Protein 1EXB (pdb70)

Organism: Rattus norvegicus (NCBI:txid10116)

GO terms:
  GO:1990031 pinc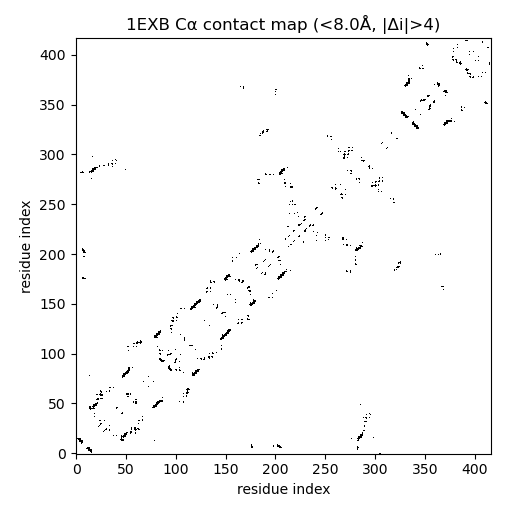eau fiber (C, IDA)
  GO:0015459 potassium channel regulator activity (F, IDA)
  GO:0043005 neuron projection (C, IDA)
  GO:0008106 alcohol dehydrogenase (NADP+) activity (F, IDA)
  GO:0044224 juxtaparanode region of axon (C, IDA)
  GO:0005829 cytosol (C, IDA)
  GO:0005874 microtubule (C, IDA)
  GO:0030424 axon (C, IDA)
  GO:0034705 potassium channel complex (C, IDA)
  GO:1901379 regulation of potassium ion transmembrane transport (P, IDA)
  GO:0005737 cytoplasm (C, EXP)
  GO:0005886 plasma membrane (C, EXP)
  GO:0016020 membrane (C, EXP)
  GO:1990002 methylglyoxal reductase (NADPH) (acetol producing) activity (F, EXP)
  GO:2000008 regulation of protein localization to cell surface (P, IMP)
  GO:0045445 myoblast differentiation (P, IEP)
  GO:0005515 protein binding (F, IPI)
  GO:0044325 transmembrane transporter binding (F, IPI)
  GO:0044877 protein-containing complex binding (F, IPI)
  GO:0009898 cytoplasmic side of plasma membrane (C, IDA)

Foldseek 3Di:
DDQWDAFFPDPDIFGQAAAEQACAQLHLADLVQVLVQVVVCVVVPGQHYEEECPGNVLRSLLSQLVSCVVVVDDPVSHAYEYEAAARDDDPPCGAQALVNLVVVLVVSCVSSVHQAHAEYEHQEHGPPYDLLRNQVSQQVCCVVVRYVFYAYEHDDLVSLVVNVVSCVVVVGHRHAEYEYADWLQDHACLPPPLVVCSVVVRHAYEYEPLCVQVLQQLPCLPHDDPSRPCNDPPNVVVRCCCPDPVNNLSSVLSVVVQVLQVVLPAGRLLCSLLLRVLDPRHNHYHDYDRHSVVSVSNVCSVVSNVVCDPVNNVVSCVSSVCPDDD/DDKAWEAELNDIDMDHLVLLCLCCPWQSNPCVNQVVQADPVVRHGYDPDDDVLVVQVSVCSVVSGDRDGDPPDDPVRNVVVCVNRVHDRDD

Radius of gyration: 24.51 Å; Cα contacts (8 Å, |Δi|>4): 747; chains: 2; bounding box: 41×53×76 Å

Solvent-accessible surface area: 19658 Å² total; per-residue (Å²): 192,123,55,90,38,58,0,7,122,18,60,22,121,0,0,7,0,0,1,13,2,88,18,4,3,10,50,60,17,83,66,133,41,0,40,82,0,0,24,33,0,47,104,61,21,2,22,0,2,4,0,0,9,57,33,47,101,2,103,0,0,58,4,1,0,67,5,8,110,145,77,57,37,167,46,104,30,5,10,0,0,0,5,0,2,84,37,47,136,49,155,74,66,93,1,2,32,96,104,6,0,45,77,4,0,140,40,0,14,127,59,0,86,25,136,44,0,14,0,0,0,0,6,77,25,19,111,123,20,88,29,67,62,2,0,94,0,0,10,49,0,24,107,115,38,31,2,97,61,0,0,0,2,122,8,52,26,151,60,0,24,82,0,3,38,23,0,82,125,81,135,28,54,26,5,25,0,0,4,3,52,2,11,1,40,87,9,78,50,10,41,34,63,7,42,85,10,62,119,28,22,9,4,2,4,0,0,59,16,7,24,10,23,10,14,0,28,20,88,0,91,121,22,41,39,109,196,5,35,2,50,46,127,62,38,101,103,2,72,76,122,2,87,46,130,111,2,80,132,32,14,62,66,2,62,92,0,77,45,5,0,120,144,28,69,16,53,5,13,26,0,0,0,1,0,1,11,49,68,154,41,4,8,0,0,9,5,34,5,25,59,15,136,52,0,80,59,4,19,20,0,43,134,6,35,109,97,21,50,100,73,14,32,128,50,0,19,75,26,1,65,52,130,25,208,131,108,87,161,15,35,1,8,0,37,42,68,122,22,96,12,64,53,127,21,0,51,93,46,79,115,9,10,1,7,34,73,172,75,18,51,198,42,23,31,54,132,146,33,6,9,88,2,124,76,45,98,64,0,1,88,7,0,17,92,9,0,105,34,40,26,135,23,145,95,27,147,107,2,68,120,103,68,10,62,104,8,35,162,44,1,78,15,42,137,184,149

InterPro domains:
  IPR005399 Potassium channel, voltage-dependent, beta subunit, KCNAB-related [PR01577] (146-156)
  IPR005399 Potassium channel, voltage-dependent, beta subunit, KCNAB-related [PR01577] (197-216)
  IPR005399 Potassium channel, voltage-dependent, beta subunit, KCNAB-related [PR01577] (242-248)
  IPR005399 Potassium channel, voltage-dependent, beta subunit, KCNAB-related [PR01577] (270-282)
  IPR005399 Potassium channel, voltage-dependent, beta subunit, KCNAB-related [PR01577] (296-308)
  IPR005399 Potassium channel, voltage-dependent, beta subunit, KCNAB-related [PR01577] (309-322)
  IPR005399 Potassium channel, voltage-dependent, beta subunit, KCNAB-related [PTHR43150] (27-367)
  IPR005401 Potassium channel, voltage-dependent, beta subunit, KCNAB2 [PR01579] (1-13)
  IPR005401 Potassium channel, voltage-dependent, beta subunit, KCNAB2 [PR01579] (14-25)
  IPR005401 Potassium channel, voltage-dependent, beta subunit, KCNAB2 [PR01579] (26-38)
  IPR005401 Potassium channel, voltage-dependent, beta subunit, KCNAB2 [PR01579] (257-269)
  IPR005401 Potassium channel, voltage-dependent, beta subunit, KCNAB2 [PR01579] (343-353)
  IPR005983 Potassium channel, voltage-dependent, beta subunit, KCNAB [TIGR01293] (39-355)
  IPR023210 NADP-dependent oxidoreductase domain [PF00248] (52-354)
  IPR036812 NAD(P)-dependent oxidoreductase domain superfamily [G3DSA:3.20.20.100] (36-361)
  IPR036812 NAD(P)-dependent oxidoreductase domain superfamily [SSF51430] (39-359)

B-factor: mean 25.74, std 8.75, range [9.97, 61.75]

Secondary structure (DSSP, 8-state):
--SEEESTTSS-EEESEEEE-SSIIIIIS-HHHHHHHHHHHHHTT--EEEEETTGGGGHHHHHHHHHHHHHT--GGG-EEEEEESB--SSGGGBSSSHHHHHHHHHHHHHHHT-S-EEEEEESS--TTS-HHHHHHHHHHHHHTTSEEEEEEES--HHHHHHHHHHHHHHT-----EEEEE-BTTB-HIIIIIHHHHHHHH--EEEEE-TTGGGGGGTTTSSS--TTSGGGSTT-HHHHHHHHSHHHHHHHHHHHHHHHHHHHHTS-HHHHHHHHHHSSTTEEEEEE--SSHHHHHHHHTHHHHGGG--HHHHHHHHHHH--PPP-/--EEEEEETTEEEEEEHHHHHTSTTSTTT-HHHHGGGEETTTTEEEE-S-HHHHHHHHHHHHTTS-----TTS-HHHHHHHHHHTT-----

CATH classification: 3.20.20.100

Sequence (417 aa):
LQFYRNLGKSGLRVSCLGLGTWVTFGGQITDEMAEHLMTLAYDNGINLFDTAEVYAAGKAEVVLGNIIKKKGWRRSSLVITTKIFWGGKAETERGLSRKHIIEGLKASLERLQLEYVDVVFANRPDPNTPMEETVRAMTHVINQGMAMYWGTSRWSSMEIMEAYSVARQFNLIPPICEQAEYHMFQREKVEVQLPELFHKIGVGAMTWSPLACGIVSGKYDSGIPPYSRASLKGYQWLKDKILSEEGRRQQAKLKELQAIAERLGCTLPQLAIAWCLRNEGVSSVLLGASNAEQLMENIGAIQVLPKLSSSIVHEIDSILGNKPYSCERVVINISGLRFETQLKTLAQFPNTLLGNPKKRMRYFDPLRNEYFFDRNRPSFDAILYYYQSGGRLRRPVNVPLDMFSEEIKFYELGEEA

Nearest PDB structures (foldseek):
  3eb4-assembly1_A  TM=1.002E+00  e=1.107E-64  Rattus norvegicus
  3eb3-assembly1_A  TM=1.002E+00  e=2.115E-64  Rattus norvegicus
  7wf3-assembly1_C  TM=9.867E-01  e=7.827E-59  Homo sapiens
  6ci1-assembly1_H  TM=9.777E-01  e=3.477E-47  Rattus norvegicus
  8hw0-assembly1_A  TM=9.816E-01  e=1.535E-41  Devosia

Structure (mmCIF, N/CA/C/O backbone):
data_1EXB
#
_entry.id   1EXB
#
_cell.length_a   100.725
_cell.length_b   100.725
_cell.length_c   110.901
_cell.angle_alpha   90
_cell.angle_beta   90
_cell.angle_gamma   90
#
_symmetry.space_group_name_H-M   'P 4 21 2'
#
loop_
_entity.id
_entity.type
_entity.pdbx_description
1 polymer 'KV BETA2 PROTEIN'
2 polymer 'POTASSIUM CHANNEL KV1.1'
3 non-polymer 'NADPH DIHYDRO-NICOTINAMIDE-ADENINE-DINUCLEOTIDE PHOSPHATE'
4 water water
#
loop_
_atom_site.group_PDB
_atom_site.id
_atom_site.type_symbol
_atom_site.label_atom_id
_atom_site.label_alt_id
_atom_site.label_comp_id
_atom_site.label_asym_id
_atom_site.label_entity_id
_atom_site.label_seq_id
_atom_site.pdbx_PDB_ins_code
_atom_site.Cartn_x
_atom_site.Cartn_y
_atom_site.Cartn_z
_atom_site.occupancy
_atom_site.B_iso_or_equiv
_atom_site.auth_seq_id
_atom_site.auth_comp_id
_atom_site.auth_asym_id
_atom_site.auth_atom_id
_atom_site.pdbx_PDB_model_num
ATOM 1 N N . LEU A 1 1 ? -1.108 9.849 29.152 1.00 39.47 36 LEU A N 1
ATOM 2 C CA . LEU A 1 1 ? -2.562 9.539 29.074 1.00 39.56 36 LEU A CA 1
ATOM 3 C C . LEU A 1 1 ? -3.345 10.672 28.447 1.00 38.26 36 LEU A C 1
ATOM 4 O O . LEU A 1 1 ? -4.328 10.443 27.740 1.00 39.77 36 LEU A O 1
ATOM 9 N N . GLN A 1 2 ? -2.911 11.896 28.711 1.00 36.64 37 GLN A N 1
ATOM 10 C CA . GLN A 1 2 ? -3.592 13.056 28.162 1.00 34.34 37 GLN A CA 1
ATOM 11 C C . GLN A 1 2 ? -2.639 13.709 27.160 1.00 31.62 37 GLN A C 1
ATOM 12 O O . GLN A 1 2 ? -1.721 14.440 27.542 1.00 31.12 37 GLN A O 1
ATOM 18 N N . PHE A 1 3 ? -2.864 13.425 25.880 1.00 28.69 38 PHE A N 1
ATOM 19 C CA . PHE A 1 3 ? -2.029 13.926 24.789 1.00 26.55 38 PHE A CA 1
ATOM 20 C C . PHE A 1 3 ? -1.803 15.436 24.821 1.00 25.07 38 PHE A C 1
ATOM 21 O O . PHE A 1 3 ? -0.674 15.904 24.668 1.00 24.26 38 PHE A O 1
ATOM 29 N N . TYR A 1 4 ? -2.877 16.201 24.980 1.00 23.76 39 TYR A N 1
ATOM 30 C CA . TYR A 1 4 ? -2.741 17.647 25.061 1.00 22.89 39 TYR A CA 1
ATOM 31 C C . TYR A 1 4 ? -2.881 18.046 26.518 1.00 22.33 39 TYR A C 1
ATOM 32 O O . TYR A 1 4 ? -3.672 17.460 27.260 1.00 22.35 39 TYR A O 1
ATOM 41 N N . ARG A 1 5 ? -2.106 19.040 26.928 1.00 20.86 40 ARG A N 1
ATOM 42 C CA . ARG A 1 5 ? -2.154 19.520 28.298 1.00 19.99 40 ARG A CA 1
ATOM 43 C C . ARG A 1 5 ? -1.762 20.993 28.324 1.00 19.76 40 ARG A C 1
ATOM 44 O O . ARG A 1 5 ? -1.227 21.519 27.348 1.00 19.36 40 ARG A O 1
ATOM 52 N N . ASN A 1 6 ? -2.040 21.662 29.436 1.00 18.70 41 ASN A N 1
ATOM 53 C CA . ASN A 1 6 ? -1.682 23.066 29.559 1.00 18.87 41 ASN A CA 1
ATOM 54 C C . ASN A 1 6 ? -0.180 23.199 29.772 1.00 18.47 41 ASN A C 1
ATOM 55 O O . ASN A 1 6 ? 0.450 22.318 30.362 1.00 18.25 41 ASN A O 1
ATOM 60 N N . LEU A 1 7 ? 0.398 24.286 29.270 1.00 17.71 42 LEU A N 1
ATOM 61 C CA . LEU A 1 7 ? 1.826 24.533 29.453 1.00 18.61 42 LEU A CA 1
ATOM 62 C C . LEU A 1 7 ? 1.933 25.214 30.812 1.00 19.40 42 LEU A C 1
ATOM 63 O O . LEU A 1 7 ? 1.678 26.414 30.930 1.00 19.32 42 LEU A O 1
ATOM 68 N N . GLY A 1 8 ? 2.307 24.455 31.836 1.00 19.30 43 GLY A N 1
ATOM 69 C CA . GLY A 1 8 ? 2.374 25.031 33.162 1.00 19.87 43 GLY A CA 1
ATOM 70 C C . GLY A 1 8 ? 0.932 25.352 33.504 1.00 20.47 43 GLY A C 1
ATOM 71 O O . GLY A 1 8 ? 0.030 24.620 33.098 1.00 20.49 43 GLY A O 1
ATOM 72 N N . LYS A 1 9 ? 0.696 26.438 34.228 1.00 20.87 44 LYS A N 1
ATOM 73 C CA . LYS A 1 9 ? -0.670 26.799 34.578 1.00 21.54 44 LYS A CA 1
ATOM 74 C C . LYS A 1 9 ? -1.277 27.799 33.589 1.00 21.58 44 LYS A C 1
ATOM 75 O O . LYS A 1 9 ? -2.383 28.287 33.800 1.00 21.71 44 LYS A O 1
ATOM 81 N N . SER A 1 10 ? -0.565 28.095 32.505 1.00 19.93 45 SER A N 1
ATOM 82 C CA . SER A 1 10 ? -1.085 29.033 31.516 1.00 20.18 45 SER A CA 1
ATOM 83 C C . SER A 1 10 ? -2.247 28.384 30.763 1.00 20.63 45 SER A C 1
ATOM 84 O O . SER A 1 10 ? -2.530 27.197 30.945 1.00 20.08 45 SER A O 1
ATOM 87 N N . GLY A 1 11 ? -2.909 29.165 29.913 1.00 19.69 46 GLY A N 1
ATOM 88 C CA . GLY A 1 11 ? -4.025 28.644 29.149 1.00 19.10 46 GLY A CA 1
ATOM 89 C C . GLY A 1 11 ? -3.602 28.026 27.829 1.00 18.61 46 GLY A C 1
ATOM 90 O O . GLY A 1 11 ? -4.434 27.489 27.097 1.00 19.58 46 GLY A O 1
ATOM 91 N N . LEU A 1 12 ? -2.311 28.095 27.516 1.00 18.31 47 LEU A N 1
ATOM 92 C CA . LEU A 1 12 ? -1.800 27.536 26.262 1.00 18.10 47 LEU A CA 1
ATOM 93 C C . LEU A 1 12 ? -1.722 26.002 26.312 1.00 18.80 47 LEU A C 1
ATOM 94 O O . LEU A 1 12 ? -1.027 25.429 27.155 1.00 18.19 47 LEU A O 1
ATOM 99 N N . ARG A 1 13 ? -2.435 25.357 25.389 1.00 19.12 48 ARG A N 1
ATOM 100 C CA . ARG A 1 13 ? -2.511 23.896 25.293 1.00 18.85 48 ARG A CA 1
ATOM 101 C C . ARG A 1 13 ? -1.536 23.339 24.257 1.00 19.15 48 ARG A C 1
ATOM 102 O O . ARG A 1 13 ? -1.605 23.679 23.079 1.00 20.88 48 ARG A O 1
ATOM 110 N N . VAL A 1 14 ? -0.632 22.479 24.702 1.00 18.96 49 VAL A N 1
ATOM 111 C CA . VAL A 1 14 ? 0.358 21.886 23.818 1.00 18.20 49 VAL A CA 1
ATOM 112 C C . VAL A 1 14 ? 0.277 20.366 23.821 1.00 18.55 49 VAL A C 1
ATOM 113 O O . VAL A 1 14 ? -0.264 19.762 24.746 1.00 17.97 49 VAL A O 1
ATOM 117 N N . SER A 1 15 ? 0.813 19.761 22.768 1.00 18.69 50 SER A N 1
ATOM 118 C CA . SER A 1 15 ? 0.852 18.313 22.650 1.00 19.22 50 SER A CA 1
ATOM 119 C C . SER A 1 15 ? 2.013 17.857 23.544 1.00 19.10 50 SER A C 1
ATOM 120 O O . SER A 1 15 ? 2.991 18.589 23.698 1.00 19.22 50 SER A O 1
ATOM 123 N N . CYS A 1 16 ? 1.902 16.670 24.139 1.00 18.62 51 CYS A N 1
ATOM 124 C CA . CYS A 1 16 ? 2.941 16.144 25.030 1.00 18.53 51 CYS A CA 1
ATOM 125 C C . CYS A 1 16 ? 4.292 15.974 24.350 1.00 19.04 51 CYS A C 1
ATOM 126 O O . CYS A 1 16 ? 5.322 15.822 25.014 1.00 19.18 51 CYS A O 1
ATOM 129 N N . LEU A 1 17 ? 4.281 15.972 23.023 1.00 18.39 52 LEU A N 1
ATOM 130 C CA . LEU A 1 17 ? 5.509 15.871 22.246 1.00 19.22 52 LEU A CA 1
ATOM 131 C C . LEU A 1 17 ? 5.557 17.067 21.311 1.00 18.79 52 LEU A C 1
ATOM 132 O O . LEU A 1 17 ? 4.529 17.527 20.828 1.00 19.47 52 LEU A O 1
ATOM 137 N N . GLY A 1 18 ? 6.753 17.579 21.070 1.00 18.95 53 GLY A N 1
ATOM 138 C CA . GLY A 1 18 ? 6.904 18.704 20.175 1.00 18.02 53 GLY A CA 1
ATOM 139 C C . GLY A 1 18 ? 8.035 18.362 19.239 1.00 18.19 53 GLY A C 1
ATOM 140 O O . GLY A 1 18 ? 8.722 17.366 19.448 1.00 17.34 53 GLY A O 1
ATOM 141 N N . LEU A 1 19 ? 8.234 19.167 18.204 1.00 18.87 54 LEU A N 1
ATOM 142 C CA . LEU A 1 19 ? 9.318 18.918 17.259 1.00 19.48 54 LEU A CA 1
ATOM 143 C C . LEU A 1 19 ? 10.223 20.137 17.179 1.00 19.77 54 LEU A C 1
ATOM 144 O O . LEU A 1 19 ? 9.775 21.239 16.847 1.00 19.97 54 LEU A O 1
ATOM 149 N N . GLY A 1 20 ? 11.496 19.933 17.487 1.00 18.99 55 GLY A N 1
ATOM 150 C CA . GLY A 1 20 ? 12.453 21.016 17.447 1.00 19.01 55 GLY A CA 1
ATOM 151 C C . GLY A 1 20 ? 13.195 21.064 16.127 1.00 19.94 55 GLY A C 1
ATOM 152 O O . GLY A 1 20 ? 13.085 20.148 15.302 1.00 19.65 55 GLY A O 1
ATOM 153 N N . THR A 1 21 ? 13.980 22.120 15.947 1.00 19.75 56 THR A N 1
ATOM 154 C CA . THR A 1 21 ? 14.714 22.335 14.708 1.00 20.47 56 THR A CA 1
ATOM 155 C C . THR A 1 21 ? 16.221 22.515 14.851 1.00 19.71 56 THR A C 1
ATOM 156 O O . THR A 1 21 ? 16.889 22.898 13.891 1.00 21.27 56 THR A O 1
ATOM 160 N N . TRP A 1 22 ? 16.755 22.266 16.040 1.00 19.01 57 TRP A N 1
ATOM 161 C CA . TRP A 1 22 ? 18.186 22.424 16.248 1.00 18.67 57 TRP A CA 1
ATOM 162 C C . TRP A 1 22 ? 18.942 21.374 15.433 1.00 18.84 57 TRP A C 1
ATOM 163 O O . TRP A 1 22 ? 18.492 20.233 15.310 1.00 17.51 57 TRP A O 1
ATOM 174 N N . VAL A 1 23 ? 20.071 21.782 14.857 1.00 20.05 58 VAL A N 1
ATOM 175 C CA . VAL A 1 23 ? 20.939 20.910 14.060 1.00 20.91 58 VAL A CA 1
ATOM 176 C C . VAL A 1 23 ? 20.381 20.543 12.681 1.00 21.91 58 VAL A C 1
ATOM 177 O O . VAL A 1 23 ? 21.070 20.695 11.662 1.00 23.44 58 VAL A O 1
ATOM 181 N N . THR A 1 24 ? 19.141 20.067 12.645 1.00 22.39 59 THR A N 1
ATOM 182 C CA . THR A 1 24 ? 18.512 19.633 11.411 1.00 23.43 59 THR A CA 1
ATOM 183 C C . THR A 1 24 ? 18.033 20.706 10.419 1.00 24.39 59 THR A C 1
ATOM 184 O O . THR A 1 24 ? 18.640 20.880 9.357 1.00 25.57 59 THR A O 1
ATOM 188 N N . PHE A 1 25 ? 16.948 21.410 10.741 1.00 23.70 60 PHE A N 1
ATOM 189 C CA . PHE A 1 25 ? 16.407 22.440 9.847 1.00 23.64 60 PHE A CA 1
ATOM 190 C C . PHE A 1 25 ? 17.429 23.452 9.329 1.00 24.82 60 PHE A C 1
ATOM 191 O O . PHE A 1 25 ? 18.123 24.119 10.103 1.00 24.76 60 PHE A O 1
ATOM 199 N N . GLY A 1 26 ? 17.505 23.566 8.005 1.00 25.90 61 GLY A N 1
ATOM 200 C CA . GLY A 1 26 ? 18.432 24.494 7.390 1.00 26.18 61 GLY A CA 1
ATOM 201 C C . GLY A 1 26 ? 19.880 24.118 7.628 1.00 27.65 61 GLY A C 1
ATOM 202 O O . GLY A 1 26 ? 20.787 24.913 7.379 1.00 27.89 61 GLY A O 1
ATOM 203 N N . GLY A 1 27 ? 20.102 22.900 8.110 1.00 28.05 62 GLY A N 1
ATOM 204 C CA . GLY A 1 27 ? 21.458 22.461 8.378 1.00 28.87 62 GLY A CA 1
ATOM 205 C C . GLY A 1 27 ? 21.738 21.053 7.893 1.00 29.49 62 GLY A C 1
ATOM 206 O O . GLY A 1 27 ? 22.096 20.859 6.735 1.00 29.50 62 GLY A O 1
ATOM 207 N N . GLN A 1 28 ? 21.559 20.075 8.779 1.00 29.61 63 GLN A N 1
ATOM 208 C CA . GLN A 1 28 ? 21.803 18.666 8.471 1.00 29.92 63 GLN A CA 1
ATOM 209 C C . GLN A 1 28 ? 20.862 18.038 7.445 1.00 30.25 63 GLN A C 1
ATOM 210 O O . GLN A 1 28 ? 21.307 17.293 6.572 1.00 30.39 63 GLN A O 1
ATOM 216 N N . ILE A 1 29 ? 19.568 18.318 7.544 1.00 29.96 64 ILE A N 1
ATOM 217 C CA . ILE A 1 29 ? 18.617 17.737 6.602 1.00 29.94 64 ILE A CA 1
ATOM 218 C C . ILE A 1 29 ? 18.183 18.736 5.533 1.00 30.19 64 ILE A C 1
ATOM 219 O O . ILE A 1 29 ? 18.436 19.935 5.645 1.00 29.41 64 ILE A O 1
ATOM 224 N N . THR A 1 30 ? 17.520 18.234 4.497 1.00 30.24 65 THR A N 1
ATOM 225 C CA . THR A 1 30 ? 17.062 19.090 3.408 1.00 30.42 65 THR A CA 1
ATOM 226 C C . THR A 1 30 ? 15.676 19.661 3.685 1.00 30.56 65 THR A C 1
ATOM 227 O O . THR A 1 30 ? 14.909 19.113 4.482 1.00 29.64 65 THR A O 1
ATOM 231 N N . ASP A 1 31 ? 15.358 20.759 3.007 1.00 30.88 66 ASP A N 1
ATOM 232 C CA . ASP A 1 31 ? 14.059 21.390 3.170 1.00 31.42 66 ASP A CA 1
ATOM 233 C C . ASP A 1 31 ? 12.959 20.374 2.866 1.00 31.29 66 ASP A C 1
ATOM 234 O O . ASP A 1 31 ? 11.891 20.406 3.484 1.00 30.32 66 ASP A O 1
ATOM 239 N N . GLU A 1 32 ? 13.220 19.466 1.923 1.00 32.06 67 GLU A N 1
ATOM 240 C CA . GLU A 1 32 ? 12.240 18.431 1.574 1.00 32.37 67 GLU A CA 1
ATOM 241 C C . GLU A 1 32 ? 11.988 17.510 2.760 1.00 30.83 67 GLU A C 1
ATOM 242 O O . GLU A 1 32 ? 10.848 17.142 3.032 1.00 31.02 67 GLU A O 1
ATOM 248 N N . MET A 1 33 ? 13.062 17.125 3.447 1.00 29.92 68 MET A N 1
ATOM 249 C CA . MET A 1 33 ? 12.949 16.250 4.611 1.00 28.94 68 MET A CA 1
ATOM 250 C C . MET A 1 33 ? 12.257 17.020 5.739 1.00 27.69 68 MET A C 1
ATOM 251 O O . MET A 1 33 ? 11.386 16.490 6.421 1.00 27.00 68 MET A O 1
ATOM 256 N N . ALA A 1 34 ? 12.649 18.277 5.916 1.00 26.70 69 ALA A N 1
ATOM 257 C CA . ALA A 1 34 ? 12.070 19.132 6.950 1.00 26.66 69 ALA A CA 1
ATOM 258 C C . ALA A 1 34 ? 10.553 19.200 6.804 1.00 26.07 69 ALA A C 1
ATOM 259 O O . ALA A 1 34 ? 9.814 19.004 7.770 1.00 25.62 69 ALA A O 1
ATOM 261 N N . GLU A 1 35 ? 10.098 19.469 5.586 1.00 26.32 70 GLU A N 1
ATOM 262 C CA . GLU A 1 35 ? 8.671 19.561 5.294 1.00 27.19 70 GLU A CA 1
ATOM 263 C C . GLU A 1 35 ? 7.976 18.245 5.627 1.00 27.17 70 GLU A C 1
ATOM 264 O O . GLU A 1 35 ? 6.900 18.228 6.227 1.00 27.61 70 GLU A O 1
ATOM 270 N N . HIS A 1 36 ? 8.598 17.142 5.226 1.00 27.39 71 HIS A N 1
ATOM 271 C CA . HIS A 1 36 ? 8.046 15.817 5.469 1.00 26.89 71 HIS A CA 1
ATOM 272 C C . HIS A 1 36 ? 7.941 15.547 6.971 1.00 26.11 71 HIS A C 1
ATOM 273 O O . HIS A 1 36 ? 6.917 15.078 7.453 1.00 25.58 71 HIS A O 1
ATOM 280 N N . LEU A 1 37 ? 8.998 15.856 7.712 1.00 25.67 72 LEU A N 1
ATOM 281 C CA . LEU A 1 37 ? 8.988 15.648 9.156 1.00 26.06 72 LEU A CA 1
ATOM 282 C C . LEU A 1 37 ? 7.897 16.468 9.852 1.00 26.19 72 LEU A C 1
ATOM 283 O O . LEU A 1 37 ? 7.139 15.944 10.672 1.00 25.19 72 LEU A O 1
ATOM 288 N N . MET A 1 38 ? 7.810 17.752 9.515 1.00 26.53 73 MET A N 1
ATOM 289 C CA . MET A 1 38 ? 6.814 18.616 10.134 1.00 27.61 73 MET A CA 1
ATOM 290 C C . MET A 1 38 ? 5.398 18.181 9.769 1.00 27.08 73 MET A C 1
ATOM 291 O O . MET A 1 38 ? 4.486 18.242 10.599 1.00 26.63 73 MET A O 1
ATOM 296 N N . THR A 1 39 ? 5.216 17.725 8.532 1.00 26.54 74 THR A N 1
ATOM 297 C CA . THR A 1 39 ? 3.901 17.276 8.087 1.00 26.57 74 THR A CA 1
ATOM 298 C C . THR A 1 39 ? 3.467 16.045 8.876 1.00 25.71 74 THR A C 1
ATOM 299 O O . THR A 1 39 ? 2.325 15.957 9.319 1.00 25.41 74 THR A O 1
ATOM 303 N N . LEU A 1 40 ? 4.379 15.096 9.055 1.00 26.08 75 LEU A N 1
ATOM 304 C CA . LEU A 1 40 ? 4.071 13.885 9.815 1.00 25.87 75 LEU A CA 1
ATOM 305 C C . LEU A 1 40 ? 3.730 14.232 11.260 1.00 25.23 75 LEU A C 1
ATOM 306 O O . LEU A 1 40 ? 2.782 13.687 11.835 1.00 24.97 75 LEU A O 1
ATOM 311 N N . ALA A 1 41 ? 4.503 15.143 11.844 1.00 23.89 76 ALA A N 1
ATOM 312 C CA . ALA A 1 41 ? 4.261 15.560 13.219 1.00 23.29 76 ALA A CA 1
ATOM 313 C C . ALA A 1 41 ? 2.864 16.167 13.331 1.00 22.50 76 ALA A C 1
ATOM 314 O O . ALA A 1 41 ? 2.052 15.740 14.152 1.00 22.46 76 ALA A O 1
ATOM 316 N N . TYR A 1 42 ? 2.587 17.148 12.481 1.00 22.95 77 TYR A N 1
ATOM 317 C CA . TYR A 1 42 ? 1.298 17.836 12.487 1.00 24.18 77 TYR A CA 1
ATOM 318 C C . TYR A 1 42 ? 0.117 16.886 12.307 1.00 24.91 77 TYR A C 1
ATOM 319 O O . TYR A 1 42 ? -0.854 16.946 13.060 1.00 24.44 77 TYR A O 1
ATOM 328 N N . ASP A 1 43 ? 0.190 16.010 11.310 1.00 26.56 78 ASP A N 1
ATOM 329 C CA . ASP A 1 43 ? -0.908 15.075 11.072 1.00 27.86 78 ASP A CA 1
ATOM 330 C C . ASP A 1 43 ? -1.078 14.103 12.231 1.00 27.56 78 ASP A C 1
ATOM 331 O O . ASP A 1 43 ? -2.145 13.520 12.409 1.00 28.62 78 ASP A O 1
ATOM 336 N N . ASN A 1 44 ? -0.025 13.934 13.022 1.00 26.98 79 ASN A N 1
ATOM 337 C CA . ASN A 1 44 ? -0.082 13.047 14.173 1.00 26.57 79 ASN A CA 1
ATOM 338 C C . ASN A 1 44 ? -0.471 13.775 15.458 1.00 26.76 79 ASN A C 1
ATOM 339 O O . ASN A 1 44 ? -0.327 13.238 16.556 1.00 27.12 79 ASN A O 1
ATOM 344 N N . GLY A 1 45 ? -0.960 15.004 15.312 1.00 25.75 80 GLY A N 1
ATOM 345 C CA . GLY A 1 45 ? -1.410 15.757 16.470 1.00 24.40 80 GLY A CA 1
ATOM 346 C C . GLY A 1 45 ? -0.466 16.732 17.142 1.00 23.62 80 GLY A C 1
ATOM 347 O O . GLY A 1 45 ? -0.896 17.479 18.019 1.00 24.46 80 GLY A O 1
ATOM 348 N N . ILE A 1 46 ? 0.803 16.741 16.754 1.00 22.32 81 ILE A N 1
ATOM 349 C CA . ILE A 1 46 ? 1.766 17.653 17.363 1.00 21.87 81 ILE A CA 1
ATOM 350 C C . ILE A 1 46 ? 1.513 19.082 16.892 1.00 21.24 81 ILE A C 1
ATOM 351 O O . ILE A 1 46 ? 1.471 19.340 15.692 1.00 21.30 81 ILE A O 1
ATOM 356 N N . ASN A 1 47 ? 1.337 20.006 17.834 1.00 20.34 82 ASN A N 1
ATOM 357 C CA . ASN A 1 47 ? 1.083 21.404 17.486 1.00 19.57 82 ASN A CA 1
ATOM 358 C C . ASN A 1 47 ? 2.229 22.296 17.933 1.00 19.37 82 ASN A C 1
ATOM 359 O O . ASN A 1 47 ? 2.247 23.489 17.637 1.00 19.32 82 ASN A O 1
ATOM 364 N N . LEU A 1 48 ? 3.196 21.707 18.627 1.00 18.05 83 LEU A N 1
ATOM 365 C CA . LEU A 1 48 ? 4.331 22.464 19.146 1.00 18.43 83 LEU A CA 1
ATOM 366 C C . LEU A 1 48 ? 5.606 22.364 18.310 1.00 18.62 83 LEU A C 1
ATOM 367 O O . LEU A 1 48 ? 6.125 21.272 18.091 1.00 18.02 83 LEU A O 1
ATOM 372 N N . PHE A 1 49 ? 6.116 23.503 17.848 1.00 18.44 84 PHE A N 1
ATOM 373 C CA . PHE A 1 49 ? 7.351 23.510 17.065 1.00 18.11 84 PHE A CA 1
ATOM 374 C C . PHE A 1 49 ? 8.299 24.562 17.608 1.00 19.28 84 PHE A C 1
ATOM 375 O O . PHE A 1 49 ? 7.939 25.734 17.741 1.00 19.76 84 PHE A O 1
ATOM 383 N N . ASP A 1 50 ? 9.518 24.130 17.917 1.00 18.51 85 ASP A N 1
ATOM 384 C CA . ASP A 1 50 ? 10.520 24.999 18.514 1.00 19.11 85 ASP A CA 1
ATOM 385 C C . ASP A 1 50 ? 11.711 25.311 17.616 1.00 19.20 85 ASP A C 1
ATOM 386 O O . ASP A 1 50 ? 12.171 24.463 16.839 1.00 19.08 85 ASP A O 1
ATOM 391 N N . THR A 1 51 ? 12.208 26.539 17.724 1.00 18.08 86 THR A N 1
ATOM 392 C CA . THR A 1 51 ? 13.362 26.964 16.943 1.00 18.46 86 THR A CA 1
ATOM 393 C C . THR A 1 51 ? 14.085 28.084 17.691 1.00 18.41 86 THR A C 1
ATOM 394 O O . THR A 1 51 ? 13.771 28.352 18.847 1.00 18.91 86 THR A O 1
ATOM 398 N N . ALA A 1 52 ? 15.049 28.736 17.045 1.00 18.38 87 ALA A N 1
ATOM 399 C CA . ALA A 1 52 ? 15.799 29.808 17.695 1.00 18.31 87 ALA A CA 1
ATOM 400 C C . ALA A 1 52 ? 16.537 30.644 16.662 1.00 19.32 87 ALA A C 1
ATOM 401 O O . ALA A 1 52 ? 16.905 30.138 15.596 1.00 18.40 87 ALA A O 1
ATOM 403 N N . GLU A 1 53 ? 16.772 31.915 16.984 1.00 18.79 88 GLU A N 1
ATOM 404 C CA . GLU A 1 53 ? 17.457 32.801 16.058 1.00 19.35 88 GLU A CA 1
ATOM 405 C C . GLU A 1 53 ? 18.840 32.287 15.687 1.00 19.78 88 GLU A C 1
ATOM 406 O O . GLU A 1 53 ? 19.288 32.463 14.558 1.00 19.94 88 GLU A O 1
ATOM 412 N N . VAL A 1 54 ? 19.501 31.627 16.632 1.00 20.60 89 VAL A N 1
ATOM 413 C CA . VAL A 1 54 ? 20.848 31.127 16.406 1.00 21.16 89 VAL A CA 1
ATOM 414 C C . VAL A 1 54 ? 20.962 29.856 15.563 1.00 21.72 89 VAL A C 1
ATOM 415 O O . VAL A 1 54 ? 21.999 29.623 14.950 1.00 23.21 89 VAL A O 1
ATOM 419 N N . TYR A 1 55 ? 19.913 29.038 15.515 1.00 21.71 90 TYR A N 1
ATOM 420 C CA . TYR A 1 55 ? 19.987 27.789 14.752 1.00 21.50 90 TYR A CA 1
ATOM 421 C C . TYR A 1 55 ? 20.281 27.983 13.266 1.00 23.06 90 TYR A C 1
ATOM 422 O O . TYR A 1 55 ? 19.492 28.595 12.542 1.00 22.36 90 TYR A O 1
ATOM 431 N N . ALA A 1 56 ? 21.416 27.443 12.818 1.00 24.05 91 ALA A N 1
ATOM 432 C CA . ALA A 1 56 ? 21.830 27.548 11.419 1.00 24.77 91 ALA A CA 1
ATOM 433 C C . ALA A 1 56 ? 21.838 29.012 10.997 1.00 25.39 91 ALA A C 1
ATOM 434 O O . ALA A 1 56 ? 21.468 29.357 9.872 1.00 25.52 91 ALA A O 1
ATOM 436 N N . ALA A 1 57 ? 22.251 29.866 11.926 1.00 25.88 92 ALA A N 1
ATOM 437 C CA . ALA A 1 57 ? 22.336 31.300 11.697 1.00 26.06 92 ALA A CA 1
ATOM 438 C C . ALA A 1 57 ? 21.070 31.883 11.078 1.00 26.63 92 ALA A C 1
ATOM 439 O O . ALA A 1 57 ? 21.139 32.675 10.138 1.00 26.17 92 ALA A O 1
ATOM 441 N N . GLY A 1 58 ? 19.918 31.480 11.608 1.00 26.44 93 GLY A N 1
ATOM 442 C CA . GLY A 1 58 ? 18.650 31.989 11.113 1.00 26.66 93 GLY A CA 1
ATOM 443 C C . GLY A 1 58 ? 17.944 31.143 10.076 1.00 27.41 93 GLY A C 1
ATOM 444 O O . GLY A 1 58 ? 16.732 31.269 9.897 1.00 27.81 93 GLY A O 1
ATOM 445 N N . LYS A 1 59 ? 18.681 30.270 9.398 1.00 27.15 94 LYS A N 1
ATOM 446 C CA . LYS A 1 59 ? 18.092 29.430 8.361 1.00 27.42 94 LYS A CA 1
ATOM 447 C C . LYS A 1 59 ? 17.021 28.463 8.867 1.00 26.35 94 LYS A C 1
ATOM 448 O O . LYS A 1 59 ? 16.073 28.153 8.148 1.00 25.43 94 LYS A O 1
ATOM 454 N N . ALA A 1 60 ? 17.168 27.982 10.097 1.00 25.16 95 ALA A N 1
ATOM 455 C CA . ALA A 1 60 ? 16.181 27.064 10.646 1.00 24.39 95 ALA A CA 1
ATOM 456 C C . ALA A 1 60 ? 14.809 27.740 10.654 1.00 24.63 95 ALA A C 1
ATOM 457 O O . ALA A 1 60 ? 13.793 27.117 10.341 1.00 23.80 95 ALA A O 1
ATOM 459 N N . GLU A 1 61 ? 14.790 29.019 11.021 1.00 24.34 96 GLU A N 1
ATOM 460 C CA . GLU A 1 61 ? 13.551 29.789 11.062 1.00 24.91 96 GLU A CA 1
ATOM 461 C C . GLU A 1 61 ? 12.956 29.995 9.672 1.00 24.23 96 GLU A C 1
ATOM 462 O O . GLU A 1 61 ? 11.741 29.928 9.495 1.00 23.95 96 GLU A O 1
ATOM 468 N N . VAL A 1 62 ? 13.818 30.241 8.691 1.00 23.63 97 VAL A N 1
ATOM 469 C CA . VAL A 1 62 ? 13.374 30.437 7.317 1.00 23.25 97 VAL A CA 1
ATOM 470 C C . VAL A 1 62 ? 12.688 29.181 6.792 1.00 22.67 97 VAL A C 1
ATOM 471 O O . VAL A 1 62 ? 11.617 29.256 6.187 1.00 23.28 97 VAL A O 1
ATOM 475 N N . VAL A 1 63 ? 13.296 28.025 7.033 1.00 22.33 98 VAL A N 1
ATOM 476 C CA . VAL A 1 63 ? 12.724 26.765 6.566 1.00 21.74 98 VAL A CA 1
ATOM 477 C C . VAL A 1 63 ? 11.399 26.442 7.265 1.00 22.03 98 VAL A C 1
ATOM 478 O O . VAL A 1 63 ? 10.446 25.980 6.627 1.00 21.19 98 VAL A O 1
ATOM 482 N N . LEU A 1 64 ? 11.331 26.682 8.573 1.00 21.41 99 LEU A N 1
ATOM 483 C CA . LEU A 1 64 ? 10.095 26.427 9.308 1.00 21.20 99 LEU A CA 1
ATOM 484 C C . LEU A 1 64 ? 8.993 27.313 8.727 1.00 21.10 99 LEU A C 1
ATOM 485 O O . LEU A 1 64 ? 7.896 26.844 8.434 1.00 20.93 99 LEU A O 1
ATOM 490 N N . GLY A 1 65 ? 9.298 28.594 8.556 1.00 20.82 100 GLY A N 1
ATOM 491 C CA . GLY A 1 65 ? 8.324 29.520 8.011 1.00 21.32 100 GLY A CA 1
ATOM 492 C C . GLY A 1 65 ? 7.838 29.136 6.625 1.00 21.74 100 GLY A C 1
ATOM 493 O O . GLY A 1 65 ? 6.656 29.305 6.316 1.00 21.00 100 GLY A O 1
ATOM 494 N N . ASN A 1 66 ? 8.741 28.626 5.788 1.00 22.03 101 ASN A N 1
ATOM 495 C CA . ASN A 1 66 ? 8.374 28.231 4.431 1.00 23.25 101 ASN A CA 1
ATOM 496 C C . ASN A 1 66 ? 7.413 27.063 4.419 1.00 23.26 101 ASN A C 1
ATOM 497 O O . ASN A 1 66 ? 6.454 27.043 3.645 1.00 24.00 101 ASN A O 1
ATOM 502 N N . ILE A 1 67 ? 7.667 26.086 5.281 1.00 23.31 102 ILE A N 1
ATOM 503 C CA . ILE A 1 67 ? 6.810 24.917 5.359 1.00 23.62 102 ILE A CA 1
ATOM 504 C C . ILE A 1 67 ? 5.401 25.312 5.788 1.00 23.05 102 ILE A C 1
ATOM 505 O O . ILE A 1 67 ? 4.414 24.894 5.183 1.00 22.05 102 ILE A O 1
ATOM 510 N N . ILE A 1 68 ? 5.311 26.119 6.839 1.00 22.72 103 ILE A N 1
ATOM 511 C CA . ILE A 1 68 ? 4.015 26.556 7.347 1.00 22.75 103 ILE A CA 1
ATOM 512 C C . ILE A 1 68 ? 3.210 27.252 6.259 1.00 23.49 103 ILE A C 1
ATOM 513 O O . ILE A 1 68 ? 2.036 26.958 6.058 1.00 23.52 103 ILE A O 1
ATOM 518 N N . LYS A 1 69 ? 3.852 28.170 5.552 1.00 24.86 104 LYS A N 1
ATOM 519 C CA . LYS A 1 69 ? 3.180 28.901 4.494 1.00 27.82 104 LYS A CA 1
ATOM 520 C C . LYS A 1 69 ? 2.873 27.987 3.295 1.00 28.57 104 LYS A C 1
ATOM 521 O O . LYS A 1 69 ? 1.821 28.107 2.669 1.00 28.30 104 LYS A O 1
ATOM 527 N N . LYS A 1 70 ? 3.772 27.052 3.000 1.00 29.06 105 LYS A N 1
ATOM 528 C CA . LYS A 1 70 ? 3.560 26.126 1.888 1.00 30.08 105 LYS A CA 1
ATOM 529 C C . LYS A 1 70 ? 2.388 25.188 2.171 1.00 29.64 105 LYS A C 1
ATOM 530 O O . LYS A 1 70 ? 1.549 24.956 1.304 1.00 30.12 105 LYS A O 1
ATOM 536 N N . LYS A 1 71 ? 2.333 24.656 3.389 1.00 29.02 106 LYS A N 1
ATOM 537 C CA . LYS A 1 71 ? 1.275 23.730 3.778 1.00 29.14 106 LYS A CA 1
ATOM 538 C C . LYS A 1 71 ? -0.053 24.442 4.002 1.00 28.64 106 LYS A C 1
ATOM 539 O O . LYS A 1 71 ? -1.118 23.839 3.903 1.00 28.76 106 LYS A O 1
ATOM 545 N N . GLY A 1 72 ? 0.017 25.727 4.317 1.00 28.38 107 GLY A N 1
ATOM 546 C CA . GLY A 1 72 ? -1.194 26.495 4.531 1.00 27.71 107 GLY A CA 1
ATOM 547 C C . GLY A 1 72 ? -1.968 26.186 5.800 1.00 26.73 107 GLY A C 1
ATOM 548 O O . GLY A 1 72 ? -3.157 26.479 5.876 1.00 26.82 107 GLY A O 1
ATOM 549 N N . TRP A 1 73 ? -1.312 25.602 6.798 1.00 25.87 108 TRP A N 1
ATOM 550 C CA . TRP A 1 73 ? -1.997 25.290 8.051 1.00 25.30 108 TRP A CA 1
ATOM 551 C C . TRP A 1 73 ? -2.515 26.568 8.732 1.00 24.86 108 TRP A C 1
ATOM 552 O O . TRP A 1 73 ? -1.894 27.629 8.629 1.00 24.14 108 TRP A O 1
ATOM 563 N N . ARG A 1 74 ? -3.651 26.467 9.420 1.00 24.52 109 ARG A N 1
ATOM 564 C CA . ARG A 1 74 ? -4.210 27.624 10.119 1.00 24.64 109 ARG A CA 1
ATOM 565 C C . ARG A 1 74 ? -3.248 28.018 11.241 1.00 23.96 109 ARG A C 1
ATOM 566 O O . ARG A 1 74 ? -2.846 27.176 12.049 1.00 23.98 109 ARG A O 1
ATOM 574 N N . ARG A 1 75 ? -2.874 29.292 11.290 1.00 22.75 110 ARG A N 1
ATOM 575 C CA . ARG A 1 75 ? -1.954 29.761 12.320 1.00 21.67 110 ARG A CA 1
ATOM 576 C C . ARG A 1 75 ? -2.446 29.420 13.724 1.00 20.32 110 ARG A C 1
ATOM 577 O O . ARG A 1 75 ? -1.655 29.091 14.608 1.00 19.43 110 ARG A O 1
ATOM 585 N N . SER A 1 76 ? -3.758 29.493 13.915 1.00 19.62 111 SER A N 1
ATOM 586 C CA . SER A 1 76 ? -4.377 29.211 15.205 1.00 19.17 111 SER A CA 1
ATOM 587 C C . SER A 1 76 ? -4.293 27.750 15.648 1.00 19.18 111 SER A C 1
ATOM 588 O O . SER A 1 76 ? -4.678 27.416 16.770 1.00 19.85 111 SER A O 1
ATOM 591 N N . SER A 1 77 ? -3.789 26.877 14.779 1.00 19.05 112 SER A N 1
ATOM 592 C CA . SER A 1 77 ? -3.673 25.461 15.124 1.00 18.57 112 SER A CA 1
ATOM 593 C C . SER A 1 77 ? -2.227 25.122 15.447 1.00 18.85 112 SER A C 1
ATOM 594 O O . SER A 1 77 ? -1.903 23.975 15.748 1.00 20.17 112 SER A O 1
ATOM 597 N N . LEU A 1 78 ? -1.362 26.128 15.386 1.00 18.73 113 LEU A N 1
ATOM 598 C CA . LEU A 1 78 ? 0.060 25.941 15.634 1.00 17.89 113 LEU A CA 1
ATOM 599 C C . LEU A 1 78 ? 0.565 26.718 16.848 1.00 18.48 113 LEU A C 1
ATOM 600 O O . LEU A 1 78 ? 0.127 27.844 17.111 1.00 16.60 113 LEU A O 1
ATOM 605 N N . VAL A 1 79 ? 1.489 26.103 17.582 1.00 17.80 114 VAL A N 1
ATOM 606 C CA . VAL A 1 79 ? 2.117 26.731 18.741 1.00 17.36 114 VAL A CA 1
ATOM 607 C C . VAL A 1 79 ? 3.594 26.816 18.370 1.00 17.32 114 VAL A C 1
ATOM 608 O O . VAL A 1 79 ? 4.337 25.842 18.496 1.00 17.13 114 VAL A O 1
ATOM 612 N N . ILE A 1 80 ? 4.003 27.985 17.892 1.00 17.01 115 ILE A N 1
ATOM 613 C CA . ILE A 1 80 ? 5.374 28.215 17.454 1.00 17.38 115 ILE A CA 1
ATOM 614 C C . ILE A 1 80 ? 6.188 28.908 18.540 1.00 19.01 115 ILE A C 1
ATOM 615 O O . ILE A 1 80 ? 5.749 29.919 19.101 1.00 18.28 115 ILE A O 1
ATOM 620 N N . THR A 1 81 ? 7.370 28.374 18.836 1.00 19.51 116 THR A N 1
ATOM 621 C CA . THR A 1 81 ? 8.232 28.976 19.850 1.00 20.35 116 THR A CA 1
ATOM 622 C C . THR A 1 81 ? 9.636 29.230 19.307 1.00 20.34 116 THR A C 1
ATOM 623 O O . THR A 1 81 ? 10.157 28.442 18.517 1.00 19.70 116 THR A O 1
ATOM 627 N N . THR A 1 82 ? 10.243 30.341 19.717 1.00 20.15 117 THR A N 1
ATOM 628 C CA . THR A 1 82 ? 11.600 30.643 19.288 1.00 20.49 117 THR A CA 1
ATOM 629 C C . THR A 1 82 ? 12.368 31.217 20.472 1.00 20.82 117 THR A C 1
ATOM 630 O O . THR A 1 82 ? 11.771 31.739 21.409 1.00 19.88 117 THR A O 1
ATOM 634 N N . LYS A 1 83 ? 13.690 31.094 20.439 1.00 21.08 118 LYS A N 1
ATOM 635 C CA . LYS A 1 83 ? 14.522 31.585 21.525 1.00 21.44 118 LYS A CA 1
ATOM 636 C C . LYS A 1 83 ? 15.446 32.703 21.090 1.00 20.86 118 LYS A C 1
ATOM 637 O O . LYS A 1 83 ? 15.982 32.692 19.981 1.00 21.28 118 LYS A O 1
ATOM 643 N N . ILE A 1 84 ? 15.635 33.664 21.986 1.00 19.94 119 ILE A N 1
ATOM 644 C CA . ILE A 1 84 ? 16.480 34.812 21.712 1.00 19.83 119 ILE A CA 1
ATOM 645 C C . ILE A 1 84 ? 17.669 34.926 22.663 1.00 20.41 119 ILE A C 1
ATOM 646 O O . ILE A 1 84 ? 17.544 34.723 23.876 1.00 20.64 119 ILE A O 1
ATOM 651 N N . PHE A 1 85 ? 18.827 35.225 22.083 1.00 19.38 120 PHE A N 1
ATOM 652 C CA . PHE A 1 85 ? 20.050 35.478 22.824 1.00 19.87 120 PHE A CA 1
ATOM 653 C C . PHE A 1 85 ? 21.213 35.729 21.876 1.00 20.60 120 PHE A C 1
ATOM 654 O O . PHE A 1 85 ? 21.837 36.781 21.937 1.00 20.19 120 PHE A O 1
ATOM 662 N N . TRP A 1 86 ? 21.502 34.765 21.005 1.00 20.76 121 TRP A N 1
ATOM 663 C CA . TRP A 1 86 ? 22.601 34.891 20.048 1.00 22.67 121 TRP A CA 1
ATOM 664 C C . TRP A 1 86 ? 22.055 35.237 18.673 1.00 22.71 121 TRP A C 1
ATOM 665 O O . TRP A 1 86 ? 21.515 34.370 17.989 1.00 23.09 121 TRP A O 1
ATOM 676 N N . GLY A 1 87 ? 22.198 36.495 18.266 1.00 23.04 122 GLY A N 1
ATOM 677 C CA . GLY A 1 87 ? 21.682 36.897 16.969 1.00 24.88 122 GLY A CA 1
ATOM 678 C C . GLY A 1 87 ? 22.624 37.642 16.033 1.00 25.73 122 GLY A C 1
ATOM 679 O O . GLY A 1 87 ? 22.159 38.360 15.151 1.00 27.02 122 GLY A O 1
ATOM 680 N N . GLY A 1 88 ? 23.931 37.478 16.199 1.00 25.46 123 GLY A N 1
ATOM 681 C CA . GLY A 1 88 ? 24.857 38.175 15.322 1.00 26.19 123 GLY A CA 1
ATOM 682 C C . GLY A 1 88 ? 26.226 38.366 15.946 1.00 26.00 123 GLY A C 1
ATOM 683 O O . GLY A 1 88 ? 26.423 38.047 17.115 1.00 26.63 123 GLY A O 1
ATOM 684 N N . LYS A 1 89 ? 27.169 38.891 15.168 1.00 25.65 124 LYS A N 1
ATOM 685 C CA . LYS A 1 89 ? 28.529 39.103 15.646 1.00 26.18 124 LYS A CA 1
ATOM 686 C C . LYS A 1 89 ? 28.746 40.434 16.373 1.00 25.32 124 LYS A C 1
ATOM 687 O O . LYS A 1 89 ? 29.671 40.559 17.183 1.00 25.22 124 LYS A O 1
ATOM 690 N N . ALA A 1 90 ? 27.914 41.428 16.086 1.00 24.17 125 ALA A N 1
ATOM 691 C CA . ALA A 1 90 ? 28.061 42.726 16.733 1.00 24.19 125 ALA A CA 1
ATOM 692 C C . ALA A 1 90 ? 27.835 42.626 18.235 1.00 24.25 125 ALA A C 1
ATOM 693 O O . ALA A 1 90 ? 27.095 41.763 18.716 1.00 24.60 125 ALA A O 1
ATOM 695 N N . GLU A 1 91 ? 28.480 43.522 18.971 1.00 23.85 126 GLU A N 1
ATOM 696 C CA . GLU A 1 91 ? 28.371 43.561 20.425 1.00 23.31 126 GLU A CA 1
ATOM 697 C C . GLU A 1 91 ? 26.910 43.638 20.873 1.00 22.48 126 GLU A C 1
ATOM 698 O O . GLU 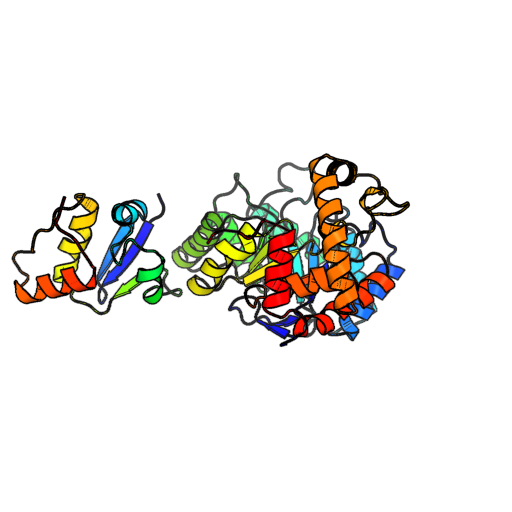A 1 91 ? 26.514 42.969 21.824 1.00 22.47 126 GLU A O 1
ATOM 704 N N . THR A 1 92 ? 26.104 44.431 20.175 1.00 21.43 127 THR A N 1
ATOM 705 C CA . THR A 1 92 ? 24.696 44.587 20.540 1.00 21.48 127 THR A CA 1
ATOM 706 C C . THR A 1 92 ? 23.718 43.582 19.928 1.00 21.67 127 THR A C 1
ATOM 707 O O . THR A 1 92 ? 22.500 43.759 20.035 1.00 21.67 127 THR A O 1
ATOM 711 N N . GLU A 1 93 ? 24.230 42.535 19.290 1.00 21.83 128 GLU A N 1
ATOM 712 C CA . GLU A 1 93 ? 23.351 41.543 18.682 1.00 22.30 128 GLU A CA 1
ATOM 713 C C . GLU A 1 93 ? 23.204 40.280 19.532 1.00 22.35 128 GLU A C 1
ATOM 714 O O . GLU A 1 93 ? 22.755 39.242 19.046 1.00 23.22 128 GLU A O 1
ATOM 720 N N . ARG A 1 94 ? 23.578 40.375 20.806 1.00 22.37 129 ARG A N 1
ATOM 721 C CA . ARG A 1 94 ? 23.447 39.249 21.732 1.00 22.31 129 ARG A CA 1
ATOM 722 C C . ARG A 1 94 ? 22.964 39.727 23.095 1.00 21.14 129 ARG A C 1
ATOM 723 O O . ARG A 1 94 ? 23.158 40.881 23.463 1.00 20.18 129 ARG A O 1
ATOM 731 N N . GLY A 1 95 ? 22.322 38.837 23.841 1.00 19.78 130 GLY A N 1
ATOM 732 C CA . GLY A 1 95 ? 21.861 39.207 25.165 1.00 18.65 130 GLY A CA 1
ATOM 733 C C . GLY A 1 95 ? 20.369 39.385 25.328 1.00 17.27 130 GLY A C 1
ATOM 734 O O . GLY A 1 95 ? 19.598 39.101 24.422 1.00 17.45 130 GLY A O 1
ATOM 735 N N . LEU A 1 96 ? 19.972 39.868 26.501 1.00 16.58 131 LEU A N 1
ATOM 736 C CA . LEU A 1 96 ? 18.566 40.071 26.819 1.00 16.33 131 LEU A CA 1
ATOM 737 C C . LEU A 1 96 ? 18.244 41.535 27.102 1.00 16.46 131 LEU A C 1
ATOM 738 O O . LEU A 1 96 ? 17.379 41.842 27.925 1.00 16.24 131 LEU A O 1
ATOM 743 N N . SER A 1 97 ? 18.951 42.439 26.428 1.00 15.87 132 SER A N 1
ATOM 744 C CA . SER A 1 97 ? 18.700 43.868 26.601 1.00 15.71 132 SER A CA 1
ATOM 745 C C . SER A 1 97 ? 17.392 44.165 25.888 1.00 15.44 132 SER A C 1
ATOM 746 O O . SER A 1 97 ? 16.947 43.367 25.063 1.00 15.34 132 SER A O 1
ATOM 749 N N . ARG A 1 98 ? 16.770 45.299 26.193 1.00 15.32 133 ARG A N 1
ATOM 750 C CA . ARG A 1 98 ? 15.528 45.650 25.512 1.00 15.65 133 ARG A CA 1
ATOM 751 C C . ARG A 1 98 ? 15.826 45.714 24.011 1.00 15.10 133 ARG A C 1
ATOM 752 O O . ARG A 1 98 ? 15.062 45.209 23.187 1.00 13.45 133 ARG A O 1
ATOM 760 N N . LYS A 1 99 ? 16.953 46.327 23.661 1.00 14.92 134 LYS A N 1
ATOM 761 C CA . LYS A 1 99 ? 17.320 46.468 22.254 1.00 15.21 134 LYS A CA 1
ATOM 762 C C . LYS A 1 99 ? 17.377 45.150 21.503 1.00 15.43 134 LYS A C 1
ATOM 763 O O . LYS A 1 99 ? 16.807 45.043 20.423 1.00 16.40 134 LYS A O 1
ATOM 769 N N . HIS A 1 100 ? 18.050 44.141 22.053 1.00 15.73 135 HIS A N 1
ATOM 770 C CA . HIS A 1 100 ? 18.132 42.877 21.330 1.00 15.80 135 HIS A CA 1
ATOM 771 C C . HIS A 1 100 ? 16.894 42.004 21.384 1.00 15.35 135 HIS A C 1
ATOM 772 O O . HIS A 1 100 ? 16.638 41.245 20.450 1.00 15.47 135 HIS A O 1
ATOM 779 N N . ILE A 1 101 ? 16.139 42.065 22.474 1.00 15.38 136 ILE A N 1
ATOM 780 C CA . ILE A 1 101 ? 14.924 41.265 22.538 1.00 15.21 136 ILE A CA 1
ATOM 781 C C . ILE A 1 101 ? 13.982 41.741 21.442 1.00 16.12 136 ILE A C 1
ATOM 782 O O . ILE A 1 101 ? 13.388 40.933 20.726 1.00 15.55 136 ILE A O 1
ATOM 787 N N . ILE A 1 102 ? 13.861 43.058 21.297 1.00 16.55 137 ILE A N 1
ATOM 788 C CA . ILE A 1 102 ? 12.985 43.616 20.275 1.00 16.92 137 ILE A CA 1
ATOM 789 C C . ILE A 1 102 ? 13.527 43.387 18.866 1.00 16.75 137 ILE A C 1
ATOM 790 O O . ILE A 1 102 ? 12.797 42.910 18.002 1.00 16.10 137 ILE A O 1
ATOM 795 N N . GLU A 1 103 ? 14.795 43.724 18.633 1.00 17.05 138 GLU A N 1
ATOM 796 C CA . GLU A 1 103 ? 15.387 43.539 17.310 1.00 18.19 138 GLU A CA 1
ATOM 797 C C . GLU A 1 103 ? 15.500 42.060 16.972 1.00 17.04 138 GLU A C 1
ATOM 798 O O . GLU A 1 103 ? 15.229 41.661 15.844 1.00 17.47 138 GLU A O 1
ATOM 804 N N . GLY A 1 104 ? 15.880 41.252 17.958 1.00 16.06 139 GLY A N 1
ATOM 805 C CA . GLY A 1 104 ? 16.014 39.824 17.736 1.00 15.24 139 GLY A CA 1
ATOM 806 C C . GLY A 1 104 ? 14.708 39.157 17.346 1.00 16.29 139 GLY A C 1
ATOM 807 O O . GLY A 1 104 ? 14.640 38.440 16.340 1.00 15.74 139 GLY A O 1
ATOM 808 N N . LEU A 1 105 ? 13.658 39.389 18.129 1.00 15.35 140 LEU A N 1
ATOM 809 C CA . LEU A 1 105 ? 12.370 38.779 17.828 1.00 15.96 140 LEU A CA 1
ATOM 810 C C . LEU A 1 105 ? 11.810 39.292 16.509 1.00 16.52 140 LEU A C 1
ATOM 811 O O . LEU A 1 105 ? 11.291 38.518 15.704 1.00 16.39 140 LEU A O 1
ATOM 816 N N . LYS A 1 106 ? 11.912 40.596 16.282 1.00 17.00 141 LYS A N 1
ATOM 817 C CA . LYS A 1 106 ? 11.407 41.168 15.039 1.00 18.41 141 LYS A CA 1
ATOM 818 C C . LYS A 1 106 ? 12.058 40.485 13.836 1.00 17.48 141 LYS A C 1
ATOM 819 O O . LYS A 1 106 ? 11.388 40.182 12.854 1.00 16.80 141 LYS A O 1
ATOM 825 N N . ALA A 1 107 ? 13.362 40.239 13.924 1.00 17.02 142 ALA A N 1
ATOM 826 C CA . ALA A 1 107 ? 14.099 39.595 12.838 1.00 17.35 142 ALA A CA 1
ATOM 827 C C . ALA A 1 107 ? 13.681 38.139 12.663 1.00 17.61 142 ALA A C 1
ATOM 828 O O . ALA A 1 107 ? 13.597 37.645 11.541 1.00 18.08 142 ALA A O 1
ATOM 830 N N . SER A 1 108 ? 13.422 37.449 13.772 1.00 18.08 143 SER A N 1
ATOM 831 C CA . SER A 1 108 ? 12.999 36.055 13.701 1.00 18.09 143 SER A CA 1
ATOM 832 C C . SER A 1 108 ? 11.627 35.967 13.056 1.00 17.82 143 SER A C 1
ATOM 833 O O . SER A 1 108 ? 11.379 35.097 12.228 1.00 16.56 143 SER A O 1
ATOM 836 N N . LEU A 1 109 ? 10.728 36.862 13.454 1.00 17.65 144 LEU A N 1
ATOM 837 C CA . LEU A 1 109 ? 9.382 36.870 12.897 1.00 17.99 144 LEU A CA 1
ATOM 838 C C . LEU A 1 109 ? 9.439 37.111 11.391 1.00 18.85 144 LEU A C 1
ATOM 839 O O . LEU A 1 109 ? 8.672 36.523 10.633 1.00 18.20 144 LEU A O 1
ATOM 844 N N . GLU A 1 110 ? 10.357 37.973 10.967 1.00 20.11 145 GLU A N 1
ATOM 845 C CA . GLU A 1 110 ? 10.531 38.266 9.550 1.00 22.54 145 GLU A CA 1
ATOM 846 C C . GLU A 1 110 ? 10.989 36.978 8.833 1.00 21.90 145 GLU A C 1
ATOM 847 O O . GLU A 1 110 ? 10.425 36.604 7.805 1.00 21.88 145 GLU A O 1
ATOM 853 N N . ARG A 1 111 ? 11.986 36.285 9.385 1.00 20.30 146 ARG A N 1
ATOM 854 C CA . ARG A 1 111 ? 12.466 35.040 8.771 1.00 19.74 146 ARG A CA 1
ATOM 855 C C . ARG A 1 111 ? 11.382 33.965 8.763 1.00 19.35 146 ARG A C 1
ATOM 856 O O . ARG A 1 111 ? 11.268 33.192 7.812 1.00 18.72 146 ARG A O 1
ATOM 864 N N . LEU A 1 112 ? 10.589 33.919 9.831 1.00 18.40 147 LEU A N 1
ATOM 865 C CA . LEU A 1 112 ? 9.505 32.942 9.957 1.00 18.57 147 LEU A CA 1
ATOM 866 C C . LEU A 1 112 ? 8.281 33.309 9.126 1.00 18.51 147 LEU A C 1
ATOM 867 O O . LEU A 1 112 ? 7.372 32.493 8.959 1.00 18.08 147 LEU A O 1
ATOM 872 N N . GLN A 1 113 ? 8.259 34.536 8.615 1.00 18.67 148 GLN A N 1
ATOM 873 C CA . GLN A 1 113 ? 7.123 35.023 7.843 1.00 19.44 148 GLN A CA 1
ATOM 874 C C . GLN A 1 113 ? 5.869 34.958 8.704 1.00 19.23 148 GLN A C 1
ATOM 875 O O . GLN A 1 113 ? 4.793 34.605 8.225 1.00 19.12 148 GLN A O 1
ATOM 881 N N . LEU A 1 114 ? 6.014 35.302 9.980 1.00 18.45 149 LEU A N 1
ATOM 882 C CA . LEU A 1 114 ? 4.891 35.277 10.913 1.00 18.50 149 LEU A CA 1
ATOM 883 C C . LEU A 1 114 ? 4.700 36.609 11.627 1.00 18.58 149 LEU A C 1
ATOM 884 O O . LEU A 1 114 ? 5.648 37.373 11.809 1.00 18.13 149 LEU A O 1
ATOM 889 N N . GLU A 1 115 ? 3.467 36.885 12.034 1.00 19.77 150 GLU A N 1
ATOM 890 C CA . GLU A 1 115 ? 3.172 38.123 12.748 1.00 20.85 150 GLU A CA 1
ATOM 891 C C . GLU A 1 115 ? 3.575 38.005 14.219 1.00 19.34 150 GLU A C 1
ATOM 892 O O . GLU A 1 115 ? 3.874 39.001 14.874 1.00 18.53 150 GLU A O 1
ATOM 898 N N . TYR A 1 116 ? 3.598 36.778 14.730 1.00 18.32 151 TYR A N 1
ATOM 899 C CA . TYR A 1 116 ? 3.948 36.551 16.127 1.00 17.59 151 TYR A CA 1
ATOM 900 C C . TYR A 1 116 ? 4.249 35.089 16.422 1.00 16.66 151 TYR A C 1
ATOM 901 O O . TYR A 1 116 ? 3.864 34.203 15.658 1.00 16.16 151 TYR A O 1
ATOM 910 N N . VAL A 1 117 ? 4.962 34.847 17.519 1.00 14.96 152 VAL A N 1
ATOM 911 C CA . VAL A 1 117 ? 5.233 33.486 17.961 1.00 16.06 152 VAL A CA 1
ATOM 912 C C . VAL A 1 117 ? 4.340 33.320 19.182 1.00 16.51 152 VAL A C 1
ATOM 913 O O . VAL A 1 117 ? 3.914 34.312 19.779 1.00 17.06 152 VAL A O 1
ATOM 917 N N . ASP A 1 118 ? 4.047 32.083 19.558 1.00 16.24 153 ASP A N 1
ATOM 918 C CA . ASP A 1 118 ? 3.205 31.841 20.718 1.00 16.56 153 ASP A CA 1
ATOM 919 C C . ASP A 1 118 ? 4.008 32.008 22.003 1.00 16.60 153 ASP A C 1
ATOM 920 O O . ASP A 1 118 ? 3.489 32.496 23.009 1.00 16.81 153 ASP A O 1
ATOM 925 N N . VAL A 1 119 ? 5.278 31.622 21.959 1.00 14.69 154 VAL A N 1
ATOM 926 C CA . VAL A 1 119 ? 6.142 31.775 23.116 1.00 13.97 154 VAL A CA 1
ATOM 927 C C . VAL A 1 119 ? 7.550 32.177 22.702 1.00 13.85 154 VAL A C 1
ATOM 928 O O . VAL A 1 119 ? 8.170 31.519 21.865 1.00 15.24 154 VAL A O 1
ATOM 932 N N . VAL A 1 120 ? 8.044 33.274 23.263 1.00 13.59 155 VAL A N 1
ATOM 933 C CA . VAL A 1 120 ? 9.410 33.701 22.995 1.00 13.82 155 VAL A CA 1
ATOM 934 C C . VAL A 1 120 ? 10.189 33.383 24.284 1.00 14.91 155 VAL A C 1
ATOM 935 O O . VAL A 1 120 ? 9.735 33.717 25.384 1.00 14.60 155 VAL A O 1
ATOM 939 N N . PHE A 1 121 ? 11.331 32.707 24.151 1.00 13.78 156 PHE A N 1
ATOM 940 C CA . PHE A 1 121 ? 12.150 32.348 25.307 1.00 14.91 156 PHE A CA 1
ATOM 941 C C . PHE A 1 121 ? 13.489 33.072 25.307 1.00 15.68 156 PHE A C 1
ATOM 942 O O . PHE A 1 121 ? 14.026 33.410 24.254 1.00 16.90 156 PHE A O 1
ATOM 950 N N . ALA A 1 122 ? 14.024 33.308 26.497 1.00 16.66 157 ALA A N 1
ATOM 951 C CA . ALA A 1 122 ? 15.352 33.886 26.629 1.00 17.47 157 ALA A CA 1
ATOM 952 C C . ALA A 1 122 ? 16.145 32.576 26.556 1.00 18.80 157 ALA A C 1
ATOM 953 O O . ALA A 1 122 ? 15.926 31.689 27.385 1.00 19.60 157 ALA A O 1
ATOM 955 N N . ASN A 1 123 ? 17.043 32.435 25.582 1.00 19.12 158 ASN A N 1
ATOM 956 C CA . ASN A 1 123 ? 17.772 31.175 25.422 1.00 18.96 158 ASN A CA 1
ATOM 957 C C . ASN A 1 123 ? 18.709 30.813 26.573 1.00 19.69 158 ASN A C 1
ATOM 958 O O . ASN A 1 123 ? 19.130 29.662 26.699 1.00 19.62 158 ASN A O 1
ATOM 963 N N . ARG A 1 124 ? 19.045 31.801 27.392 1.00 19.23 159 ARG A N 1
ATOM 964 C CA . ARG A 1 124 ? 19.913 31.614 28.549 1.00 19.31 159 ARG A CA 1
ATOM 965 C C . ARG A 1 124 ? 19.907 32.908 29.349 1.00 18.71 159 ARG A C 1
ATOM 966 O O . ARG A 1 124 ? 19.431 33.927 28.868 1.00 17.88 159 ARG A O 1
ATOM 974 N N . PRO A 1 125 ? 20.430 32.881 30.585 1.00 19.43 160 PRO A N 1
ATOM 975 C CA . PRO A 1 125 ? 20.477 34.073 31.441 1.00 19.87 160 PRO A CA 1
ATOM 976 C C . PRO A 1 125 ? 21.439 35.120 30.889 1.00 20.59 160 PRO A C 1
ATOM 977 O O . PRO A 1 125 ? 22.396 34.772 30.204 1.00 19.94 160 PRO A O 1
ATOM 981 N N . ASP A 1 126 ? 21.191 36.393 31.189 1.00 20.46 161 ASP A N 1
ATOM 982 C CA . ASP A 1 126 ? 22.079 37.461 30.728 1.00 22.43 161 ASP A CA 1
ATOM 983 C C . ASP A 1 126 ? 22.637 38.220 31.930 1.00 23.70 161 ASP A C 1
ATOM 984 O O . ASP A 1 126 ? 21.951 39.048 32.531 1.00 22.95 161 ASP A O 1
ATOM 989 N N . PRO A 1 127 ? 23.897 37.941 32.297 1.00 25.31 162 PRO A N 1
ATOM 990 C CA . PRO A 1 127 ? 24.553 38.597 33.432 1.00 26.33 162 PRO A CA 1
ATOM 991 C C . PRO A 1 127 ? 24.768 40.092 33.207 1.00 26.28 162 PRO A C 1
ATOM 992 O O . PRO A 1 127 ? 24.994 40.839 34.154 1.00 27.85 162 PRO A O 1
ATOM 996 N N . ASN A 1 128 ? 24.693 40.525 31.954 1.00 26.09 163 ASN A N 1
ATOM 997 C CA . ASN A 1 128 ? 24.912 41.930 31.614 1.00 25.77 163 ASN A CA 1
ATOM 998 C C . ASN A 1 128 ? 23.664 42.822 31.537 1.00 24.73 163 ASN A C 1
ATOM 999 O O . ASN A 1 128 ? 23.778 44.014 31.245 1.00 24.60 163 ASN A O 1
ATOM 1004 N N . THR A 1 129 ? 22.483 42.263 31.800 1.00 21.92 164 THR A N 1
ATOM 1005 C CA . THR A 1 129 ? 21.249 43.051 31.723 1.00 20.09 164 THR A CA 1
ATOM 1006 C C . THR A 1 129 ? 20.387 42.921 32.976 1.00 19.02 164 THR A C 1
ATOM 1007 O O . THR A 1 129 ? 20.103 41.813 33.417 1.00 19.49 164 THR A O 1
ATOM 1011 N N . PRO A 1 130 ? 19.942 44.051 33.548 1.00 18.00 165 PRO A N 1
ATOM 1012 C CA . PRO A 1 130 ? 19.101 44.031 34.749 1.00 17.21 165 PRO A CA 1
ATOM 1013 C C . PRO A 1 130 ? 17.809 43.255 34.478 1.00 16.50 165 PRO A C 1
ATOM 1014 O O . PRO A 1 130 ? 17.195 43.395 33.417 1.00 15.23 165 PRO A O 1
ATOM 1018 N N . MET A 1 131 ? 17.397 42.437 35.439 1.00 15.71 166 MET A N 1
ATOM 1019 C CA . MET A 1 131 ? 16.185 41.648 35.293 1.00 15.11 166 MET A CA 1
ATOM 1020 C C . MET A 1 131 ? 15.003 42.523 34.890 1.00 14.55 166 MET A C 1
ATOM 1021 O O . MET A 1 131 ? 14.237 42.167 33.988 1.00 12.59 166 MET A O 1
ATOM 1026 N N . GLU A 1 132 ? 14.855 43.666 35.558 1.00 13.66 167 GLU A N 1
ATOM 1027 C CA . GLU A 1 132 ? 13.757 44.579 35.258 1.00 14.75 167 GLU A CA 1
ATOM 1028 C C . GLU A 1 132 ? 13.696 44.880 33.766 1.00 14.47 167 GLU A C 1
ATOM 1029 O O . GLU A 1 132 ? 12.627 44.818 33.156 1.00 13.77 167 GLU A O 1
ATOM 1035 N N . GLU A 1 133 ? 14.845 45.215 33.181 1.00 13.22 168 GLU A N 1
ATOM 1036 C CA . GLU A 1 133 ? 14.897 45.533 31.759 1.00 12.36 168 GLU A CA 1
ATOM 1037 C C . GLU A 1 133 ? 14.387 44.366 30.912 1.00 12.44 168 GLU A C 1
ATOM 1038 O O . GLU A 1 133 ? 13.580 44.559 29.996 1.00 11.55 168 GLU A O 1
ATOM 1044 N N . THR A 1 134 ? 14.857 43.160 31.224 1.00 11.21 169 THR A N 1
ATOM 1045 C CA . THR A 1 134 ? 14.458 41.979 30.475 1.00 12.03 169 THR A CA 1
ATOM 1046 C C . THR A 1 134 ? 12.967 41.717 30.611 1.00 12.36 169 THR A C 1
ATOM 1047 O O . THR A 1 134 ? 12.291 41.421 29.625 1.00 13.21 169 THR A O 1
ATOM 1051 N N . VAL A 1 135 ? 12.440 41.844 31.824 1.00 12.22 170 VAL A N 1
ATOM 1052 C CA . VAL A 1 135 ? 11.024 41.597 32.018 1.00 11.32 170 VAL A CA 1
ATOM 1053 C C . VAL A 1 135 ? 10.183 42.668 31.340 1.00 11.82 170 VAL A C 1
ATOM 1054 O O . VAL A 1 135 ? 9.133 42.355 30.780 1.00 12.31 170 VAL A O 1
ATOM 1058 N N . ARG A 1 136 ? 10.638 43.919 31.354 1.00 11.60 171 ARG A N 1
ATOM 1059 C CA . ARG A 1 136 ? 9.874 44.966 30.683 1.00 13.24 171 ARG A CA 1
ATOM 1060 C C . ARG A 1 136 ? 9.893 44.765 29.176 1.00 12.96 171 ARG A C 1
ATOM 1061 O O . ARG A 1 136 ? 8.935 45.127 28.492 1.00 12.67 171 ARG A O 1
ATOM 1069 N N . ALA A 1 137 ? 10.973 44.182 28.658 1.00 12.73 172 ALA A N 1
ATOM 1070 C CA . ALA A 1 137 ? 11.078 43.957 27.218 1.00 12.53 172 ALA A CA 1
ATOM 1071 C C . ALA A 1 137 ? 10.199 42.805 26.750 1.00 11.56 172 ALA A C 1
ATOM 1072 O O . ALA A 1 137 ? 9.602 42.895 25.691 1.00 12.61 172 ALA A O 1
ATOM 1074 N N . MET A 1 138 ? 10.128 41.728 27.531 1.00 12.00 173 MET A N 1
ATOM 1075 C CA . MET A 1 138 ? 9.298 40.576 27.175 1.00 12.13 173 MET A CA 1
ATOM 1076 C C . MET A 1 138 ? 7.829 40.981 27.228 1.00 11.55 173 MET A C 1
ATOM 1077 O O . MET A 1 138 ? 7.025 40.566 26.399 1.00 12.29 173 MET A O 1
ATOM 1082 N N . THR A 1 139 ? 7.490 41.796 28.216 1.00 11.73 174 THR A N 1
ATOM 1083 C CA . THR A 1 139 ? 6.127 42.275 28.390 1.00 11.91 174 THR A CA 1
ATOM 1084 C C . THR A 1 139 ? 5.771 43.205 27.232 1.00 12.28 174 THR A C 1
ATOM 1085 O O . THR A 1 139 ? 4.640 43.207 26.742 1.00 13.33 174 THR A O 1
ATOM 1089 N N . HIS A 1 140 ? 6.744 43.998 26.797 1.00 12.47 175 HIS A N 1
ATOM 1090 C CA . HIS A 1 140 ? 6.547 44.912 25.681 1.00 11.74 175 HIS A CA 1
ATOM 1091 C C . HIS A 1 140 ? 6.219 44.171 24.382 1.00 12.02 175 HIS A C 1
ATOM 1092 O O . HIS A 1 140 ? 5.219 44.472 23.733 1.00 10.20 175 HIS A O 1
ATOM 1099 N N . VAL A 1 141 ? 7.056 43.210 23.988 1.00 11.64 176 VAL A N 1
ATOM 1100 C CA . VAL A 1 141 ? 6.787 42.502 22.741 1.00 12.37 176 VAL A CA 1
ATOM 1101 C C . VAL A 1 141 ? 5.469 41.743 22.799 1.00 13.32 176 VAL A C 1
ATOM 1102 O O . VAL A 1 141 ? 4.828 41.530 21.773 1.00 14.19 176 VAL A O 1
ATOM 1106 N N . ILE A 1 142 ? 5.061 41.330 23.995 1.00 13.69 177 ILE A N 1
ATOM 1107 C CA . ILE A 1 142 ? 3.785 40.642 24.136 1.00 13.75 177 ILE A CA 1
ATOM 1108 C C . ILE A 1 142 ? 2.669 41.663 23.915 1.00 15.07 177 ILE A C 1
ATOM 1109 O O . ILE A 1 142 ? 1.711 41.399 23.183 1.00 14.68 177 ILE A O 1
ATOM 1114 N N . ASN A 1 143 ? 2.797 42.831 24.545 1.00 15.97 178 ASN A N 1
ATOM 1115 C CA . ASN A 1 143 ? 1.797 43.880 24.380 1.00 17.76 178 ASN A CA 1
ATOM 1116 C C . ASN A 1 143 ? 1.757 44.442 22.965 1.00 18.34 178 ASN A C 1
ATOM 1117 O O . ASN A 1 143 ? 0.763 45.050 22.570 1.00 17.62 178 ASN A O 1
ATOM 1122 N N . GLN A 1 144 ? 2.833 44.245 22.205 1.00 18.70 179 GLN A N 1
ATOM 1123 C CA . GLN A 1 144 ? 2.880 44.711 20.820 1.00 20.33 179 GLN A CA 1
ATOM 1124 C C . GLN A 1 144 ? 2.350 43.618 19.886 1.00 19.67 179 GLN A C 1
ATOM 1125 O O . GLN A 1 144 ? 2.298 43.802 18.673 1.00 19.24 179 GLN A O 1
ATOM 1131 N N . GLY A 1 145 ? 1.973 42.479 20.462 1.00 19.22 180 GLY A N 1
ATOM 1132 C CA . GLY A 1 145 ? 1.450 41.378 19.670 1.00 18.36 180 GLY A CA 1
ATOM 1133 C C . GLY A 1 145 ? 2.491 40.637 18.845 1.00 17.92 180 GLY A C 1
ATOM 1134 O O . GLY A 1 145 ? 2.180 40.113 17.776 1.00 18.82 180 GLY A O 1
ATOM 1135 N N . MET A 1 146 ? 3.728 40.598 19.328 1.00 17.14 181 MET A N 1
ATOM 1136 C CA . MET A 1 146 ? 4.802 39.903 18.627 1.00 16.65 181 MET A CA 1
ATOM 1137 C C . MET A 1 146 ? 4.953 38.523 19.240 1.00 15.77 181 MET A C 1
ATOM 1138 O O . MET A 1 146 ? 5.598 37.644 18.674 1.00 15.64 181 MET A O 1
ATOM 1143 N N . ALA A 1 147 ? 4.349 38.350 20.410 1.00 14.20 182 ALA A N 1
ATOM 1144 C CA . ALA A 1 147 ? 4.379 37.086 21.132 1.00 14.03 182 ALA A CA 1
ATOM 1145 C C . ALA A 1 147 ? 3.171 37.021 22.062 1.00 14.49 182 ALA A C 1
ATOM 1146 O O . ALA A 1 147 ? 2.668 38.052 22.516 1.00 13.59 182 ALA A O 1
ATOM 1148 N N . MET A 1 148 ? 2.703 35.807 22.333 1.00 14.59 183 MET A N 1
ATOM 1149 C CA . MET A 1 148 ? 1.561 35.600 23.211 1.00 14.29 183 MET A CA 1
ATOM 1150 C C . MET A 1 148 ? 2.033 35.422 24.659 1.00 13.81 183 MET A C 1
ATOM 1151 O O . MET A 1 148 ? 1.384 35.902 25.595 1.00 14.38 183 MET A O 1
ATOM 1156 N N . TYR A 1 149 ? 3.152 34.726 24.835 1.00 12.47 184 TYR A N 1
ATOM 1157 C CA . TYR A 1 149 ? 3.722 34.478 26.162 1.00 12.89 184 TYR A CA 1
ATOM 1158 C C . TYR A 1 149 ? 5.241 34.451 26.071 1.00 12.77 184 TYR A C 1
ATOM 1159 O O . TYR A 1 149 ? 5.805 34.410 24.974 1.00 13.45 184 TYR A O 1
ATOM 1168 N N . TRP A 1 150 ? 5.912 34.472 27.219 1.00 12.26 185 TRP A N 1
ATOM 1169 C CA . TRP A 1 150 ? 7.361 34.371 27.199 1.00 12.30 185 TRP A CA 1
ATOM 1170 C C . TRP A 1 150 ? 7.831 33.404 28.276 1.00 13.05 185 TRP A C 1
ATOM 1171 O O . TRP A 1 150 ? 7.122 33.127 29.252 1.00 13.60 185 TRP A O 1
ATOM 1182 N N . GLY A 1 151 ? 9.019 32.858 28.071 1.00 12.48 186 GLY A N 1
ATOM 1183 C CA . GLY A 1 151 ? 9.560 31.912 29.025 1.00 13.11 186 GLY A CA 1
ATOM 1184 C C . GLY A 1 151 ? 11.057 32.050 29.155 1.00 13.11 186 GLY A C 1
ATOM 1185 O O . GLY A 1 151 ? 11.666 32.950 28.574 1.00 12.81 186 GLY A O 1
ATOM 1186 N N . THR A 1 152 ? 11.654 31.138 29.911 1.00 13.50 187 THR A N 1
ATOM 1187 C CA . THR A 1 152 ? 13.082 31.161 30.151 1.00 13.81 187 THR A CA 1
ATOM 1188 C C . THR A 1 152 ? 13.701 29.832 29.744 1.00 14.52 187 THR A C 1
ATOM 1189 O O . THR A 1 152 ? 13.000 28.836 29.594 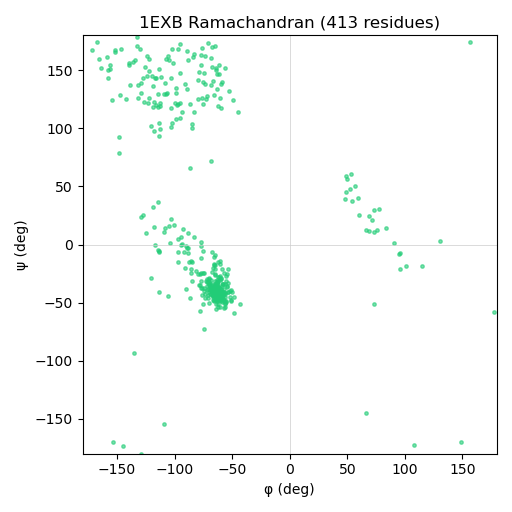1.00 14.22 187 THR A O 1
ATOM 1193 N N . SER A 1 153 ? 15.015 29.821 29.564 1.00 14.27 188 SER A N 1
ATOM 1194 C CA . SER A 1 153 ? 15.719 28.595 29.211 1.00 14.87 188 SER A CA 1
ATOM 1195 C C . SER A 1 153 ? 17.109 28.624 29.829 1.00 14.98 188 SER A C 1
ATOM 1196 O O . SER A 1 153 ? 17.847 29.598 29.678 1.00 14.50 188 SER A O 1
ATOM 1199 N N . ARG A 1 154 ? 17.447 27.553 30.539 1.00 14.74 189 ARG A N 1
ATOM 1200 C CA . ARG A 1 154 ? 18.735 27.427 31.207 1.00 16.63 189 ARG A CA 1
ATOM 1201 C C . ARG A 1 154 ? 18.871 28.407 32.377 1.00 16.08 189 ARG A C 1
ATOM 1202 O O . ARG A 1 154 ? 19.978 28.769 32.757 1.00 16.03 189 ARG A O 1
ATOM 1210 N N . TRP A 1 155 ? 17.741 28.833 32.940 1.00 15.61 190 TRP A N 1
ATOM 1211 C CA . TRP A 1 155 ? 17.735 29.754 34.083 1.00 16.12 190 TRP A CA 1
ATOM 1212 C C . TRP A 1 155 ? 17.634 28.972 35.385 1.00 16.90 190 TRP A C 1
ATOM 1213 O O . TRP A 1 155 ? 16.993 27.925 35.430 1.00 17.19 190 TRP A O 1
ATOM 1224 N N . SER A 1 156 ? 18.251 29.483 36.445 1.00 17.07 191 SER A N 1
ATOM 1225 C CA . SER A 1 156 ? 18.178 28.812 37.739 1.00 17.83 191 SER A CA 1
ATOM 1226 C C . SER A 1 156 ? 16.807 29.109 38.338 1.00 18.30 191 SER A C 1
ATOM 1227 O O . SER A 1 156 ? 16.118 30.043 37.905 1.00 17.11 191 SER A O 1
ATOM 1230 N N . SER A 1 157 ? 16.411 28.321 39.333 1.00 18.27 192 SER A N 1
ATOM 1231 C CA . SER A 1 157 ? 15.128 28.531 39.992 1.00 20.27 192 SER A CA 1
ATOM 1232 C C . SER A 1 157 ? 15.103 29.934 40.577 1.00 19.82 192 SER A C 1
ATOM 1233 O O . SER A 1 157 ? 14.094 30.627 40.503 1.00 20.13 192 SER A O 1
ATOM 1236 N N . MET A 1 158 ? 16.227 30.345 41.152 1.00 20.44 193 MET A N 1
ATOM 1237 C CA . MET A 1 158 ? 16.350 31.663 41.766 1.00 21.97 193 MET A CA 1
ATOM 1238 C C . MET A 1 158 ? 16.126 32.770 40.736 1.00 20.28 193 MET A C 1
ATOM 1239 O O . MET A 1 158 ? 15.471 33.773 41.019 1.00 19.87 193 MET A O 1
ATOM 1244 N N . GLU A 1 159 ? 16.675 32.580 39.542 1.00 18.24 194 GLU A N 1
ATOM 1245 C CA . GLU A 1 159 ? 16.523 33.554 38.470 1.00 17.85 194 GLU A CA 1
ATOM 1246 C C . GLU A 1 159 ? 15.081 33.622 37.979 1.00 16.70 194 GLU A C 1
ATOM 1247 O O . GLU A 1 159 ? 14.575 34.700 37.691 1.00 16.11 194 GLU A O 1
ATOM 1253 N N . ILE A 1 160 ? 14.416 32.475 37.898 1.00 15.30 195 ILE A N 1
ATOM 1254 C CA . ILE A 1 160 ? 13.033 32.427 37.451 1.00 15.76 195 ILE A CA 1
ATOM 1255 C C . ILE A 1 160 ? 12.131 33.132 38.473 1.00 17.12 195 ILE A C 1
ATOM 1256 O O . ILE A 1 160 ? 11.266 33.931 38.108 1.00 16.73 195 ILE A O 1
ATOM 1261 N N . MET A 1 161 ? 12.342 32.843 39.753 1.00 17.34 196 MET A N 1
ATOM 1262 C CA . MET A 1 161 ? 11.541 33.466 40.796 1.00 18.86 196 MET A CA 1
ATOM 1263 C C . MET A 1 161 ? 11.763 34.979 40.746 1.00 18.02 196 MET A C 1
ATOM 1264 O O . MET A 1 161 ? 10.835 35.754 40.949 1.00 17.46 196 MET A O 1
ATOM 1269 N N . GLU A 1 162 ? 12.992 35.398 40.462 1.00 18.10 197 GLU A N 1
ATOM 1270 C CA . GLU A 1 162 ? 13.291 36.825 40.396 1.00 18.20 197 GLU A CA 1
ATOM 1271 C C . GLU A 1 162 ? 12.502 37.471 39.257 1.00 16.41 197 GLU A C 1
ATOM 1272 O O . GLU A 1 162 ? 11.971 38.572 39.411 1.00 15.56 197 GLU A O 1
ATOM 1278 N N . ALA A 1 163 ? 12.436 36.795 38.112 1.00 14.61 198 ALA A N 1
ATOM 1279 C CA . ALA A 1 163 ? 11.691 37.325 36.970 1.00 14.11 198 ALA A CA 1
ATOM 1280 C C . ALA A 1 163 ? 10.238 37.499 37.388 1.00 13.44 198 ALA A C 1
ATOM 1281 O O . ALA A 1 163 ? 9.605 38.513 37.102 1.00 13.89 198 ALA A O 1
ATOM 1283 N N . TYR A 1 164 ? 9.715 36.484 38.064 1.00 13.76 199 TYR A N 1
ATOM 1284 C CA . TYR A 1 164 ? 8.346 36.495 38.555 1.00 13.15 199 TYR A CA 1
ATOM 1285 C C . TYR A 1 164 ? 8.137 37.625 39.572 1.00 12.91 199 TYR A C 1
ATOM 1286 O O . TYR A 1 164 ? 7.130 38.331 39.525 1.00 12.59 199 TYR A O 1
ATOM 1295 N N . SER A 1 165 ? 9.087 37.784 40.490 1.00 12.35 200 SER A N 1
ATOM 1296 C CA . SER A 1 165 ? 9.001 38.817 41.523 1.00 13.22 200 SER A CA 1
ATOM 1297 C C . SER A 1 165 ? 9.003 40.222 40.934 1.00 13.14 200 SER A C 1
ATOM 1298 O O . SER A 1 165 ? 8.212 41.069 41.338 1.00 12.11 200 SER A O 1
ATOM 1301 N N . VAL A 1 166 ? 9.897 40.470 39.979 1.00 12.94 201 VAL A N 1
ATOM 1302 C CA . VAL A 1 166 ? 9.976 41.770 39.322 1.00 12.80 201 VAL A CA 1
ATOM 1303 C C . VAL A 1 166 ? 8.674 42.034 38.563 1.00 12.75 201 VAL A C 1
ATOM 1304 O O . VAL A 1 166 ? 8.140 43.148 38.591 1.00 13.39 201 VAL A O 1
ATOM 1308 N N . ALA A 1 167 ? 8.145 41.007 37.904 1.00 11.37 202 ALA A N 1
ATOM 1309 C CA . ALA A 1 167 ? 6.892 41.171 37.184 1.00 11.46 202 ALA A CA 1
ATOM 1310 C C . ALA A 1 167 ? 5.769 41.614 38.125 1.00 11.89 202 ALA A C 1
ATOM 1311 O O . ALA A 1 167 ? 5.047 42.569 37.829 1.00 11.16 202 ALA A O 1
ATOM 1313 N N . ARG A 1 168 ? 5.607 40.924 39.252 1.00 12.66 203 ARG A N 1
ATOM 1314 C CA . ARG A 1 168 ? 4.550 41.302 40.189 1.00 14.44 203 ARG A CA 1
ATOM 1315 C C . ARG A 1 168 ? 4.825 42.685 40.761 1.00 15.95 203 ARG A C 1
ATOM 1316 O O . ARG A 1 168 ? 3.901 43.461 40.992 1.00 15.92 203 ARG A O 1
ATOM 1324 N N . GLN A 1 169 ? 6.101 42.993 40.966 1.00 17.42 204 GLN A N 1
ATOM 1325 C CA . GLN A 1 169 ? 6.517 44.289 41.511 1.00 19.87 204 GLN A CA 1
ATOM 1326 C C . GLN A 1 169 ? 6.058 45.460 40.625 1.00 18.92 204 GLN A C 1
ATOM 1327 O O . GLN A 1 169 ? 5.521 46.459 41.115 1.00 18.03 204 GLN A O 1
ATOM 1333 N N . PHE A 1 170 ? 6.286 45.339 39.321 1.00 17.30 205 PHE A N 1
ATOM 1334 C CA . PHE A 1 170 ? 5.933 46.408 38.386 1.00 16.84 205 PHE A CA 1
ATOM 1335 C C . PHE A 1 170 ? 4.695 46.116 37.548 1.00 16.42 205 PHE A C 1
ATOM 1336 O O . PHE A 1 170 ? 4.445 46.781 36.549 1.00 15.73 205 PHE A O 1
ATOM 1344 N N . ASN A 1 171 ? 3.921 45.124 37.967 1.00 17.19 206 ASN A N 1
ATOM 1345 C CA . ASN A 1 171 ? 2.725 44.701 37.243 1.00 16.20 206 ASN A CA 1
ATOM 1346 C C . ASN A 1 171 ? 2.988 44.476 35.747 1.00 15.63 206 ASN A C 1
ATOM 1347 O O . ASN A 1 171 ? 2.344 45.073 34.884 1.00 14.62 206 ASN A O 1
ATOM 1352 N N . LEU A 1 172 ? 3.950 43.610 35.451 1.00 14.55 207 LEU A N 1
ATOM 1353 C CA . LEU A 1 172 ? 4.290 43.263 34.076 1.00 14.69 207 LEU A CA 1
ATOM 1354 C C . LEU A 1 172 ? 3.815 41.825 33.880 1.00 15.27 207 LEU A C 1
ATOM 1355 O O . LEU A 1 172 ? 2.903 41.379 34.582 1.00 16.63 207 LEU A O 1
ATOM 1360 N N . ILE A 1 173 ? 4.427 41.092 32.959 1.00 14.37 208 ILE A N 1
ATOM 1361 C CA . ILE A 1 173 ? 3.995 39.717 32.711 1.00 14.61 208 ILE A CA 1
ATOM 1362 C C . ILE A 1 173 ? 5.033 38.679 33.118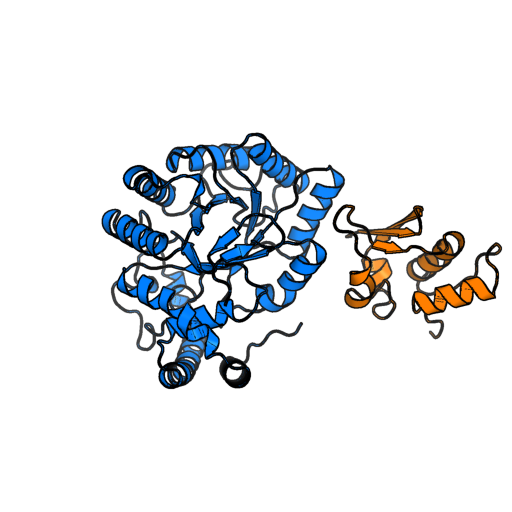 1.00 13.94 208 ILE A C 1
ATOM 1363 O O . ILE A 1 173 ? 6.141 38.681 32.607 1.00 14.95 208 ILE A O 1
ATOM 1368 N N . PRO A 1 174 ? 4.685 37.791 34.069 1.00 13.68 209 PRO A N 1
ATOM 1369 C CA . PRO A 1 174 ? 5.606 36.743 34.534 1.00 13.59 209 PRO A CA 1
ATOM 1370 C C . PRO A 1 174 ? 5.842 35.723 33.411 1.00 14.22 209 PRO A C 1
ATOM 1371 O O . PRO A 1 174 ? 5.037 35.623 32.477 1.00 13.26 209 PRO A O 1
ATOM 1375 N N . PRO A 1 175 ? 6.933 34.940 33.495 1.00 13.76 210 PRO A N 1
ATOM 1376 C CA . PRO A 1 175 ? 7.228 33.932 32.470 1.00 13.81 210 PRO A CA 1
ATOM 1377 C C . PRO A 1 175 ? 6.284 32.765 32.759 1.00 14.58 210 PRO A C 1
ATOM 1378 O O . PRO A 1 175 ? 5.867 32.601 33.909 1.00 14.56 210 PRO A O 1
ATOM 1382 N N . ILE A 1 176 ? 5.953 31.960 31.748 1.00 14.73 211 ILE A N 1
ATOM 1383 C CA . ILE A 1 176 ? 5.058 30.818 31.968 1.00 16.91 211 ILE A CA 1
ATOM 1384 C C . ILE A 1 176 ? 5.750 29.469 31.776 1.00 17.65 211 ILE A C 1
ATOM 1385 O O . ILE A 1 176 ? 5.155 28.423 32.037 1.00 18.17 211 ILE A O 1
ATOM 1390 N N . CYS A 1 177 ? 6.999 29.482 31.329 1.00 17.99 212 CYS A N 1
ATOM 1391 C CA . CYS A 1 177 ? 7.687 28.228 31.067 1.00 19.76 212 CYS A CA 1
ATOM 1392 C C . CYS A 1 177 ? 9.212 28.306 31.072 1.00 19.30 212 CYS A C 1
ATOM 1393 O O . CYS A 1 177 ? 9.798 29.335 30.742 1.00 19.62 212 CYS A O 1
ATOM 1396 N N . GLU A 1 178 ? 9.838 27.198 31.452 1.00 18.97 213 GLU A N 1
ATOM 1397 C CA . GLU A 1 178 ? 11.293 27.066 31.465 1.00 19.37 213 GLU A CA 1
ATOM 1398 C C . GLU A 1 178 ? 11.587 25.877 30.561 1.00 19.11 213 GLU A C 1
ATOM 1399 O O . GLU A 1 178 ? 11.001 24.804 30.731 1.00 19.19 213 GLU A O 1
ATOM 1405 N N . GLN A 1 179 ? 12.448 26.078 29.571 1.00 17.89 214 GLN A N 1
ATOM 1406 C CA . GLN A 1 179 ? 12.809 25.000 28.658 1.00 18.53 214 GLN A CA 1
ATOM 1407 C C . GLN A 1 179 ? 14.095 24.423 29.239 1.00 18.43 214 GLN A C 1
ATOM 1408 O O . GLN A 1 179 ? 15.144 25.071 29.199 1.00 18.22 214 GLN A O 1
ATOM 1414 N N . ALA A 1 180 ? 14.010 23.215 29.788 1.00 17.24 215 ALA A N 1
ATOM 1415 C CA . ALA A 1 180 ? 15.169 22.594 30.413 1.00 17.44 215 ALA A CA 1
ATOM 1416 C C . ALA A 1 180 ? 15.564 21.242 29.831 1.00 17.11 215 ALA A C 1
ATOM 1417 O O . ALA A 1 180 ? 14.721 20.486 29.349 1.00 17.18 215 ALA A O 1
ATOM 1419 N N . GLU A 1 181 ? 16.857 20.944 29.877 1.00 16.29 216 GLU A N 1
ATOM 1420 C CA . GLU A 1 181 ? 17.341 19.670 29.369 1.00 16.91 216 GLU A CA 1
ATOM 1421 C C . GLU A 1 181 ? 16.823 18.579 30.297 1.00 15.89 216 GLU A C 1
ATOM 1422 O O . GLU A 1 181 ? 16.832 18.749 31.512 1.00 16.23 216 GLU A O 1
ATOM 1428 N N . TYR A 1 182 ? 16.356 17.475 29.727 1.00 14.66 217 TYR A N 1
ATOM 1429 C CA . TYR A 1 182 ? 15.858 16.370 30.527 1.00 14.78 217 TYR A CA 1
ATOM 1430 C C . TYR A 1 182 ? 15.981 15.059 29.774 1.00 16.18 217 TYR A C 1
ATOM 1431 O O . TYR A 1 182 ? 15.483 14.912 28.654 1.00 16.88 217 TYR A O 1
ATOM 1440 N N . HIS A 1 183 ? 16.665 14.109 30.396 1.00 16.60 218 HIS A N 1
ATOM 1441 C CA . HIS A 1 183 ? 16.835 12.780 29.830 1.00 17.06 218 HIS A CA 1
ATOM 1442 C C . HIS A 1 183 ? 17.377 11.905 30.950 1.00 18.03 218 HIS A C 1
ATOM 1443 O O . HIS A 1 183 ? 17.645 12.406 32.039 1.00 17.00 218 HIS A O 1
ATOM 1450 N N . MET A 1 184 ? 17.514 10.607 30.711 1.00 18.22 219 MET A N 1
ATOM 1451 C CA . MET A 1 184 ? 17.977 9.711 31.763 1.00 20.00 219 MET A CA 1
ATOM 1452 C C . MET A 1 184 ? 19.290 10.071 32.459 1.00 19.24 219 MET A C 1
ATOM 1453 O O . MET A 1 184 ? 19.530 9.622 33.576 1.00 18.91 219 MET A O 1
ATOM 1458 N N . PHE A 1 185 ? 20.132 10.878 31.821 1.00 19.02 220 PHE A N 1
ATOM 1459 C CA . PHE A 1 185 ? 21.403 11.259 32.431 1.00 20.46 220 PHE A CA 1
ATOM 1460 C C . PHE A 1 185 ? 21.509 12.717 32.896 1.00 20.92 220 PHE A C 1
ATOM 1461 O O . PHE A 1 185 ? 22.594 13.174 33.245 1.00 20.09 220 PHE A O 1
ATOM 1469 N N . GLN A 1 186 ? 20.384 13.433 32.907 1.00 21.30 221 GLN A N 1
ATOM 1470 C CA . GLN A 1 186 ? 20.327 14.839 33.329 1.00 21.82 221 GLN A CA 1
ATOM 1471 C C . GLN A 1 186 ? 18.929 14.970 33.940 1.00 22.10 221 GLN A C 1
ATOM 1472 O O . GLN A 1 186 ? 17.965 15.279 33.241 1.00 21.61 221 GLN A O 1
ATOM 1478 N N . ARG A 1 187 ? 18.834 14.763 35.250 1.00 21.54 222 ARG A N 1
ATOM 1479 C CA . ARG A 1 187 ? 17.541 14.724 35.924 1.00 21.90 222 ARG A CA 1
ATOM 1480 C C . ARG A 1 187 ? 17.194 15.702 37.044 1.00 22.25 222 ARG A C 1
ATOM 1481 O O . ARG A 1 187 ? 16.020 15.998 37.267 1.00 21.37 222 ARG A O 1
ATOM 1489 N N . GLU A 1 188 ? 18.206 16.165 37.764 1.00 23.10 223 GLU A N 1
ATOM 1490 C CA . GLU A 1 188 ? 18.024 17.024 38.925 1.00 24.65 223 GLU A CA 1
ATOM 1491 C C . GLU A 1 188 ? 17.096 18.232 38.777 1.00 23.63 223 GLU A C 1
ATOM 1492 O O . GLU A 1 188 ? 16.100 18.338 39.496 1.00 23.67 223 GLU A O 1
ATOM 1498 N N . LYS A 1 189 ? 17.400 19.128 37.846 1.00 22.55 224 LYS A N 1
ATOM 1499 C CA . LYS A 1 189 ? 16.595 20.334 37.679 1.00 22.15 224 LYS A CA 1
ATOM 1500 C C . LYS A 1 189 ? 15.107 20.081 37.425 1.00 21.18 224 LYS A C 1
ATOM 1501 O O . LYS A 1 189 ? 14.243 20.643 38.105 1.00 19.77 224 LYS A O 1
ATOM 1507 N N . VAL A 1 190 ? 14.807 19.219 36.463 1.00 20.50 225 VAL A N 1
ATOM 1508 C CA . VAL A 1 190 ? 13.424 18.907 36.125 1.00 20.35 225 VAL A CA 1
ATOM 1509 C C . VAL A 1 190 ? 12.665 18.143 37.216 1.00 20.85 225 VAL A C 1
ATOM 1510 O O . VAL A 1 190 ? 11.486 18.401 37.457 1.00 20.63 225 VAL A O 1
ATOM 1514 N N . GLU A 1 191 ? 13.338 17.217 37.889 1.00 20.56 226 GLU A N 1
ATOM 1515 C CA . GLU A 1 191 ? 12.680 16.424 38.927 1.00 21.55 226 GLU A CA 1
ATOM 1516 C C . GLU A 1 191 ? 12.607 17.025 40.326 1.00 22.47 226 GLU A C 1
ATOM 1517 O O . GLU A 1 191 ? 11.649 16.776 41.056 1.00 22.69 226 GLU A O 1
ATOM 1523 N N . VAL A 1 192 ? 13.603 17.817 40.701 1.00 23.75 227 VAL A N 1
ATOM 1524 C CA . VAL A 1 192 ? 13.626 18.399 42.039 1.00 25.89 227 VAL A CA 1
ATOM 1525 C C . VAL A 1 192 ? 13.291 19.883 42.129 1.00 26.23 227 VAL A C 1
ATOM 1526 O O . VAL A 1 192 ? 12.520 20.292 42.992 1.00 27.29 227 VAL A O 1
ATOM 1530 N N . GLN A 1 193 ? 13.845 20.685 41.230 1.00 25.91 228 GLN A N 1
ATOM 1531 C CA . GLN A 1 193 ? 13.618 22.123 41.278 1.00 25.29 228 GLN A CA 1
ATOM 1532 C C . GLN A 1 193 ? 12.382 22.674 40.580 1.00 24.49 228 GLN A C 1
ATOM 1533 O O . GLN A 1 193 ? 11.662 23.491 41.147 1.00 25.11 228 GLN A O 1
ATOM 1539 N N . LEU A 1 194 ? 12.125 22.241 39.355 1.00 22.81 229 LEU A N 1
ATOM 1540 C CA . LEU A 1 194 ? 10.983 22.780 38.625 1.00 22.67 229 LEU A CA 1
ATOM 1541 C C . LEU A 1 194 ? 9.595 22.538 39.206 1.00 22.44 229 LEU A C 1
ATOM 1542 O O . LEU A 1 194 ? 8.725 23.400 39.094 1.00 21.79 229 LEU A O 1
ATOM 1547 N N . PRO A 1 195 ? 9.355 21.364 39.816 1.00 22.67 230 PRO A N 1
ATOM 1548 C CA . PRO A 1 195 ? 8.030 21.098 40.391 1.00 23.40 230 PRO A CA 1
ATOM 1549 C C . PRO A 1 195 ? 7.624 22.149 41.419 1.00 23.62 230 PRO A C 1
ATOM 1550 O O . PRO A 1 195 ? 6.464 22.544 41.492 1.00 23.52 230 PRO A O 1
ATOM 1554 N N . GLU A 1 196 ? 8.592 22.604 42.205 1.00 24.62 231 GLU A N 1
ATOM 1555 C CA . GLU A 1 196 ? 8.320 23.599 43.230 1.00 25.20 231 GLU A CA 1
ATOM 1556 C C . GLU A 1 196 ? 7.839 24.897 42.596 1.00 24.32 231 GLU A C 1
ATOM 1557 O O . GLU A 1 196 ? 6.923 25.542 43.110 1.00 24.85 231 GLU A O 1
ATOM 1563 N N . LEU A 1 197 ? 8.459 25.288 41.485 1.00 22.18 232 LEU A N 1
ATOM 1564 C CA . LEU A 1 197 ? 8.060 26.510 40.802 1.00 21.70 232 LEU A CA 1
ATOM 1565 C C . LEU A 1 197 ? 6.697 26.330 40.142 1.00 21.06 232 LEU A C 1
ATOM 1566 O O . LEU A 1 197 ? 5.942 27.293 39.998 1.00 20.95 232 LEU A O 1
ATOM 1571 N N . PHE A 1 198 ? 6.376 25.103 39.734 1.00 20.22 233 PHE A N 1
ATOM 1572 C CA . PHE A 1 198 ? 5.078 24.862 39.114 1.00 21.35 233 PHE A CA 1
ATOM 1573 C C . PHE A 1 198 ? 3.953 25.126 40.113 1.00 21.60 233 PHE A C 1
ATOM 1574 O O . PHE A 1 198 ? 3.049 25.920 39.858 1.00 21.70 233 PHE A O 1
ATOM 1582 N N . HIS A 1 199 ? 4.015 24.446 41.251 1.00 22.30 234 HIS A N 1
ATOM 1583 C CA . HIS A 1 199 ? 2.994 24.596 42.282 1.00 23.69 234 HIS A CA 1
ATOM 1584 C C . HIS A 1 199 ? 2.941 26.000 42.874 1.00 23.92 234 HIS A C 1
ATOM 1585 O O . HIS A 1 199 ? 1.861 26.512 43.181 1.00 24.13 234 HIS A O 1
ATOM 1592 N N . LYS A 1 200 ? 4.104 26.623 43.021 1.00 22.77 235 LYS A N 1
ATOM 1593 C CA . LYS A 1 200 ? 4.179 27.951 43.603 1.00 22.72 235 LYS A CA 1
ATOM 1594 C C . LYS A 1 200 ? 3.789 29.092 42.664 1.00 21.43 235 LYS A C 1
ATOM 1595 O O . LYS A 1 200 ? 2.882 29.864 42.974 1.00 20.60 235 LYS A O 1
ATOM 1601 N N . ILE A 1 201 ? 4.462 29.209 41.522 1.00 20.66 236 ILE A N 1
ATOM 1602 C CA . ILE A 1 201 ? 4.142 30.290 40.596 1.00 19.47 236 ILE A CA 1
ATOM 1603 C C . ILE A 1 201 ? 3.631 29.858 39.216 1.00 19.80 236 ILE A C 1
ATOM 1604 O O . ILE A 1 201 ? 3.600 30.655 38.277 1.00 20.21 236 ILE A O 1
ATOM 1609 N N . GLY A 1 202 ? 3.231 28.597 39.095 1.00 18.82 237 GLY A N 1
ATOM 1610 C CA . GLY A 1 202 ? 2.679 28.097 37.842 1.00 18.60 237 GLY A CA 1
ATOM 1611 C C . GLY A 1 202 ? 3.559 27.928 36.610 1.00 18.18 237 GLY A C 1
ATOM 1612 O O . GLY A 1 202 ? 3.038 27.700 35.517 1.00 18.77 237 GLY A O 1
ATOM 1613 N N . VAL A 1 203 ? 4.874 28.025 36.762 1.00 17.36 238 VAL A N 1
ATOM 1614 C CA . VAL A 1 203 ? 5.776 27.879 35.619 1.00 16.92 238 VAL A CA 1
ATOM 1615 C C . VAL A 1 203 ? 5.842 26.423 35.151 1.00 16.70 238 VAL A C 1
ATOM 1616 O O . VAL A 1 203 ? 6.087 25.516 35.941 1.00 15.11 238 VAL A O 1
ATOM 1620 N N . GLY A 1 204 ? 5.616 26.206 33.862 1.00 17.31 239 GLY A N 1
ATOM 1621 C CA . GLY A 1 204 ? 5.653 24.857 33.330 1.00 17.89 239 GLY A CA 1
ATOM 1622 C C . GLY A 1 204 ? 7.031 24.438 32.855 1.00 18.88 239 GLY A C 1
ATOM 1623 O O . GLY A 1 204 ? 7.934 25.265 32.710 1.00 19.01 239 GLY A O 1
ATOM 1624 N N . ALA A 1 205 ? 7.197 23.144 32.612 1.00 18.99 240 ALA A N 1
ATOM 1625 C CA . ALA A 1 205 ? 8.468 22.622 32.145 1.00 19.09 240 ALA A CA 1
ATOM 1626 C C . ALA A 1 205 ? 8.345 22.027 30.748 1.00 20.11 240 ALA A C 1
ATOM 1627 O O . ALA A 1 205 ? 7.555 21.112 30.523 1.00 20.52 240 ALA A O 1
ATOM 1629 N N . MET A 1 206 ? 9.111 22.577 29.810 1.00 20.49 241 MET A N 1
ATOM 1630 C CA . MET A 1 206 ? 9.156 22.081 28.436 1.00 20.75 241 MET A CA 1
ATOM 1631 C C . MET A 1 206 ? 10.591 21.580 28.332 1.00 20.88 241 MET A C 1
ATOM 1632 O O . MET A 1 206 ? 11.532 22.362 28.470 1.00 22.14 241 MET A O 1
ATOM 1637 N N . THR A 1 207 ? 10.772 20.285 28.095 1.00 19.81 242 THR A N 1
ATOM 1638 C CA . THR A 1 207 ? 12.117 19.720 28.063 1.00 19.42 242 THR A CA 1
ATOM 1639 C C . THR A 1 207 ? 12.721 19.460 26.696 1.00 19.41 242 THR A C 1
ATOM 1640 O O . THR A 1 207 ? 12.004 19.281 25.712 1.00 20.52 242 THR A O 1
ATOM 1644 N N . TRP A 1 208 ? 14.050 19.425 26.643 1.00 18.72 243 TRP A N 1
ATOM 1645 C CA . TRP A 1 208 ? 14.748 19.172 25.385 1.00 19.10 243 TRP A CA 1
ATOM 1646 C C . TRP A 1 208 ? 15.823 18.082 25.445 1.00 18.08 243 TRP A C 1
ATOM 1647 O O . TRP A 1 208 ? 16.202 17.630 26.524 1.00 17.76 243 TRP A O 1
ATOM 1658 N N . SER A 1 209 ? 16.300 17.674 24.268 1.00 17.81 244 SER A N 1
ATOM 1659 C CA . SER A 1 209 ? 17.305 16.615 24.118 1.00 16.36 244 SER A CA 1
ATOM 1660 C C . SER A 1 209 ? 16.924 15.378 24.926 1.00 16.75 244 SER A C 1
ATOM 1661 O O . SER A 1 209 ? 17.678 14.923 25.784 1.00 15.70 244 SER A O 1
ATOM 1664 N N . PRO A 1 210 ? 15.747 14.799 24.636 1.00 18.41 245 PRO A N 1
ATOM 1665 C CA . PRO A 1 210 ? 15.191 13.608 25.293 1.00 18.41 245 PRO A CA 1
ATOM 1666 C C . PRO A 1 210 ? 16.115 12.400 25.119 1.00 18.73 245 PRO A C 1
ATOM 1667 O O . PRO A 1 210 ? 16.122 11.474 25.932 1.00 18.93 245 PRO A O 1
ATOM 1671 N N . LEU A 1 211 ? 16.887 12.421 24.040 1.00 18.58 246 LEU A N 1
ATOM 1672 C CA . LEU A 1 211 ? 17.805 11.336 23.732 1.00 19.35 246 LEU A CA 1
ATOM 1673 C C . LEU A 1 211 ? 19.243 11.769 23.946 1.00 19.74 246 LEU A C 1
ATOM 1674 O O . LEU A 1 211 ? 20.174 11.094 23.511 1.00 20.23 246 LEU A O 1
ATOM 1679 N N . ALA A 1 212 ? 19.422 12.892 24.632 1.00 20.64 247 ALA A N 1
ATOM 1680 C CA . ALA A 1 212 ? 20.758 13.409 24.898 1.00 22.60 247 ALA A CA 1
ATOM 1681 C C . ALA A 1 212 ? 21.531 13.514 23.582 1.00 23.43 247 ALA A C 1
ATOM 1682 O O . ALA A 1 212 ? 22.678 13.072 23.487 1.00 24.22 247 ALA A O 1
ATOM 1684 N N . CYS A 1 213 ? 20.880 14.105 22.578 1.00 24.20 248 CYS A N 1
ATOM 1685 C CA . CYS A 1 213 ? 21.446 14.302 21.244 1.00 25.36 248 CYS A CA 1
ATOM 1686 C C . CYS A 1 213 ? 21.533 13.016 20.434 1.00 25.92 248 CYS A C 1
ATOM 1687 O O . CYS A 1 213 ? 22.157 12.985 19.374 1.00 25.85 248 CYS A O 1
ATOM 1690 N N . GLY A 1 214 ? 20.897 11.961 20.931 1.00 26.94 249 GLY A N 1
ATOM 1691 C CA . GLY A 1 214 ? 20.921 10.686 20.236 1.00 27.22 249 GLY A CA 1
ATOM 1692 C C . GLY A 1 214 ? 21.649 9.616 21.028 1.00 28.33 249 GLY A C 1
ATOM 1693 O O . GLY A 1 214 ? 21.483 8.421 20.774 1.00 29.02 249 GLY A O 1
ATOM 1694 N N . ILE A 1 215 ? 22.459 10.043 21.990 1.00 27.71 250 ILE A N 1
ATOM 1695 C CA . ILE A 1 215 ? 23.214 9.116 22.830 1.00 28.34 250 ILE A CA 1
ATOM 1696 C C . ILE A 1 215 ? 22.349 8.011 23.437 1.00 28.78 250 ILE A C 1
ATOM 1697 O O . ILE A 1 215 ? 22.762 6.850 23.493 1.00 29.30 250 ILE A O 1
ATOM 1702 N N . VAL A 1 216 ? 21.152 8.371 23.888 1.00 28.95 251 VAL A N 1
ATOM 1703 C CA . VAL A 1 216 ? 20.249 7.410 24.516 1.00 29.47 251 VAL A CA 1
ATOM 1704 C C . VAL A 1 216 ? 19.551 6.495 23.512 1.00 30.53 251 VAL A C 1
ATOM 1705 O O . VAL A 1 216 ? 18.729 5.663 23.895 1.00 31.12 251 VAL A O 1
ATOM 1709 N N . SER A 1 217 ? 19.873 6.645 22.231 1.00 31.56 252 SER A N 1
ATOM 1710 C CA . SER A 1 217 ? 19.260 5.808 21.202 1.00 32.94 252 SER A CA 1
ATOM 1711 C C . SER A 1 217 ? 19.987 4.470 21.163 1.00 33.39 252 SER A C 1
ATOM 1712 O O . SER A 1 217 ? 19.451 3.461 20.698 1.00 34.09 252 SER A O 1
ATOM 1715 N N . GLY A 1 218 ? 21.225 4.478 21.647 1.00 33.75 253 GLY A N 1
ATOM 1716 C CA . GLY A 1 218 ? 22.029 3.271 21.677 1.00 34.45 253 GLY A CA 1
ATOM 1717 C C . GLY A 1 218 ? 22.880 3.042 20.441 1.00 35.12 253 GLY A C 1
ATOM 1718 O O . GLY A 1 218 ? 23.609 2.054 20.374 1.00 35.52 253 GLY A O 1
ATOM 1719 N N . LYS A 1 219 ? 22.827 3.957 19.476 1.00 35.23 254 LYS A N 1
ATOM 1720 C CA . LYS A 1 219 ? 23.596 3.774 18.251 1.00 35.46 254 LYS A CA 1
ATOM 1721 C C . LYS A 1 219 ? 25.085 4.028 18.364 1.00 35.15 254 LYS A C 1
ATOM 1722 O O . LYS A 1 219 ? 25.826 3.799 17.410 1.00 35.53 254 LYS A O 1
ATOM 1728 N N . TYR A 1 220 ? 25.535 4.502 19.517 1.00 35.49 255 TYR A N 1
ATOM 1729 C CA . TYR A 1 220 ? 26.958 4.746 19.692 1.00 36.05 255 TYR A CA 1
ATOM 1730 C C . TYR A 1 220 ? 27.588 3.632 20.524 1.00 37.40 255 TYR A C 1
ATOM 1731 O O . TYR A 1 220 ? 28.649 3.807 21.124 1.00 36.94 255 TYR A O 1
ATOM 1740 N N . ASP A 1 221 ? 26.930 2.480 20.545 1.00 39.36 256 ASP A N 1
ATOM 1741 C CA . ASP A 1 221 ? 27.417 1.347 21.312 1.00 41.72 256 ASP A CA 1
ATOM 1742 C C . ASP A 1 221 ? 28.832 0.966 20.883 1.00 42.46 256 ASP A C 1
ATOM 1743 O O . ASP A 1 221 ? 29.745 0.891 21.710 1.00 42.47 256 ASP A O 1
ATOM 1748 N N . SER A 1 222 ? 29.009 0.721 19.589 1.00 43.45 257 SER A N 1
ATOM 1749 C CA . SER A 1 222 ? 30.313 0.328 19.061 1.00 44.38 257 SER A CA 1
ATOM 1750 C C . SER A 1 222 ? 31.186 1.486 18.568 1.00 44.54 257 SER A C 1
ATOM 1751 O O . SER A 1 222 ? 32.355 1.284 18.218 1.00 44.85 257 SER A O 1
ATOM 1754 N N . GLY A 1 223 ? 30.631 2.694 18.541 1.00 44.09 258 GLY A N 1
ATOM 1755 C CA . GLY A 1 223 ? 31.406 3.837 18.080 1.00 43.22 258 GLY A CA 1
ATOM 1756 C C . GLY A 1 223 ? 30.546 4.886 17.399 1.00 42.83 258 GLY A C 1
ATOM 1757 O O . GLY A 1 223 ? 29.319 4.813 17.447 1.00 42.25 258 GLY A O 1
ATOM 1758 N N . ILE A 1 224 ? 31.192 5.859 16.759 1.00 42.15 259 ILE A N 1
ATOM 1759 C CA . ILE A 1 224 ? 30.490 6.945 16.072 1.00 41.32 259 ILE A CA 1
ATOM 1760 C C . ILE A 1 224 ? 30.077 6.555 14.648 1.00 41.15 259 ILE A C 1
ATOM 1761 O O . ILE A 1 224 ? 30.905 6.542 13.735 1.00 40.92 259 ILE A O 1
ATOM 1766 N N . PRO A 1 225 ? 28.785 6.250 14.439 1.00 40.63 260 PRO A N 1
ATOM 1767 C CA . PRO A 1 225 ? 28.248 5.859 13.132 1.00 40.49 260 PRO A CA 1
ATOM 1768 C C . PRO A 1 225 ? 28.355 6.967 12.085 1.00 40.61 260 PRO A C 1
ATOM 1769 O O . PRO A 1 225 ? 28.255 8.150 12.404 1.00 39.90 260 PRO A O 1
ATOM 1773 N N . PRO A 1 226 ? 28.565 6.591 10.817 1.00 41.10 261 PRO A N 1
ATOM 1774 C CA . PRO A 1 226 ? 28.678 7.560 9.726 1.00 40.85 261 PRO A CA 1
ATOM 1775 C C . PRO A 1 226 ? 27.374 8.336 9.557 1.00 40.55 261 PRO A C 1
ATOM 1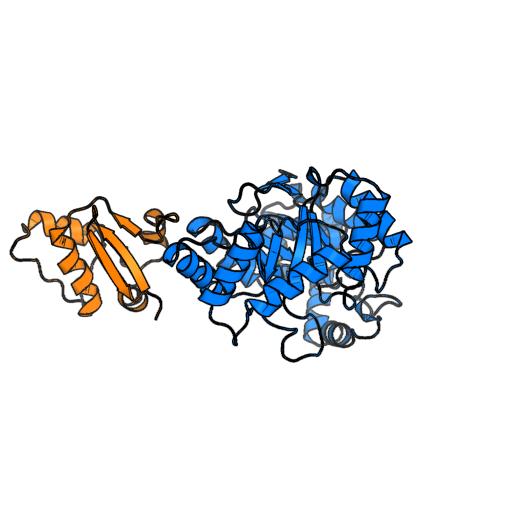776 O O . PRO A 1 226 ? 26.291 7.748 9.557 1.00 40.01 261 PRO A O 1
ATOM 1780 N N . TYR A 1 227 ? 27.490 9.654 9.423 1.00 40.22 262 TYR A N 1
ATOM 1781 C CA . TYR A 1 227 ? 26.338 10.535 9.236 1.00 39.70 262 TYR A CA 1
ATOM 1782 C C . TYR A 1 227 ? 25.530 10.777 10.516 1.00 37.83 262 TYR A C 1
ATOM 1783 O O . TYR A 1 227 ? 24.418 11.308 10.465 1.00 37.58 262 TYR A O 1
ATOM 1792 N N . SER A 1 228 ? 26.086 10.387 11.658 1.00 34.74 263 SER A N 1
ATOM 1793 C CA . SER A 1 228 ? 25.404 10.586 12.930 1.00 32.14 263 SER A CA 1
ATOM 1794 C C . SER A 1 228 ? 25.714 12.002 13.382 1.00 30.55 263 SER A C 1
ATOM 1795 O O . SER A 1 228 ? 26.678 12.606 12.908 1.00 29.05 263 SER A O 1
ATOM 1798 N N . ARG A 1 229 ? 24.913 12.533 14.304 1.00 28.83 264 ARG A N 1
ATOM 1799 C CA . ARG A 1 229 ? 25.131 13.894 14.769 1.00 27.79 264 ARG A CA 1
ATOM 1800 C C . ARG A 1 229 ? 26.563 14.060 15.254 1.00 28.23 264 ARG A C 1
ATOM 1801 O O . ARG A 1 229 ? 27.205 15.073 14.966 1.00 27.77 264 ARG A O 1
ATOM 1809 N N . ALA A 1 230 ? 27.075 13.056 15.963 1.00 28.47 265 ALA A N 1
ATOM 1810 C CA . ALA A 1 230 ? 28.441 13.121 16.471 1.00 29.80 265 ALA A CA 1
ATOM 1811 C C . ALA A 1 230 ? 29.470 13.112 15.337 1.00 30.72 265 ALA A C 1
ATOM 1812 O O . ALA A 1 230 ? 30.623 13.481 15.545 1.00 31.37 265 ALA A O 1
ATOM 1814 N N . SER A 1 231 ? 29.054 12.704 14.140 1.00 32.05 266 SER A N 1
ATOM 1815 C CA . SER A 1 231 ? 29.970 12.657 12.996 1.00 34.04 266 SER A CA 1
ATOM 1816 C C . SER A 1 231 ? 29.958 13.964 12.211 1.00 35.26 266 SER A C 1
ATOM 1817 O O . SER A 1 231 ? 30.891 14.253 11.462 1.00 35.65 266 SER A O 1
ATOM 1820 N N . LEU A 1 232 ? 28.896 14.747 12.377 1.00 36.07 267 LEU A N 1
ATOM 1821 C CA . LEU A 1 232 ? 28.762 16.021 11.674 1.00 36.23 267 LEU A CA 1
ATOM 1822 C C . LEU A 1 232 ? 29.883 16.981 12.044 1.00 36.57 267 LEU A C 1
ATOM 1823 O O . LEU A 1 232 ? 30.451 16.892 13.126 1.00 37.01 267 LEU A O 1
ATOM 1828 N N . LYS A 1 233 ? 30.191 17.907 11.146 1.00 37.40 268 LYS A N 1
ATOM 1829 C CA . LYS A 1 233 ? 31.235 18.887 11.407 1.00 38.51 268 LYS A CA 1
ATOM 1830 C C . LYS A 1 233 ? 30.714 19.938 12.387 1.00 38.89 268 LYS A C 1
ATOM 1831 O O . LYS A 1 233 ? 29.560 20.364 12.300 1.00 38.70 268 LYS A O 1
ATOM 1834 N N . GLY A 1 234 ? 31.570 20.348 13.316 1.00 39.04 269 GLY A N 1
ATOM 1835 C CA . GLY A 1 234 ? 31.164 21.331 14.300 1.00 39.11 269 GLY A CA 1
ATOM 1836 C C . GLY A 1 234 ? 30.698 20.679 15.589 1.00 39.34 269 GLY A C 1
ATOM 1837 O O . GLY A 1 234 ? 30.449 21.364 16.582 1.00 39.42 269 GLY A O 1
ATOM 1838 N N . TYR A 1 235 ? 30.584 19.352 15.582 1.00 39.02 270 TYR A N 1
ATOM 1839 C CA . TYR A 1 235 ? 30.141 18.624 16.767 1.00 38.61 270 TYR A CA 1
ATOM 1840 C C . TYR A 1 235 ? 31.178 17.696 17.394 1.00 38.13 270 TYR A C 1
ATOM 1841 O O . TYR A 1 235 ? 30.840 16.621 17.896 1.00 37.78 270 TYR A O 1
ATOM 1850 N N . GLN A 1 236 ? 32.439 18.118 17.375 1.00 37.69 271 GLN A N 1
ATOM 1851 C CA . GLN A 1 236 ? 33.509 17.326 17.969 1.00 37.18 271 GLN A CA 1
ATOM 1852 C C . GLN A 1 236 ? 33.268 17.248 19.472 1.00 36.02 271 GLN A C 1
ATOM 1853 O O . GLN A 1 236 ? 33.694 16.297 20.125 1.00 36.26 271 GLN A O 1
ATOM 1859 N N . TRP A 1 237 ? 32.580 18.249 20.017 1.00 34.70 272 TRP A N 1
ATOM 1860 C CA . TRP A 1 237 ? 32.290 18.268 21.448 1.00 33.80 272 TRP A CA 1
ATOM 1861 C C . TRP A 1 237 ? 31.418 17.080 21.834 1.00 32.83 272 TRP A C 1
ATOM 1862 O O . TRP A 1 237 ? 31.579 16.507 22.909 1.00 32.04 272 TRP A O 1
ATOM 1873 N N . LEU A 1 238 ? 30.488 16.722 20.954 1.00 32.13 273 LEU A N 1
ATOM 1874 C CA . LEU A 1 238 ? 29.590 15.603 21.206 1.00 31.67 273 LEU A CA 1
ATOM 1875 C C . LEU A 1 238 ? 30.343 14.291 21.033 1.00 32.17 273 LEU A C 1
ATOM 1876 O O . LEU A 1 238 ? 30.111 13.327 21.765 1.00 30.84 273 LEU A O 1
ATOM 1881 N N . LYS A 1 239 ? 31.245 14.257 20.058 1.00 32.77 274 LYS A N 1
ATOM 1882 C CA . LYS A 1 239 ? 32.029 13.061 19.802 1.00 33.72 274 LYS A CA 1
ATOM 1883 C C . LYS A 1 239 ? 32.936 12.779 20.996 1.00 33.67 274 LYS A C 1
ATOM 1884 O O . LYS A 1 239 ? 33.113 11.627 21.392 1.00 33.58 274 LYS A O 1
ATOM 1890 N N . ASP A 1 240 ? 33.506 13.836 21.572 1.00 34.20 275 ASP A N 1
ATOM 1891 C CA . ASP A 1 240 ? 34.386 13.677 22.722 1.00 34.81 275 ASP A CA 1
ATOM 1892 C C . ASP A 1 240 ? 33.628 13.189 23.957 1.00 34.27 275 ASP A C 1
ATOM 1893 O O . ASP A 1 240 ? 34.151 12.392 24.728 1.00 34.07 275 ASP A O 1
ATOM 1898 N N . LYS A 1 241 ? 32.400 13.665 24.147 1.00 33.54 276 LYS A N 1
ATOM 1899 C CA . LYS A 1 241 ? 31.611 13.239 25.297 1.00 33.24 276 LYS A CA 1
ATOM 1900 C C . LYS A 1 241 ? 31.270 11.758 25.231 1.00 32.12 276 LYS A C 1
ATOM 1901 O O . LYS A 1 241 ? 31.355 11.045 26.230 1.00 32.42 276 LYS A O 1
ATOM 1907 N N . ILE A 1 242 ? 30.893 11.304 24.043 1.00 30.56 277 ILE A N 1
ATOM 1908 C CA . ILE A 1 242 ? 30.520 9.914 23.814 1.00 29.06 277 ILE A CA 1
ATOM 1909 C C . ILE A 1 242 ? 31.675 8.926 23.990 1.00 29.52 277 ILE A C 1
ATOM 1910 O O . ILE A 1 242 ? 31.495 7.841 24.554 1.00 29.05 277 ILE A O 1
ATOM 1915 N N . LEU A 1 243 ? 32.855 9.310 23.518 1.00 29.35 278 LEU A N 1
ATOM 1916 C CA . LEU A 1 243 ? 34.033 8.456 23.601 1.00 29.97 278 LEU A CA 1
ATOM 1917 C C . LEU A 1 243 ? 34.774 8.572 24.927 1.00 29.72 278 LEU A C 1
ATOM 1918 O O . LEU A 1 243 ? 35.605 7.726 25.245 1.00 29.80 278 LEU A O 1
ATOM 1923 N N . SER A 1 244 ? 34.477 9.619 25.694 1.00 29.39 279 SER A N 1
ATOM 1924 C CA . SER A 1 244 ? 35.136 9.831 26.980 1.00 29.78 279 SER A CA 1
ATOM 1925 C C . SER A 1 244 ? 34.793 8.733 27.982 1.00 29.79 279 SER A C 1
ATOM 1926 O O . SER A 1 244 ? 33.910 7.909 27.752 1.00 29.39 279 SER A O 1
ATOM 1929 N N . GLU A 1 245 ? 35.497 8.748 29.105 1.00 30.52 280 GLU A N 1
ATOM 1930 C CA . GLU A 1 245 ? 35.298 7.764 30.154 1.00 31.23 280 GLU A CA 1
ATOM 1931 C C . GLU A 1 245 ? 33.843 7.802 30.619 1.00 30.90 280 GLU A C 1
ATOM 1932 O O . GLU A 1 245 ? 33.214 6.755 30.791 1.00 30.12 280 GLU A O 1
ATOM 1938 N N . GLU A 1 246 ? 33.311 9.009 30.816 1.00 30.16 281 GLU A N 1
ATOM 1939 C CA . GLU A 1 246 ? 31.926 9.158 31.247 1.00 30.71 281 GLU A CA 1
ATOM 1940 C C . GLU A 1 246 ? 31.002 8.620 30.164 1.00 29.21 281 GLU A C 1
ATOM 1941 O O . GLU A 1 246 ? 30.037 7.914 30.451 1.00 28.35 281 GLU A O 1
ATOM 1947 N N . GLY A 1 247 ? 31.312 8.956 28.917 1.00 28.60 282 GLY A N 1
ATOM 1948 C CA . GLY A 1 247 ? 30.503 8.505 27.802 1.00 27.21 282 GLY A CA 1
ATOM 1949 C C . GLY A 1 247 ? 30.386 6.997 27.732 1.00 26.90 282 GLY A C 1
ATOM 1950 O O . GLY A 1 247 ? 29.316 6.465 27.439 1.00 25.48 282 GLY A O 1
ATOM 1951 N N . ARG A 1 248 ? 31.487 6.302 27.996 1.00 27.36 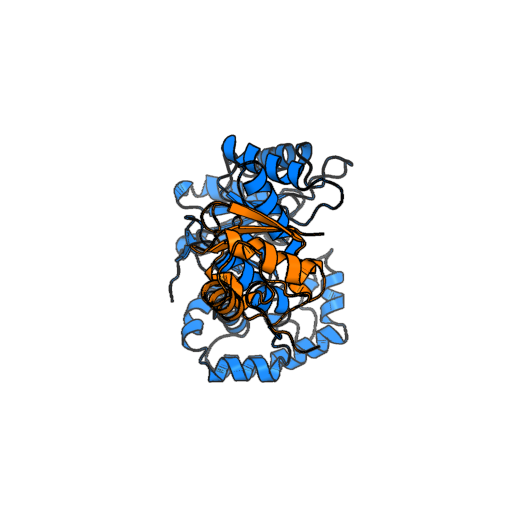283 ARG A N 1
ATOM 1952 C CA . ARG A 1 248 ? 31.475 4.845 27.955 1.00 28.26 283 ARG A CA 1
ATOM 1953 C C . ARG A 1 248 ? 30.644 4.250 29.081 1.00 26.96 283 ARG A C 1
ATOM 1954 O O . ARG A 1 248 ? 29.946 3.257 28.879 1.00 26.49 283 ARG A O 1
ATOM 1962 N N . ARG A 1 249 ? 30.713 4.848 30.266 1.00 26.01 284 ARG A N 1
ATOM 1963 C CA . ARG A 1 249 ? 29.928 4.339 31.383 1.00 25.30 284 ARG A CA 1
ATOM 1964 C C . ARG A 1 249 ? 28.443 4.476 31.058 1.00 24.93 284 ARG A C 1
ATOM 1965 O O . ARG A 1 249 ? 27.632 3.636 31.457 1.00 24.17 284 ARG A O 1
ATOM 1973 N N . GLN A 1 250 ? 28.088 5.529 30.326 1.00 25.01 285 GLN A N 1
ATOM 1974 C CA . GLN A 1 250 ? 26.687 5.740 29.951 1.00 26.10 285 GLN A CA 1
ATOM 1975 C C . GLN A 1 250 ? 26.238 4.645 28.987 1.00 25.67 285 GLN A C 1
ATOM 1976 O O . GLN A 1 250 ? 25.147 4.088 29.117 1.00 24.72 285 GLN A O 1
ATOM 1982 N N . GLN A 1 251 ? 27.092 4.335 28.019 1.00 25.46 286 GLN A N 1
ATOM 1983 C CA . GLN A 1 251 ? 26.767 3.319 27.029 1.00 26.20 286 GLN A CA 1
ATOM 1984 C C . GLN A 1 251 ? 26.574 1.970 27.721 1.00 25.07 286 GLN A C 1
ATOM 1985 O O . GLN A 1 251 ? 25.694 1.193 27.353 1.00 24.34 286 GLN A O 1
ATOM 1991 N N . ALA A 1 252 ? 27.390 1.703 28.737 1.00 24.37 287 ALA A N 1
ATOM 1992 C CA . ALA A 1 252 ? 27.295 0.448 29.473 1.00 24.55 287 ALA A CA 1
ATOM 1993 C C . ALA A 1 252 ? 25.923 0.328 30.131 1.00 24.47 287 ALA A C 1
ATOM 1994 O O . ALA A 1 252 ? 25.307 -0.737 30.123 1.00 24.28 287 ALA A O 1
ATOM 1996 N N . LYS A 1 253 ? 25.439 1.425 30.701 1.00 24.45 288 LYS A N 1
ATOM 1997 C CA . LYS A 1 253 ? 24.132 1.414 31.340 1.00 24.61 288 LYS A CA 1
ATOM 1998 C C . LYS A 1 253 ? 23.010 1.264 30.314 1.00 24.49 288 LYS A C 1
ATOM 1999 O O . LYS A 1 253 ? 21.982 0.655 30.601 1.00 23.80 288 LYS A O 1
ATOM 2005 N N . LEU A 1 254 ? 23.210 1.816 29.121 1.00 24.47 289 LEU A N 1
ATOM 2006 C CA . LEU A 1 254 ? 22.202 1.722 28.065 1.00 25.93 289 LEU A CA 1
ATOM 2007 C C . LEU A 1 254 ? 22.006 0.272 27.631 1.00 26.56 289 LEU A C 1
ATOM 2008 O O . LEU A 1 254 ? 20.910 -0.126 27.230 1.00 25.88 289 LEU A O 1
ATOM 2013 N N . LYS A 1 255 ? 23.075 -0.516 27.709 1.00 27.12 290 LYS A N 1
ATOM 2014 C CA . LYS A 1 255 ? 22.990 -1.920 27.342 1.00 28.27 290 LYS A CA 1
ATOM 2015 C C . LYS A 1 255 ? 22.006 -2.619 28.282 1.00 28.58 290 LYS A C 1
ATOM 2016 O O . LYS A 1 255 ? 21.270 -3.511 27.866 1.00 29.94 290 LYS A O 1
ATOM 2018 N N . GLU A 1 256 ? 21.992 -2.212 29.549 1.00 29.00 291 GLU A N 1
ATOM 2019 C CA . GLU A 1 256 ? 21.078 -2.797 30.531 1.00 29.34 291 GLU A CA 1
ATOM 2020 C C . GLU A 1 256 ? 19.650 -2.329 30.256 1.00 29.21 291 GLU A C 1
ATOM 2021 O O . GLU A 1 256 ? 18.694 -3.096 30.387 1.00 29.10 291 GLU A O 1
ATOM 2027 N N . LEU A 1 257 ? 19.514 -1.058 29.887 1.00 28.45 292 LEU A N 1
ATOM 2028 C CA . LEU A 1 257 ? 18.211 -0.474 29.582 1.00 28.12 292 LEU A CA 1
ATOM 2029 C C . LEU A 1 257 ? 17.622 -1.125 28.336 1.00 28.56 292 LEU A C 1
ATOM 2030 O O . LEU A 1 257 ? 16.410 -1.295 28.227 1.00 28.57 292 LEU A O 1
ATOM 2035 N N . GLN A 1 258 ? 18.495 -1.481 27.400 1.00 29.53 293 GLN A N 1
ATOM 2036 C CA . GLN A 1 258 ? 18.088 -2.132 26.162 1.00 30.75 293 GLN A CA 1
ATOM 2037 C C . GLN A 1 258 ? 17.342 -3.422 26.479 1.00 30.53 293 GLN A C 1
ATOM 2038 O O . GLN A 1 258 ? 16.406 -3.800 25.776 1.00 31.37 293 GLN A O 1
ATOM 2044 N N . ALA A 1 259 ? 17.755 -4.090 27.551 1.00 30.07 294 ALA A N 1
ATOM 2045 C CA . ALA A 1 259 ? 17.128 -5.338 27.960 1.00 29.65 294 ALA A CA 1
ATOM 2046 C C . ALA A 1 259 ? 15.724 -5.069 28.494 1.00 29.62 294 ALA A C 1
ATOM 2047 O O . ALA A 1 259 ? 14.816 -5.886 28.323 1.00 29.75 294 ALA A O 1
ATOM 2049 N N . ILE A 1 260 ? 15.547 -3.927 29.151 1.00 28.90 295 ILE A N 1
ATOM 2050 C CA . ILE A 1 260 ? 14.238 -3.568 29.678 1.00 28.52 295 ILE A CA 1
ATOM 2051 C C . ILE A 1 260 ? 13.327 -3.196 28.512 1.00 28.76 295 ILE A C 1
ATOM 2052 O O . ILE A 1 260 ? 12.132 -3.487 28.521 1.00 28.36 295 ILE A O 1
ATOM 2057 N N . ALA A 1 261 ? 13.907 -2.561 27.500 1.00 29.48 296 ALA A N 1
ATOM 2058 C CA . ALA A 1 261 ? 13.151 -2.157 26.323 1.00 30.77 296 ALA A CA 1
ATOM 2059 C C . ALA A 1 261 ? 12.613 -3.384 25.594 1.00 32.08 296 ALA A C 1
ATOM 2060 O O . ALA A 1 261 ? 11.423 -3.461 25.291 1.00 31.92 296 ALA A O 1
ATOM 2062 N N . GLU A 1 262 ? 13.491 -4.338 25.306 1.00 33.39 297 GLU A N 1
ATOM 2063 C CA . GLU A 1 262 ? 13.074 -5.552 24.615 1.00 35.82 297 GLU A CA 1
ATOM 2064 C C . GLU A 1 262 ? 12.001 -6.273 25.421 1.00 35.73 297 GLU A C 1
ATOM 2065 O O . GLU A 1 262 ? 11.071 -6.850 24.863 1.00 35.52 297 GLU A O 1
ATOM 2071 N N . ARG A 1 263 ? 12.129 -6.226 26.741 1.00 36.18 298 ARG A N 1
ATOM 2072 C CA . ARG A 1 263 ? 11.165 -6.868 27.623 1.00 36.95 298 ARG A CA 1
ATOM 2073 C C . ARG A 1 263 ? 9.778 -6.251 27.462 1.00 37.14 298 ARG A C 1
ATOM 2074 O O . ARG A 1 263 ? 8.763 -6.944 27.560 1.00 37.60 298 ARG A O 1
ATOM 2082 N N . LEU A 1 264 ? 9.741 -4.942 27.229 1.00 36.59 299 LEU A N 1
ATOM 2083 C CA . LEU A 1 264 ? 8.479 -4.226 27.074 1.00 36.22 299 LEU A CA 1
ATOM 2084 C C . LEU A 1 264 ? 7.974 -4.199 25.641 1.00 35.48 299 LEU A C 1
ATOM 2085 O O . LEU A 1 264 ? 6.860 -3.745 25.382 1.00 35.56 299 LEU A O 1
ATOM 2090 N N . GLY A 1 265 ? 8.795 -4.681 24.715 1.00 34.82 300 GLY A N 1
ATOM 2091 C CA . GLY A 1 265 ? 8.406 -4.704 23.318 1.00 34.25 300 GLY A CA 1
ATOM 2092 C C . GLY A 1 265 ? 8.504 -3.366 22.600 1.00 34.41 300 GLY A C 1
ATOM 2093 O O . GLY A 1 265 ? 7.738 -3.103 21.670 1.00 34.44 300 GLY A O 1
ATOM 2094 N N . CYS A 1 266 ? 9.439 -2.519 23.024 1.00 33.19 301 CYS A N 1
ATOM 2095 C CA . CYS A 1 266 ? 9.633 -1.213 22.396 1.00 32.45 301 CYS A CA 1
ATOM 2096 C C . CYS A 1 266 ? 11.120 -1.036 22.134 1.00 31.80 301 CYS A C 1
ATOM 2097 O O . CYS A 1 266 ? 11.911 -1.913 22.466 1.00 32.42 301 CYS A O 1
ATOM 2100 N N . THR A 1 267 ? 11.505 0.087 21.535 1.00 30.96 302 THR A N 1
ATOM 2101 C CA . THR A 1 267 ? 12.916 0.340 21.278 1.00 29.19 302 THR A CA 1
ATOM 2102 C C . THR A 1 267 ? 13.451 1.219 22.403 1.00 28.65 302 THR A C 1
ATOM 2103 O O . THR A 1 267 ? 12.677 1.762 23.190 1.00 27.99 302 THR A O 1
ATOM 2107 N N . 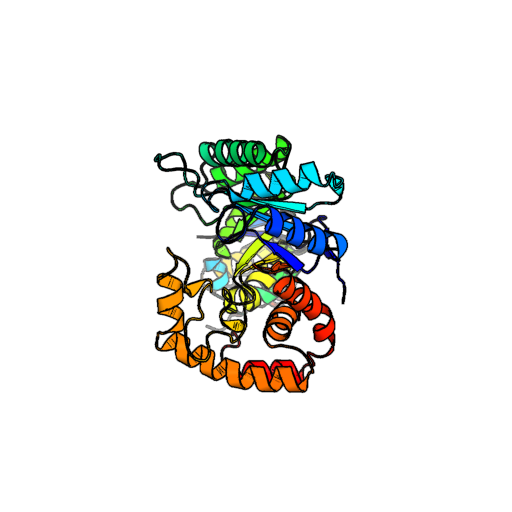LEU A 1 268 ? 14.769 1.355 22.482 1.00 27.55 303 LEU A N 1
ATOM 2108 C CA . LEU A 1 268 ? 15.375 2.161 23.532 1.00 26.93 303 LEU A CA 1
ATOM 2109 C C . LEU A 1 268 ? 14.927 3.626 23.469 1.00 26.66 303 LEU A C 1
ATOM 2110 O O . LEU A 1 268 ? 14.596 4.222 24.493 1.00 26.16 303 LEU A O 1
ATOM 2115 N N . PRO A 1 269 ? 14.917 4.229 22.267 1.00 26.46 304 PRO A N 1
ATOM 2116 C CA . PRO A 1 269 ? 14.495 5.626 22.131 1.00 26.16 304 PRO A CA 1
ATOM 2117 C C . PRO A 1 269 ? 13.066 5.851 22.622 1.00 25.61 304 PRO A C 1
ATOM 2118 O O . PRO A 1 269 ? 12.777 6.861 23.262 1.00 25.89 304 PRO A O 1
ATOM 2122 N N . GLN A 1 270 ? 12.177 4.905 22.331 1.00 24.79 305 GLN A N 1
ATOM 2123 C CA . GLN A 1 270 ? 10.784 5.024 22.750 1.00 23.95 305 GLN A CA 1
ATOM 2124 C C . GLN A 1 270 ? 10.692 4.914 24.268 1.00 23.15 305 GLN A C 1
ATOM 2125 O O . GLN A 1 270 ? 9.867 5.574 24.903 1.00 21.58 305 GLN A O 1
ATOM 2131 N N . LEU A 1 271 ? 11.540 4.068 24.847 1.00 22.60 306 LEU A N 1
ATOM 2132 C CA . LEU A 1 271 ? 11.567 3.896 26.294 1.00 22.14 306 LEU A CA 1
ATOM 2133 C C . LEU A 1 271 ? 12.040 5.192 26.941 1.00 21.78 306 LEU A C 1
ATOM 2134 O O . LEU A 1 271 ? 11.437 5.681 27.892 1.00 21.29 306 LEU A O 1
ATOM 2139 N N . ALA A 1 272 ? 13.125 5.738 26.401 1.00 21.70 307 ALA A N 1
ATOM 2140 C CA . ALA A 1 272 ? 13.728 6.968 26.900 1.00 21.86 307 ALA A CA 1
ATOM 2141 C C . ALA A 1 272 ? 12.766 8.151 26.870 1.00 22.31 307 ALA A C 1
ATOM 2142 O O . ALA A 1 272 ? 12.708 8.938 27.814 1.00 22.84 307 ALA A O 1
ATOM 2144 N N . ILE A 1 273 ? 12.019 8.277 25.778 1.00 22.61 308 ILE A N 1
ATOM 2145 C CA . ILE A 1 273 ? 11.059 9.363 25.621 1.00 22.20 308 ILE A CA 1
ATOM 2146 C C . ILE A 1 273 ? 9.825 9.157 26.495 1.00 22.34 308 ILE A C 1
ATOM 2147 O O . ILE A 1 273 ? 9.340 10.103 27.112 1.00 22.02 308 ILE A O 1
ATOM 2152 N N . ALA A 1 274 ? 9.316 7.928 26.556 1.00 21.72 309 ALA A N 1
ATOM 2153 C CA . ALA A 1 274 ? 8.148 7.649 27.391 1.00 21.56 309 ALA A CA 1
ATOM 2154 C C . ALA A 1 274 ? 8.539 7.935 28.836 1.00 21.32 309 ALA A C 1
ATOM 2155 O O . ALA A 1 274 ? 7.755 8.482 29.613 1.00 21.32 309 ALA A O 1
ATOM 2157 N N . TRP A 1 275 ? 9.765 7.559 29.180 1.00 21.20 310 TRP A N 1
ATOM 2158 C CA . TRP A 1 275 ? 10.307 7.777 30.518 1.00 21.66 310 TRP A CA 1
ATOM 2159 C C . TRP A 1 275 ? 10.236 9.272 30.869 1.00 21.99 310 TRP A C 1
ATOM 2160 O O . TRP A 1 275 ? 9.876 9.639 31.988 1.00 21.79 310 TRP A O 1
ATOM 2171 N N . CYS A 1 276 ? 10.582 10.129 29.908 1.00 22.66 311 CYS A N 1
ATOM 2172 C CA . CYS A 1 276 ? 10.542 11.580 30.117 1.00 22.94 311 CYS A CA 1
ATOM 2173 C C . CYS A 1 276 ? 9.146 12.118 30.414 1.00 23.61 311 CYS A C 1
ATOM 2174 O O . CYS A 1 276 ? 8.998 13.113 31.126 1.00 24.08 311 CYS A O 1
ATOM 2177 N N . LEU A 1 277 ? 8.127 11.472 29.860 1.00 24.15 312 LEU A N 1
ATOM 2178 C CA . LEU A 1 277 ? 6.749 11.904 30.061 1.00 25.17 312 LEU A CA 1
ATOM 2179 C C . LEU A 1 277 ? 6.042 11.181 31.202 1.00 26.08 312 LEU A C 1
ATOM 2180 O O . LEU A 1 277 ? 4.880 11.467 31.488 1.00 25.17 312 LEU A O 1
ATOM 2185 N N . ARG A 1 278 ? 6.740 10.256 31.858 1.00 26.47 313 ARG A N 1
ATOM 2186 C CA . ARG A 1 278 ? 6.135 9.490 32.944 1.00 27.32 313 ARG A CA 1
ATOM 2187 C C . ARG A 1 278 ? 5.548 10.356 34.063 1.00 28.44 313 ARG A C 1
ATOM 2188 O O . ARG A 1 278 ? 4.568 9.962 34.693 1.00 28.59 313 ARG A O 1
ATOM 2196 N N . ASN A 1 279 ? 6.136 11.521 34.321 1.00 29.91 314 ASN A N 1
ATOM 2197 C CA . ASN A 1 279 ? 5.621 12.385 35.379 1.00 31.88 314 ASN A CA 1
ATOM 2198 C C . ASN A 1 279 ? 4.925 13.626 34.833 1.00 32.69 314 ASN A C 1
ATOM 2199 O O . ASN A 1 279 ? 5.389 14.256 33.880 1.00 31.44 314 ASN A O 1
ATOM 2204 N N . GLU A 1 280 ? 3.803 13.967 35.456 1.00 33.64 315 GLU A N 1
ATOM 2205 C CA . GLU A 1 280 ? 3.000 15.114 35.051 1.00 35.21 315 GLU A CA 1
ATOM 2206 C C . GLU A 1 280 ? 3.762 16.438 35.088 1.00 33.49 315 GLU A C 1
ATOM 2207 O O . GLU A 1 280 ? 3.369 17.403 34.432 1.00 34.75 315 GLU A O 1
ATOM 2213 N N . GLY A 1 281 ? 4.849 16.486 35.848 1.00 32.10 316 GLY A N 1
ATOM 2214 C CA . GLY A 1 281 ? 5.623 17.713 35.941 1.00 29.50 316 GLY A CA 1
ATOM 2215 C C . GLY A 1 281 ? 6.080 18.270 34.605 1.00 27.98 316 GLY A C 1
ATOM 2216 O O . GLY A 1 281 ? 6.328 19.470 34.488 1.00 28.41 316 GLY A O 1
ATOM 2217 N N . VAL A 1 282 ? 6.203 17.405 33.600 1.00 26.44 317 VAL A N 1
ATOM 2218 C CA . VAL A 1 282 ? 6.642 17.821 32.268 1.00 24.45 317 VAL A CA 1
ATOM 2219 C C . VAL A 1 282 ? 5.429 18.077 31.367 1.00 24.24 317 VAL A C 1
ATOM 2220 O O . VAL A 1 282 ? 4.596 17.187 31.175 1.00 24.54 317 VAL A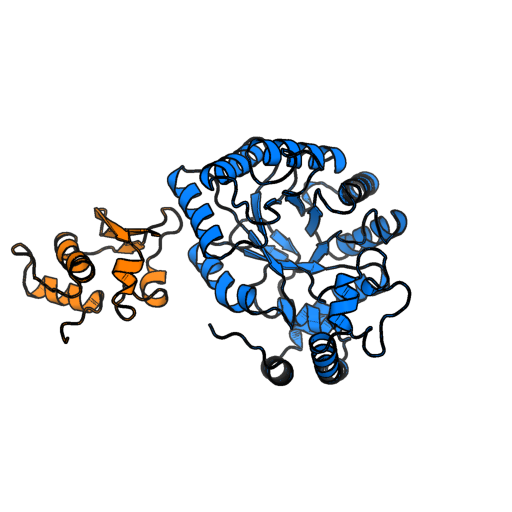 O 1
ATOM 2224 N N . SER A 1 283 ? 5.326 19.296 30.835 1.00 22.05 318 SER A N 1
ATOM 2225 C CA . SER A 1 283 ? 4.210 19.680 29.962 1.00 21.30 318 SER A CA 1
ATOM 2226 C C . SER A 1 283 ? 4.387 19.097 28.569 1.00 20.61 318 SER A C 1
ATOM 2227 O O . SER A 1 283 ? 3.436 18.595 27.969 1.00 19.59 318 SER A O 1
ATOM 2230 N N . SER A 1 284 ? 5.608 19.176 28.049 1.00 19.23 319 SER A N 1
ATOM 2231 C CA . SER A 1 284 ? 5.884 18.655 26.719 1.00 19.32 319 SER A CA 1
ATOM 2232 C C . SER A 1 284 ? 7.357 18.311 26.553 1.00 19.14 319 SER A C 1
ATOM 2233 O O . SER A 1 284 ? 8.222 18.865 27.227 1.00 17.80 319 SER A O 1
ATOM 2236 N N . VAL A 1 285 ? 7.628 17.381 25.646 1.00 18.58 320 VAL A N 1
ATOM 2237 C CA . VAL A 1 285 ? 8.986 16.952 25.366 1.00 17.97 320 VAL A CA 1
ATOM 2238 C C . VAL A 1 285 ? 9.307 17.271 23.916 1.00 17.52 320 VAL A C 1
ATOM 2239 O O . VAL A 1 285 ? 8.607 16.827 23.005 1.00 17.85 320 VAL A O 1
ATOM 2243 N N . LEU A 1 286 ? 10.363 18.050 23.708 1.00 17.24 321 LEU A N 1
ATOM 2244 C CA . LEU A 1 286 ? 10.772 18.434 22.366 1.00 17.75 321 LEU A CA 1
ATOM 2245 C C . LEU A 1 286 ? 11.627 17.358 21.691 1.00 18.92 321 LEU A C 1
ATOM 2246 O O . LEU A 1 286 ? 12.748 17.078 22.118 1.00 19.02 321 LEU A O 1
ATOM 2251 N N . LEU A 1 287 ? 11.089 16.762 20.634 1.00 19.34 322 LEU A N 1
ATOM 2252 C CA . LEU A 1 287 ? 11.799 15.727 19.893 1.00 20.59 322 LEU A CA 1
ATOM 2253 C C . LEU A 1 287 ? 12.766 16.313 18.873 1.00 22.68 322 LEU A C 1
ATOM 2254 O O . LEU A 1 287 ? 12.699 17.498 18.530 1.00 23.11 322 LEU A O 1
ATOM 2259 N N . GLY A 1 288 ? 13.671 15.459 18.404 1.00 23.69 323 GLY A N 1
ATOM 2260 C CA . GLY A 1 288 ? 14.646 15.831 17.397 1.00 24.68 323 GLY A CA 1
ATOM 2261 C C . GLY A 1 288 ? 14.722 14.635 16.458 1.00 25.94 323 GLY A C 1
ATOM 2262 O O . GLY A 1 288 ? 14.726 13.492 16.921 1.00 26.27 323 GLY A O 1
ATOM 2263 N N . ALA A 1 289 ? 14.769 14.874 15.153 1.00 26.33 324 ALA A N 1
ATOM 2264 C CA . ALA A 1 289 ? 14.826 13.777 14.191 1.00 27.79 324 ALA A CA 1
ATOM 2265 C C . ALA A 1 289 ? 15.406 14.211 12.852 1.00 28.92 324 ALA A C 1
ATOM 2266 O O . ALA A 1 289 ? 15.163 15.329 12.390 1.00 28.81 324 ALA A O 1
ATOM 2268 N N . SER A 1 290 ? 16.175 13.320 12.233 1.00 29.46 325 SER A N 1
ATOM 2269 C CA . SER A 1 290 ? 16.782 13.607 10.940 1.00 30.45 325 SER A CA 1
ATOM 2270 C C . SER A 1 290 ? 16.204 12.702 9.850 1.00 30.77 325 SER A C 1
ATOM 2271 O O . SER A 1 290 ? 16.510 12.874 8.674 1.00 31.60 325 SER A O 1
ATOM 2274 N N . ASN A 1 291 ? 15.369 11.746 10.255 1.00 31.07 326 ASN A N 1
ATOM 2275 C CA . ASN A 1 291 ? 14.730 10.791 9.342 1.00 31.71 326 ASN A CA 1
ATOM 2276 C C . ASN A 1 291 ? 13.272 10.709 9.738 1.00 30.33 326 ASN A C 1
ATOM 2277 O O . ASN A 1 291 ? 12.920 11.018 10.876 1.00 29.91 326 ASN A O 1
ATOM 2282 N N . ALA A 1 292 ? 12.430 10.260 8.817 1.00 29.59 327 ALA A N 1
ATOM 2283 C CA . ALA A 1 292 ? 11.015 10.102 9.118 1.00 29.87 327 ALA A CA 1
ATOM 2284 C C . ALA A 1 292 ? 10.865 8.816 9.928 1.00 30.11 327 ALA A C 1
ATOM 2285 O O . ALA A 1 292 ? 9.913 8.656 10.697 1.00 30.52 327 ALA A O 1
ATOM 2287 N N . GLU A 1 293 ? 11.808 7.895 9.747 1.00 30.41 328 GLU A N 1
ATOM 2288 C CA . GLU A 1 293 ? 11.785 6.638 10.491 1.00 30.69 328 GLU A CA 1
ATOM 2289 C C . GLU A 1 293 ? 11.947 6.968 11.972 1.00 29.24 328 GLU A C 1
ATOM 2290 O O . GLU A 1 293 ? 11.201 6.475 12.818 1.00 28.63 328 GLU A O 1
ATOM 2296 N N . GLN A 1 294 ? 12.937 7.803 12.276 1.00 28.47 329 GLN A N 1
ATOM 2297 C CA . GLN A 1 294 ? 13.189 8.230 13.645 1.00 27.77 329 GLN A CA 1
ATOM 2298 C C . GLN A 1 294 ? 11.955 8.876 14.271 1.00 27.81 329 GLN A C 1
ATOM 2299 O O . GLN A 1 294 ? 11.526 8.489 15.360 1.00 27.51 329 GLN A O 1
ATOM 2305 N N . LEU A 1 295 ? 11.376 9.848 13.572 1.00 28.47 330 LEU A N 1
ATOM 2306 C CA . LEU A 1 295 ? 10.213 10.556 14.086 1.00 28.05 330 LEU A CA 1
ATOM 2307 C C . LEU A 1 295 ? 9.050 9.634 14.442 1.00 28.43 330 LEU A C 1
ATOM 2308 O O . LEU A 1 295 ? 8.542 9.681 15.563 1.00 28.69 330 LEU A O 1
ATOM 2313 N N . MET A 1 296 ? 8.624 8.791 13.507 1.00 28.58 331 MET A N 1
ATOM 2314 C CA . MET A 1 296 ? 7.506 7.900 13.788 1.00 29.15 331 MET A CA 1
ATOM 2315 C C . MET A 1 296 ? 7.821 6.924 14.914 1.00 28.83 331 MET A C 1
ATOM 2316 O O . MET A 1 296 ? 6.934 6.554 15.685 1.00 28.94 331 MET A O 1
ATOM 2321 N N . GLU A 1 297 ? 9.079 6.505 15.016 1.00 29.10 332 GLU A N 1
ATOM 2322 C CA . GLU A 1 297 ? 9.467 5.605 16.097 1.00 28.83 332 GLU A CA 1
ATOM 2323 C C . GLU A 1 297 ? 9.335 6.370 17.406 1.00 27.90 332 GLU A C 1
ATOM 2324 O O . GLU A 1 297 ? 8.757 5.877 18.371 1.00 26.75 332 GLU A O 1
ATOM 2330 N N . ASN A 1 298 ? 9.871 7.587 17.418 1.00 27.91 333 ASN A N 1
ATOM 2331 C CA . ASN A 1 298 ? 9.824 8.446 18.598 1.00 28.22 333 ASN A CA 1
ATOM 2332 C C . ASN A 1 298 ? 8.393 8.722 19.051 1.00 28.02 333 ASN A C 1
ATOM 2333 O O . ASN A 1 298 ? 8.101 8.648 20.238 1.00 28.50 333 ASN A O 1
ATOM 2338 N N . ILE A 1 299 ? 7.502 9.029 18.112 1.00 28.29 334 ILE A N 1
ATOM 2339 C CA . ILE A 1 299 ? 6.104 9.282 18.460 1.00 28.43 334 ILE A CA 1
ATOM 2340 C C . ILE A 1 299 ? 5.467 8.011 19.016 1.00 28.49 334 ILE A C 1
ATOM 2341 O O . ILE A 1 299 ? 4.506 8.068 19.789 1.00 28.03 334 ILE A O 1
ATOM 2346 N N . GLY A 1 300 ? 6.009 6.861 18.624 1.00 28.15 335 GLY A N 1
ATOM 2347 C CA . GLY A 1 300 ? 5.483 5.599 19.112 1.00 27.34 335 GLY A CA 1
ATOM 2348 C C . GLY A 1 300 ? 5.709 5.446 20.604 1.00 27.22 335 GLY A C 1
ATOM 2349 O O . GLY A 1 300 ? 5.158 4.545 21.241 1.00 26.47 335 GLY A O 1
ATOM 2350 N N . ALA A 1 301 ? 6.520 6.337 21.170 1.00 26.74 336 ALA A N 1
ATOM 2351 C CA . ALA A 1 301 ? 6.824 6.300 22.597 1.00 27.26 336 ALA A CA 1
ATOM 2352 C C . ALA A 1 301 ? 5.570 6.448 23.445 1.00 27.39 336 ALA A C 1
ATOM 2353 O O . ALA A 1 301 ? 5.497 5.937 24.565 1.00 26.93 336 ALA A O 1
ATOM 2355 N N . ILE A 1 302 ? 4.583 7.157 22.916 1.00 28.02 337 ILE A N 1
ATOM 2356 C CA . ILE A 1 302 ? 3.343 7.376 23.648 1.00 29.83 337 ILE A CA 1
ATOM 2357 C C . ILE A 1 302 ? 2.659 6.070 24.044 1.00 30.80 337 ILE A C 1
ATOM 2358 O O . ILE A 1 302 ? 2.050 5.978 25.113 1.00 30.90 337 ILE A O 1
ATOM 2363 N N . GLN A 1 303 ? 2.777 5.059 23.191 1.00 31.65 338 GLN A N 1
ATOM 2364 C CA . GLN A 1 303 ? 2.165 3.764 23.460 1.00 34.13 338 GLN A CA 1
ATOM 2365 C C . GLN A 1 303 ? 2.888 3.019 24.582 1.00 34.20 338 GLN A C 1
ATOM 2366 O O . GLN A 1 303 ? 2.282 2.241 25.315 1.00 35.04 338 GLN A O 1
ATOM 2372 N N . VAL A 1 304 ? 4.187 3.266 24.711 1.00 34.12 339 VAL A N 1
ATOM 2373 C CA . VAL A 1 304 ? 5.012 2.623 25.729 1.00 33.62 339 VAL A CA 1
ATOM 2374 C C . VAL A 1 304 ? 4.690 3.099 27.141 1.00 34.16 339 VAL A C 1
ATOM 2375 O O . VAL A 1 304 ? 4.854 2.357 28.110 1.00 33.74 339 VAL A O 1
ATOM 2379 N N . LEU A 1 305 ? 4.217 4.336 27.244 1.00 34.44 340 LEU A N 1
ATOM 2380 C CA . LEU A 1 305 ? 3.894 4.958 28.524 1.00 34.88 340 LEU A CA 1
ATOM 2381 C C . LEU A 1 305 ? 3.143 4.089 29.545 1.00 34.70 340 LEU A C 1
ATOM 2382 O O . LEU A 1 305 ? 3.554 3.997 30.701 1.00 34.73 340 LEU A O 1
ATOM 2387 N N . PRO A 1 306 ? 2.029 3.450 29.142 1.00 34.65 341 PRO A N 1
ATOM 2388 C CA . PRO A 1 306 ? 1.268 2.608 30.074 1.00 34.55 341 PRO A CA 1
ATOM 2389 C C . PRO A 1 306 ? 2.024 1.394 30.636 1.00 34.58 341 PRO A C 1
ATOM 2390 O O . PRO A 1 306 ? 1.588 0.783 31.614 1.00 33.59 341 PRO A O 1
ATOM 2394 N N . LYS A 1 307 ? 3.150 1.049 30.019 1.00 34.80 342 LYS A N 1
ATOM 2395 C CA . LYS A 1 307 ? 3.948 -0.088 30.467 1.00 35.69 342 LYS A CA 1
ATOM 2396 C C . LYS A 1 307 ? 4.921 0.293 31.581 1.00 35.79 342 LYS A C 1
ATOM 2397 O O . LYS A 1 307 ? 5.388 -0.568 32.322 1.00 36.03 342 LYS A O 1
ATOM 2403 N N . LEU A 1 308 ? 5.229 1.582 31.696 1.00 35.82 343 LEU A N 1
ATOM 2404 C CA . LEU A 1 308 ? 6.154 2.050 32.725 1.00 35.13 343 LEU A CA 1
ATOM 2405 C C . LEU A 1 308 ? 5.573 1.919 34.126 1.00 34.73 343 LEU A C 1
ATOM 2406 O O . LEU A 1 308 ? 5.225 2.914 34.763 1.00 34.65 343 LEU A O 1
ATOM 2411 N N . SER A 1 309 ? 5.471 0.683 34.603 1.00 34.34 344 SER A N 1
ATOM 2412 C CA . SER A 1 309 ? 4.934 0.426 35.934 1.00 33.97 344 SER A CA 1
ATOM 2413 C C . SER A 1 309 ? 5.897 0.979 36.970 1.00 33.73 344 SER A C 1
ATOM 2414 O O . SER A 1 309 ? 7.021 1.349 36.640 1.00 33.89 344 SER A O 1
ATOM 2417 N N . SER A 1 310 ? 5.460 1.019 38.223 1.00 33.20 345 SER A N 1
ATOM 2418 C CA . SER A 1 310 ? 6.296 1.520 39.300 1.00 33.33 345 SER A CA 1
ATOM 2419 C C . SER A 1 310 ? 7.516 0.617 39.451 1.00 32.54 345 SER A C 1
ATOM 2420 O O . SER A 1 310 ? 8.589 1.073 39.834 1.00 31.99 345 SER A O 1
ATOM 2423 N N . SER A 1 311 ? 7.348 -0.667 39.142 1.00 31.66 346 SER A N 1
ATOM 2424 C CA . SER A 1 311 ? 8.451 -1.617 39.244 1.00 30.92 346 SER A CA 1
ATOM 2425 C C . SER A 1 311 ? 9.467 -1.335 38.140 1.00 29.75 346 SER A C 1
ATOM 2426 O O . SER A 1 311 ? 10.672 -1.344 38.377 1.00 29.12 346 SER A O 1
ATOM 2429 N N . ILE A 1 312 ? 8.971 -1.086 36.933 1.00 28.79 347 ILE A N 1
ATOM 2430 C CA . ILE A 1 312 ? 9.837 -0.780 35.792 1.00 28.53 347 ILE A CA 1
ATOM 2431 C C . ILE A 1 312 ? 10.633 0.496 36.054 1.00 27.89 347 ILE A C 1
ATOM 2432 O O . ILE A 1 312 ? 11.833 0.554 35.796 1.00 27.49 347 ILE A O 1
ATOM 2437 N N . VAL A 1 313 ? 9.961 1.515 36.578 1.00 27.97 348 VAL A N 1
ATOM 2438 C CA . VAL A 1 313 ? 10.616 2.782 36.882 1.00 27.27 348 VAL A CA 1
ATOM 2439 C C . VAL A 1 313 ? 11.717 2.589 37.913 1.00 28.25 348 VAL A C 1
ATOM 2440 O O . VAL A 1 313 ? 12.829 3.090 37.741 1.00 27.79 348 VAL A O 1
ATOM 2444 N N . HIS A 1 314 ? 11.408 1.865 38.985 1.00 28.65 349 HIS A N 1
ATOM 2445 C CA . HIS A 1 314 ? 12.397 1.620 40.027 1.00 30.32 349 HIS A CA 1
ATOM 2446 C C . HIS A 1 314 ? 13.567 0.818 39.467 1.00 29.10 349 HIS A C 1
ATOM 2447 O O . HIS A 1 314 ? 14.711 0.997 39.876 1.00 27.92 349 HIS A O 1
ATOM 2454 N N . GLU A 1 315 ? 13.266 -0.057 38.516 1.00 28.85 350 GLU A N 1
ATOM 2455 C CA . GLU A 1 315 ? 14.277 -0.888 37.889 1.00 27.97 350 GLU A CA 1
ATOM 2456 C C . GLU A 1 315 ? 15.227 0.021 37.102 1.00 26.93 350 GLU A C 1
ATOM 2457 O O . GLU A 1 315 ? 16.452 -0.141 37.153 1.00 25.71 350 GLU A O 1
ATOM 2463 N N . ILE A 1 316 ? 14.659 0.989 36.386 1.00 24.16 351 ILE A N 1
ATOM 2464 C CA . ILE A 1 316 ? 15.469 1.923 35.617 1.00 23.35 351 ILE A CA 1
ATOM 2465 C C . ILE A 1 316 ? 16.325 2.821 36.522 1.00 22.91 351 ILE A C 1
ATOM 2466 O O . ILE A 1 316 ? 17.449 3.175 36.157 1.00 21.57 351 ILE A O 1
ATOM 2471 N N . ASP A 1 317 ? 15.811 3.187 37.695 1.00 23.18 352 ASP A N 1
ATOM 2472 C CA . ASP A 1 317 ? 16.593 4.022 38.607 1.00 24.75 352 ASP A CA 1
ATOM 2473 C C . ASP A 1 317 ? 17.762 3.228 39.160 1.00 24.89 352 ASP A C 1
ATOM 2474 O O . ASP A 1 317 ? 18.836 3.776 39.395 1.00 25.33 352 ASP A O 1
ATOM 2479 N N . SER A 1 318 ? 17.549 1.932 39.366 1.00 25.05 353 SER A N 1
ATOM 2480 C CA . SER A 1 318 ? 18.595 1.070 39.900 1.00 25.82 353 SER A CA 1
ATOM 2481 C C . SER A 1 318 ? 19.768 0.970 38.943 1.00 25.36 353 SER A C 1
ATOM 2482 O O . SER A 1 318 ? 20.923 0.989 39.376 1.00 25.86 353 SER A O 1
ATOM 2485 N N . ILE A 1 319 ? 19.491 0.869 37.646 1.00 24.61 354 ILE A N 1
ATOM 2486 C CA . ILE A 1 319 ? 20.589 0.765 36.692 1.00 25.02 354 ILE A CA 1
ATOM 2487 C C . ILE A 1 319 ? 21.246 2.129 36.469 1.00 24.09 354 ILE A C 1
ATOM 2488 O O . ILE A 1 319 ? 22.464 2.215 36.334 1.00 23.68 354 ILE A O 1
ATOM 2493 N N . LEU A 1 320 ? 20.448 3.196 36.449 1.00 22.65 355 LEU A N 1
ATOM 2494 C CA . LEU A 1 320 ? 20.991 4.538 36.242 1.00 22.46 355 LEU A CA 1
ATOM 2495 C C . LEU A 1 320 ? 21.780 5.038 37.452 1.00 22.54 355 LEU A C 1
ATOM 2496 O O . LEU A 1 320 ? 22.804 5.703 37.301 1.00 22.16 355 LEU A O 1
ATOM 2501 N N . GLY A 1 321 ? 21.286 4.728 38.646 1.00 22.34 356 GLY A N 1
ATOM 2502 C CA . GLY A 1 321 ? 21.952 5.150 39.865 1.00 23.47 356 GLY A CA 1
ATOM 2503 C C . GLY A 1 321 ? 22.094 6.654 40.019 1.00 24.09 356 GLY A C 1
ATOM 2504 O O . GLY A 1 321 ? 22.996 7.115 40.714 1.00 24.25 356 GLY A O 1
ATOM 2505 N N . ASN A 1 322 ? 21.213 7.424 39.383 1.00 23.82 357 ASN A N 1
ATOM 2506 C CA . ASN A 1 322 ? 21.290 8.880 39.474 1.00 23.76 357 ASN A CA 1
ATOM 2507 C C . ASN A 1 322 ? 19.981 9.538 39.899 1.00 24.29 357 ASN A C 1
ATOM 2508 O O . ASN A 1 322 ? 19.741 10.699 39.576 1.00 24.02 357 ASN A O 1
ATOM 2513 N N . LYS A 1 323 ? 19.129 8.812 40.615 1.00 24.93 358 LYS A N 1
ATOM 2514 C CA . LYS A 1 323 ? 17.869 9.400 41.061 1.00 26.84 358 LYS A CA 1
ATOM 2515 C C . LYS A 1 323 ? 18.188 10.574 41.992 1.00 28.00 358 LYS A C 1
ATOM 2516 O O . LYS A 1 323 ? 18.821 10.398 43.032 1.00 27.22 358 LYS A O 1
ATOM 2522 N N . PRO A 1 324 ? 17.762 11.792 41.619 1.00 29.24 359 PRO A N 1
ATOM 2523 C CA . PRO A 1 324 ? 17.991 13.017 42.393 1.00 30.51 359 PRO A CA 1
ATOM 2524 C C . PRO A 1 324 ? 17.318 13.030 43.761 1.00 31.97 359 PRO A C 1
ATOM 2525 O O . PRO A 1 324 ? 16.270 12.417 43.951 1.00 32.01 359 PRO A O 1
ATOM 2529 N N . TYR A 1 325 ? 17.934 13.730 44.707 1.00 34.00 360 TYR A N 1
ATOM 2530 C CA . TYR A 1 325 ? 17.397 13.854 46.056 1.00 36.88 360 TYR A CA 1
ATOM 2531 C C . TYR A 1 325 ? 16.646 15.184 46.186 1.00 38.30 360 TYR A C 1
ATOM 2532 O O . TYR A 1 325 ? 17.242 16.242 46.001 1.00 39.05 360 TYR A O 1
ATOM 2541 N N . SER A 1 326 ? 15.351 15.125 46.508 1.00 40.35 361 SER A N 1
ATOM 2542 C CA . SER A 1 326 ? 14.526 16.339 46.627 1.00 42.63 361 SER A CA 1
ATOM 2543 C C . SER A 1 326 ? 14.594 17.197 47.925 1.00 43.46 361 SER A C 1
ATOM 2544 O O . SER A 1 326 ? 14.554 17.685 49.115 1.00 45.01 361 SER A O 1
ATOM 2546 N N . CYS B 2 10 ? 19.807 40.413 49.732 1.00 47.87 36 CYS E N 1
ATOM 2547 C CA . CYS B 2 10 ? 19.245 39.037 49.801 1.00 47.98 36 CYS E CA 1
ATOM 2548 C C . CYS B 2 10 ? 17.743 39.005 49.491 1.00 46.48 36 CYS E C 1
ATOM 2549 O O . CYS B 2 10 ? 17.019 39.970 49.764 1.00 46.80 36 CYS E O 1
ATOM 2552 N N . GLU B 2 11 ? 17.286 37.893 48.915 1.00 44.04 37 GLU E N 1
ATOM 2553 C CA . GLU B 2 11 ? 15.879 37.733 48.568 1.00 41.34 37 GLU E CA 1
ATOM 2554 C C . GLU B 2 11 ? 14.970 38.016 49.751 1.00 38.67 37 GLU E C 1
ATOM 2555 O O . GLU B 2 11 ? 15.185 37.522 50.857 1.00 37.99 37 GLU E O 1
ATOM 2561 N N . ARG B 2 12 ? 13.945 38.818 49.505 1.00 35.90 38 ARG E N 1
ATOM 2562 C CA . ARG B 2 12 ? 13.003 39.173 50.548 1.00 33.71 38 ARG E CA 1
ATOM 2563 C C . ARG B 2 12 ? 11.670 38.451 50.405 1.00 31.36 38 ARG E C 1
ATOM 2564 O O . ARG B 2 12 ? 11.326 37.955 49.330 1.00 30.99 38 ARG E O 1
ATOM 2572 N N . VAL B 2 13 ? 10.946 38.369 51.517 1.00 27.94 39 VAL E N 1
ATOM 2573 C CA . VAL B 2 13 ? 9.653 37.703 51.580 1.00 24.35 39 VAL E CA 1
ATOM 2574 C C . VAL B 2 13 ? 8.633 38.640 52.218 1.00 22.00 39 VAL E C 1
ATOM 2575 O O . VAL B 2 13 ? 8.949 39.331 53.191 1.00 20.43 39 VAL E O 1
ATOM 2579 N N . VAL B 2 14 ? 7.421 38.669 51.670 1.00 18.18 40 VAL E N 1
ATOM 2580 C CA . VAL B 2 14 ? 6.366 39.514 52.215 1.00 16.74 40 VAL E CA 1
ATOM 2581 C C . VAL B 2 14 ? 5.304 38.635 52.888 1.00 16.95 40 VAL E C 1
ATOM 2582 O O . VAL B 2 14 ? 4.825 37.659 52.297 1.00 15.84 40 VAL E O 1
ATOM 2586 N N . ILE B 2 15 ? 4.955 38.975 54.125 1.00 15.28 41 ILE E N 1
ATOM 2587 C CA . ILE B 2 15 ? 3.946 38.226 54.871 1.00 16.00 41 ILE E CA 1
ATOM 2588 C C . ILE B 2 15 ? 2.789 39.163 55.200 1.00 15.54 41 ILE E C 1
ATOM 2589 O O . ILE B 2 15 ? 2.968 40.172 55.885 1.00 15.72 41 ILE E O 1
ATOM 2594 N N . ASN B 2 16 ? 1.611 38.823 54.683 1.00 13.86 42 ASN E N 1
ATOM 2595 C CA . ASN B 2 16 ? 0.393 39.612 54.861 1.00 13.72 42 ASN E CA 1
ATOM 2596 C C . ASN B 2 16 ? -0.474 39.021 55.978 1.00 13.86 42 ASN E C 1
ATOM 2597 O O . ASN B 2 16 ? -1.089 37.966 55.796 1.00 13.10 42 ASN E O 1
ATOM 2602 N N . ILE B 2 17 ? -0.533 39.706 57.118 1.00 12.67 43 ILE E N 1
ATOM 2603 C CA . ILE B 2 17 ? -1.322 39.236 58.250 1.00 13.27 43 ILE E CA 1
ATOM 2604 C C . ILE B 2 17 ? -2.614 40.053 58.325 1.00 12.23 43 ILE E C 1
ATOM 2605 O O . ILE B 2 17 ? -2.617 41.178 58.807 1.00 12.98 43 ILE E O 1
ATOM 2610 N N . SER B 2 18 ? -3.706 39.479 57.840 1.00 12.25 44 SER E N 1
ATOM 2611 C CA . SER B 2 18 ? -4.996 40.155 57.836 1.00 12.53 44 SER E CA 1
ATOM 2612 C C . SER B 2 18 ? -4.926 41.582 57.306 1.00 12.56 44 SER E C 1
ATOM 2613 O O . SER B 2 18 ? -5.579 42.478 57.832 1.00 12.78 44 SER E O 1
ATOM 2616 N N . GLY B 2 19 ? -4.128 41.790 56.265 1.00 12.90 45 GLY E N 1
ATOM 2617 C CA . GLY B 2 19 ? -4.016 43.112 55.680 1.00 12.92 45 GLY E CA 1
ATOM 2618 C C . GLY B 2 19 ? -2.779 43.893 56.072 1.00 13.67 45 GLY E C 1
ATOM 2619 O O . GLY B 2 19 ? -2.428 44.856 55.391 1.00 14.65 45 GLY E O 1
ATOM 2620 N N . LEU B 2 20 ? -2.125 43.495 57.162 1.00 13.68 46 LEU E N 1
ATOM 2621 C CA . LEU B 2 20 ? -0.922 44.184 57.636 1.00 14.02 46 LEU E CA 1
ATOM 2622 C C . LEU B 2 20 ? 0.293 43.482 57.052 1.00 14.58 46 LEU E C 1
ATOM 2623 O O . LEU B 2 20 ? 0.573 42.326 57.377 1.00 15.29 46 LEU E O 1
ATOM 2628 N N . ARG B 2 21 ? 1.022 44.173 56.187 1.00 14.43 47 ARG E N 1
ATOM 2629 C CA . ARG B 2 21 ? 2.172 43.555 55.555 1.00 16.21 47 ARG E CA 1
ATOM 2630 C C . ARG B 2 21 ? 3.492 43.697 56.291 1.00 16.29 47 ARG E C 1
ATOM 2631 O O . ARG B 2 21 ? 3.842 44.774 56.778 1.00 16.28 47 ARG E O 1
ATOM 2639 N N . PHE B 2 22 ? 4.203 42.580 56.400 1.00 15.44 48 PHE E N 1
ATOM 2640 C CA . PHE B 2 22 ? 5.514 42.552 57.032 1.00 15.34 48 PHE E CA 1
ATOM 2641 C C . PHE B 2 22 ? 6.464 42.077 55.951 1.00 15.98 48 PHE E C 1
ATOM 2642 O O . PHE B 2 22 ? 6.074 41.263 55.110 1.00 16.00 48 PHE E O 1
ATOM 2650 N N . GLU B 2 23 ? 7.690 42.593 55.950 1.00 16.05 49 GLU E N 1
ATOM 2651 C CA . GLU B 2 23 ? 8.687 42.169 54.968 1.00 17.57 49 GLU E CA 1
ATOM 2652 C C . GLU B 2 23 ? 9.987 41.861 55.694 1.00 17.25 49 GLU E C 1
ATOM 2653 O O . GLU B 2 23 ? 10.404 42.609 56.575 1.00 16.34 49 GLU E O 1
ATOM 2659 N N . THR B 2 24 ? 10.631 40.766 55.314 1.00 16.37 50 THR E N 1
ATOM 2660 C CA . THR B 2 24 ? 11.889 40.390 55.926 1.00 18.53 50 THR E CA 1
ATOM 2661 C C . THR B 2 24 ? 12.695 39.605 54.897 1.00 20.00 50 THR E C 1
ATOM 2662 O O . THR B 2 24 ? 12.168 39.216 53.857 1.00 20.33 50 THR E O 1
ATOM 2666 N N . GLN B 2 25 ? 13.974 39.390 55.174 1.00 21.16 51 GLN E N 1
ATOM 2667 C CA . GLN B 2 25 ? 14.824 38.630 54.269 1.00 22.25 51 GLN E CA 1
ATOM 2668 C C . GLN B 2 25 ? 14.583 37.138 54.459 1.00 22.04 51 GLN E C 1
ATOM 2669 O O . GLN B 2 25 ? 14.400 36.671 55.577 1.00 21.17 51 GLN E O 1
ATOM 2675 N N . LEU B 2 26 ? 14.590 36.391 53.364 1.00 23.11 52 LEU E N 1
ATOM 2676 C CA . LEU B 2 26 ? 14.386 34.956 53.434 1.00 24.41 52 LEU E CA 1
ATOM 2677 C C . LEU B 2 26 ? 15.389 34.317 54.395 1.00 24.87 52 LEU E C 1
ATOM 2678 O O . LEU B 2 26 ? 15.057 33.372 55.110 1.00 24.89 52 LEU E O 1
ATOM 2683 N N . LYS B 2 27 ? 16.613 34.837 54.430 1.00 25.23 53 LYS E N 1
ATOM 2684 C CA . LYS B 2 27 ? 17.622 34.255 55.307 1.00 25.87 53 LYS E CA 1
ATOM 2685 C C . LYS B 2 27 ? 17.284 34.470 56.769 1.00 25.29 53 LYS E C 1
ATOM 2686 O O . LYS B 2 27 ? 17.743 33.720 57.636 1.00 25.14 53 LYS E O 1
ATOM 2692 N N . THR B 2 28 ? 16.480 35.492 57.049 1.00 24.24 54 THR E N 1
ATOM 2693 C CA . THR B 2 28 ? 16.074 35.775 58.424 1.00 23.39 54 THR E CA 1
ATOM 2694 C C . THR B 2 28 ? 15.159 34.651 58.914 1.00 23.41 54 THR E C 1
ATOM 2695 O O . THR B 2 28 ? 15.259 34.211 60.061 1.00 23.47 54 THR E O 1
ATOM 2699 N N . LEU B 2 29 ? 14.272 34.191 58.035 1.00 23.02 55 LEU E N 1
ATOM 2700 C CA . LEU B 2 29 ? 13.343 33.111 58.369 1.00 23.89 55 LEU E CA 1
ATOM 2701 C C . LEU B 2 29 ? 14.051 31.750 58.361 1.00 24.63 55 LEU E C 1
ATOM 2702 O O . LEU B 2 29 ? 13.764 30.890 59.189 1.00 24.93 55 LEU E O 1
ATOM 2707 N N . ALA B 2 30 ? 14.977 31.571 57.425 1.00 26.09 56 ALA E N 1
ATOM 2708 C CA . ALA B 2 30 ? 15.719 30.324 57.293 1.00 27.80 56 ALA E CA 1
ATOM 2709 C C . ALA B 2 30 ? 16.542 29.982 58.540 1.00 29.30 56 ALA E C 1
ATOM 2710 O O . ALA B 2 30 ? 16.998 28.855 58.698 1.00 30.72 56 ALA E O 1
ATOM 2712 N N . GLN B 2 31 ? 16.706 30.966 59.415 1.00 30.10 57 GLN E N 1
ATOM 2713 C CA . GLN B 2 31 ? 17.456 30.848 60.655 1.00 31.71 57 GLN E CA 1
ATOM 2714 C C . GLN B 2 31 ? 16.778 29.860 61.619 1.00 31.67 57 GLN E C 1
ATOM 2715 O O . GLN B 2 31 ? 17.322 29.508 62.675 1.00 31.83 57 GLN E O 1
ATOM 2721 N N . PHE B 2 32 ? 15.570 29.436 61.252 1.00 30.20 58 PHE E N 1
ATOM 2722 C CA . PHE B 2 32 ? 14.782 28.465 62.024 1.00 29.01 58 PHE E CA 1
ATOM 2723 C C . PHE B 2 32 ? 13.969 27.689 60.989 1.00 27.88 58 PHE E C 1
ATOM 2724 O O . PHE B 2 32 ? 12.774 27.923 60.811 1.00 27.05 58 PHE E O 1
ATOM 2732 N N . PRO B 2 33 ? 14.626 26.731 60.314 1.00 27.54 59 PRO E N 1
ATOM 2733 C CA . PRO B 2 33 ? 14.157 25.829 59.259 1.00 27.09 59 PRO E CA 1
ATOM 2734 C C . PRO B 2 33 ? 12.965 24.942 59.572 1.00 26.37 59 PRO E C 1
ATOM 2735 O O . PRO B 2 33 ? 12.261 24.511 58.656 1.00 26.98 59 PRO E O 1
ATOM 2739 N N . ASN B 2 34 ? 12.740 24.658 60.850 1.00 25.96 60 ASN E N 1
ATOM 2740 C CA . ASN B 2 34 ? 11.631 23.794 61.230 1.00 26.07 60 ASN E CA 1
ATOM 2741 C C . ASN B 2 34 ? 10.351 24.512 61.668 1.00 24.86 60 ASN E C 1
ATOM 2742 O O . ASN B 2 34 ? 9.323 23.871 61.891 1.00 26.04 60 ASN E O 1
ATOM 2747 N N . THR B 2 35 ? 10.406 25.833 61.794 1.00 22.91 61 THR E N 1
ATOM 2748 C CA . THR B 2 35 ? 9.217 26.588 62.176 1.00 20.63 61 THR E CA 1
ATOM 2749 C C . THR B 2 35 ? 8.337 26.657 60.926 1.00 20.75 61 THR E C 1
ATOM 2750 O O . THR B 2 35 ? 8.779 26.302 59.836 1.00 20.76 61 THR E O 1
ATOM 2754 N N . LEU B 2 36 ? 7.095 27.100 61.066 1.00 20.76 62 LEU E N 1
ATOM 2755 C CA . LEU B 2 36 ? 6.204 27.149 59.909 1.00 20.31 62 LEU E CA 1
ATOM 2756 C C . LEU B 2 36 ? 6.677 28.100 58.806 1.00 20.06 62 LEU E C 1
ATOM 2757 O O . LEU B 2 36 ? 6.673 27.740 57.628 1.00 19.61 62 LEU E O 1
ATOM 2762 N N . LEU B 2 37 ? 7.094 29.302 59.184 1.00 19.58 63 LEU E N 1
ATOM 2763 C CA . LEU B 2 37 ? 7.542 30.285 58.202 1.00 20.19 63 LEU E CA 1
ATOM 2764 C C . LEU B 2 37 ? 8.923 29.968 57.650 1.00 20.97 63 LEU E C 1
ATOM 2765 O O . LEU B 2 37 ? 9.258 30.380 56.541 1.00 19.60 63 LEU E O 1
ATOM 2770 N N . GLY B 2 38 ? 9.709 29.222 58.424 1.00 21.25 64 GLY E N 1
ATOM 2771 C CA . GLY B 2 38 ? 11.050 28.868 58.000 1.00 22.53 64 GLY E CA 1
ATOM 2772 C C . GLY B 2 38 ? 11.145 27.625 57.137 1.00 23.58 64 GLY E C 1
ATOM 2773 O O . GLY B 2 38 ? 12.181 27.375 56.524 1.00 23.56 64 GLY E O 1
ATOM 2774 N N . ASN B 2 39 ? 10.077 26.838 57.086 1.00 23.94 65 ASN E N 1
ATOM 2775 C CA . ASN B 2 39 ? 10.076 25.626 56.278 1.00 24.29 65 ASN E CA 1
ATOM 2776 C C . ASN B 2 39 ? 9.280 25.872 54.998 1.00 25.33 65 ASN E C 1
ATOM 2777 O O . ASN B 2 39 ? 8.074 26.096 55.056 1.00 24.91 65 ASN E O 1
ATOM 2782 N N . PRO B 2 40 ? 9.933 25.780 53.827 1.00 25.75 66 PRO E N 1
ATOM 2783 C CA . PRO B 2 40 ? 9.289 26.007 52.527 1.00 26.41 66 PRO E CA 1
ATOM 2784 C C . PRO B 2 40 ? 8.026 25.180 52.361 1.00 26.54 66 PRO E C 1
ATOM 2785 O O . PRO B 2 40 ? 7.042 25.667 51.815 1.00 27.23 66 PRO E O 1
ATOM 2789 N N . LYS B 2 41 ? 8.072 23.936 52.827 1.00 26.86 67 LYS E N 1
ATOM 2790 C CA . LYS B 2 41 ? 6.915 23.073 52.699 1.00 27.46 67 LYS E CA 1
ATOM 2791 C C . LYS B 2 41 ? 5.784 23.470 53.621 1.00 26.50 67 LYS E C 1
ATOM 2792 O O . LYS B 2 41 ? 4.621 23.289 53.278 1.00 27.04 67 LYS E O 1
ATOM 2798 N N . LYS B 2 42 ? 6.090 24.009 54.793 1.00 25.66 68 LYS E N 1
ATOM 2799 C CA . LYS B 2 42 ? 5.002 24.377 55.701 1.00 24.60 68 LYS E CA 1
ATOM 2800 C C . LYS B 2 42 ? 4.300 25.680 55.323 1.00 24.40 68 LYS E C 1
ATOM 2801 O O . LYS B 2 42 ? 3.078 25.786 55.487 1.00 23.99 68 LYS E O 1
ATOM 2807 N N . ARG B 2 43 ? 5.045 26.648 54.792 1.00 23.31 69 ARG E N 1
ATOM 2808 C CA . ARG B 2 43 ? 4.451 27.929 54.434 1.00 23.48 69 ARG E CA 1
ATOM 2809 C C . ARG B 2 43 ? 3.859 27.966 53.020 1.00 23.36 69 ARG E C 1
ATOM 2810 O O . ARG B 2 43 ? 3.092 28.865 52.695 1.00 20.91 69 ARG E O 1
ATOM 2818 N N . MET B 2 44 ? 4.216 26.980 52.199 1.00 23.80 70 MET E N 1
ATOM 2819 C CA . MET B 2 44 ? 3.758 26.895 50.811 1.00 24.77 70 MET E CA 1
ATOM 2820 C C . MET B 2 44 ? 2.251 27.078 50.658 1.00 22.80 70 MET E C 1
ATOM 2821 O O . MET B 2 44 ? 1.783 27.791 49.767 1.00 21.40 70 MET E O 1
ATOM 2826 N N . ARG B 2 45 ? 1.500 26.417 51.525 1.00 20.75 71 ARG E N 1
ATOM 2827 C CA . ARG B 2 45 ? 0.048 26.465 51.526 1.00 20.81 71 ARG E CA 1
ATOM 2828 C C . ARG B 2 45 ? -0.526 27.881 51.609 1.00 18.87 71 ARG E C 1
ATOM 2829 O O . ARG B 2 45 ? -1.634 28.140 51.133 1.00 17.13 71 ARG E O 1
ATOM 2837 N N . TYR B 2 46 ? 0.222 28.796 52.210 1.00 16.43 72 TYR E N 1
ATOM 2838 C CA . TYR B 2 46 ? -0.261 30.161 52.383 1.00 16.22 72 TYR E CA 1
ATOM 2839 C C . TYR B 2 46 ? 0.193 31.179 51.344 1.00 15.98 72 TYR E C 1
ATOM 2840 O O . TYR B 2 46 ? -0.114 32.364 51.465 1.00 16.53 72 TYR E O 1
ATOM 2849 N N . PHE B 2 47 ? 0.909 30.723 50.322 1.00 15.63 73 PHE E N 1
ATOM 2850 C CA . PHE B 2 47 ? 1.408 31.621 49.283 1.00 15.72 73 PHE E CA 1
ATOM 2851 C C . PHE B 2 47 ? 0.307 32.103 48.335 1.00 16.98 73 PHE E C 1
ATOM 2852 O O . PHE B 2 47 ? -0.564 31.327 47.931 1.00 17.31 73 PHE E O 1
ATOM 2860 N N . ASP B 2 48 ? 0.349 33.388 47.989 1.00 16.95 74 ASP E N 1
ATOM 2861 C CA . ASP B 2 48 ? -0.621 33.986 47.071 1.00 17.89 74 ASP E CA 1
ATOM 2862 C C . ASP B 2 48 ? 0.166 34.381 45.822 1.00 17.84 74 ASP E C 1
ATOM 2863 O O . ASP B 2 48 ? 0.894 35.374 45.830 1.00 15.99 74 ASP E O 1
ATOM 2868 N N . PRO B 2 49 ? 0.028 33.610 44.733 1.00 18.50 75 PRO E N 1
ATOM 2869 C CA . PRO B 2 49 ? 0.727 33.859 43.467 1.00 19.40 75 PRO E CA 1
ATOM 2870 C C . PRO B 2 49 ? 0.389 35.202 42.826 1.00 19.72 75 PRO E C 1
ATOM 2871 O O . PRO B 2 49 ? 1.199 35.765 42.086 1.00 19.65 75 PRO E O 1
ATOM 2875 N N . LEU B 2 50 ? -0.812 35.706 43.099 1.00 20.40 76 LEU E N 1
ATOM 2876 C CA . LEU B 2 50 ? -1.239 36.976 42.523 1.00 21.02 76 LEU E CA 1
ATOM 2877 C C . LEU B 2 50 ? -0.515 38.184 43.090 1.00 21.28 76 LEU E C 1
ATOM 2878 O O . LEU B 2 50 ? -0.288 39.151 42.368 1.00 21.51 76 LEU E O 1
ATOM 2883 N N . ARG B 2 51 ? -0.137 38.133 44.365 1.00 21.55 77 ARG E N 1
ATOM 2884 C CA . ARG B 2 51 ? 0.533 39.279 44.984 1.00 22.67 77 ARG E CA 1
ATOM 2885 C C . ARG B 2 51 ? 1.961 38.988 45.444 1.00 20.95 77 ARG E C 1
ATOM 2886 O O . ARG B 2 51 ? 2.636 39.871 45.979 1.00 22.03 77 ARG E O 1
ATOM 2894 N N . ASN B 2 52 ? 2.417 37.757 45.246 1.00 19.50 78 ASN E N 1
ATOM 2895 C CA . ASN B 2 52 ? 3.749 37.346 45.681 1.00 17.87 78 ASN E CA 1
ATOM 2896 C C . ASN B 2 52 ? 3.960 37.646 47.162 1.00 17.09 78 ASN E C 1
ATOM 2897 O O . ASN B 2 52 ? 4.849 38.412 47.543 1.00 16.22 78 ASN E O 1
ATOM 2902 N N . GLU B 2 53 ? 3.118 37.034 47.989 1.00 15.74 79 GLU E N 1
ATOM 2903 C CA . GLU B 2 53 ? 3.197 37.184 49.432 1.00 16.06 79 GLU E CA 1
ATOM 2904 C C . GLU B 2 53 ? 2.483 36.007 50.066 1.00 15.56 79 GLU E C 1
ATOM 2905 O O . GLU B 2 53 ? 1.705 35.310 49.402 1.00 14.33 79 GLU E O 1
ATOM 2911 N N . TYR B 2 54 ? 2.773 35.766 51.338 1.00 14.81 80 TYR E N 1
ATOM 2912 C CA . TYR B 2 54 ? 2.110 34.704 52.073 1.00 15.58 80 TYR E CA 1
ATOM 2913 C C . TYR B 2 54 ? 1.009 35.384 52.880 1.00 16.04 80 TYR E C 1
ATOM 2914 O O . TYR B 2 54 ? 1.242 36.421 53.493 1.00 16.95 80 TYR E O 1
ATOM 2923 N N . PHE B 2 55 ? -0.185 34.804 52.879 1.00 15.34 81 PHE E N 1
ATOM 2924 C CA . PHE B 2 55 ? -1.309 35.399 53.585 1.00 16.15 81 PHE E CA 1
ATOM 2925 C C . PHE B 2 55 ? -1.829 34.588 54.769 1.00 16.23 81 PHE E C 1
ATOM 2926 O O . PHE B 2 55 ? -2.098 33.399 54.632 1.00 16.10 81 PHE E O 1
ATOM 2934 N N . PHE B 2 56 ? -1.970 35.238 55.922 1.00 14.94 82 PHE E N 1
ATOM 2935 C CA . PHE B 2 56 ? -2.498 34.573 57.108 1.00 15.64 82 PHE E CA 1
ATOM 2936 C C . PHE B 2 56 ? -3.672 35.385 57.641 1.00 16.09 82 PHE E C 1
ATOM 2937 O O . PHE B 2 56 ? -3.536 36.563 57.936 1.00 15.40 82 PHE E O 1
ATOM 2945 N N . ASP B 2 57 ? -4.828 34.741 57.742 1.00 18.22 83 ASP E N 1
ATOM 2946 C CA . ASP B 2 57 ? -6.042 35.386 58.241 1.00 19.69 83 ASP E CA 1
ATOM 2947 C C . ASP B 2 57 ? -5.973 35.228 59.756 1.00 20.77 83 ASP E C 1
ATOM 2948 O O . ASP B 2 57 ? -6.786 34.526 60.360 1.00 21.15 83 ASP E O 1
ATOM 2953 N N . ARG B 2 58 ? -4.976 35.882 60.350 1.00 20.75 84 ARG E N 1
ATOM 2954 C CA . ARG B 2 58 ? -4.732 35.824 61.787 1.00 21.68 84 ARG E CA 1
ATOM 2955 C C . ARG B 2 58 ? -4.569 37.155 62.508 1.00 21.87 84 ARG E C 1
ATOM 2956 O O . ARG B 2 58 ? -4.612 38.226 61.903 1.00 21.85 84 ARG E O 1
ATOM 2964 N N . ASN B 2 59 ? -4.347 37.046 63.816 1.00 22.29 85 ASN E N 1
ATOM 2965 C CA . ASN B 2 59 ? -4.178 38.181 64.713 1.00 22.10 85 ASN E CA 1
ATOM 2966 C C . ASN B 2 59 ? -2.978 39.041 64.328 1.00 21.64 85 ASN E C 1
ATOM 2967 O O . ASN B 2 59 ? -1.855 38.556 64.187 1.00 20.87 85 ASN E O 1
ATOM 2972 N N . ARG B 2 60 ? -3.243 40.329 64.159 1.00 20.99 86 ARG E N 1
ATOM 2973 C CA . ARG B 2 60 ? -2.237 41.306 63.759 1.00 21.67 86 ARG E CA 1
ATOM 2974 C C . ARG B 2 60 ? -1.236 41.736 64.825 1.00 21.11 86 ARG E C 1
ATOM 2975 O O . ARG B 2 60 ? -0.029 41.710 64.589 1.00 22.63 86 ARG E O 1
ATOM 2983 N N . PRO B 2 61 ? -1.722 42.150 66.008 1.00 21.71 87 PRO E N 1
ATOM 2984 C CA . PRO B 2 61 ? -0.852 42.596 67.103 1.00 21.93 87 PRO E CA 1
ATOM 2985 C C . PRO B 2 61 ? 0.237 41.601 67.490 1.00 22.14 87 PRO E C 1
ATOM 2986 O O . PRO B 2 61 ? 1.338 41.986 67.880 1.00 22.81 87 PRO E O 1
ATOM 2990 N N . SER B 2 62 ? -0.067 40.317 67.372 1.00 21.71 88 SER E N 1
ATOM 2991 C CA . SER B 2 62 ? 0.889 39.283 67.732 1.00 22.21 88 SER E CA 1
ATOM 2992 C C . SER B 2 62 ? 2.058 39.111 66.772 1.00 22.33 88 SER E C 1
ATOM 2993 O O . SER B 2 62 ? 3.157 38.751 67.200 1.00 21.76 88 SER E O 1
ATOM 2996 N N . PHE B 2 63 ? 1.843 39.368 65.483 1.00 21.71 89 PHE E N 1
ATOM 2997 C CA . PHE B 2 63 ? 2.916 39.128 64.532 1.00 20.88 89 PHE E CA 1
ATOM 2998 C C . PHE B 2 63 ? 4.206 39.900 64.737 1.00 21.80 89 PHE E C 1
ATOM 2999 O O . PHE B 2 63 ? 5.265 39.405 64.350 1.00 21.19 89 PHE E O 1
ATOM 3007 N N . ASP B 2 64 ? 4.145 41.096 65.323 1.00 22.58 90 ASP E N 1
ATOM 3008 C CA . ASP B 2 64 ? 5.377 41.854 65.569 1.00 24.17 90 ASP E CA 1
ATOM 3009 C C . ASP B 2 64 ? 6.336 41.026 66.410 1.00 23.21 90 ASP E C 1
ATOM 3010 O O . ASP B 2 64 ? 7.538 41.012 66.155 1.00 23.58 90 ASP E O 1
ATOM 3015 N N . ALA B 2 65 ? 5.796 40.350 67.420 1.00 22.79 91 ALA E N 1
ATOM 3016 C CA . ALA B 2 65 ? 6.601 39.507 68.298 1.00 22.17 91 ALA E CA 1
ATOM 3017 C C . ALA B 2 65 ? 7.078 38.271 67.538 1.00 21.77 91 ALA E C 1
ATOM 3018 O O . ALA B 2 65 ? 8.184 37.785 67.762 1.00 21.77 91 ALA E O 1
ATOM 3020 N N . ILE B 2 66 ? 6.241 37.767 66.635 1.00 20.49 92 ILE E N 1
ATOM 3021 C CA . ILE B 2 66 ? 6.607 36.603 65.841 1.00 19.51 92 ILE E CA 1
ATOM 3022 C C . ILE B 2 66 ? 7.800 36.940 64.943 1.00 19.82 92 ILE E C 1
ATOM 3023 O O . ILE B 2 66 ? 8.756 36.173 64.856 1.00 19.68 92 ILE E O 1
ATOM 3028 N N . LEU B 2 67 ? 7.751 38.093 64.280 1.00 20.10 93 LEU E N 1
ATOM 3029 C CA . LEU B 2 67 ? 8.845 38.494 63.402 1.00 20.99 93 LEU E CA 1
ATOM 3030 C C . LEU B 2 67 ? 10.086 38.821 64.226 1.00 21.47 93 LEU E C 1
ATOM 3031 O O . LEU B 2 67 ? 11.208 38.488 63.839 1.00 21.40 93 LEU E O 1
ATOM 3036 N N . TYR B 2 68 ? 9.891 39.463 65.371 1.00 22.62 94 TYR E N 1
ATOM 3037 C CA . TYR B 2 68 ? 11.035 39.807 66.201 1.00 24.81 94 TYR E CA 1
ATOM 3038 C C . TYR B 2 68 ? 11.779 38.548 66.629 1.00 24.16 94 TYR E C 1
ATOM 3039 O O . TYR B 2 68 ? 12.991 38.569 66.831 1.00 24.44 94 TYR E O 1
ATOM 3048 N N . TYR B 2 69 ? 11.048 37.450 66.763 1.00 23.58 95 TYR E N 1
ATOM 3049 C CA . TYR B 2 69 ? 11.654 36.184 67.148 1.00 23.83 95 TYR E CA 1
ATOM 3050 C C . TYR B 2 69 ? 12.776 35.831 66.168 1.00 23.00 95 TYR E C 1
ATOM 3051 O O . TYR B 2 69 ? 13.865 35.433 66.580 1.00 22.09 95 TYR E O 1
ATOM 3060 N N . TYR B 2 70 ? 12.504 35.980 64.873 1.00 22.09 96 TYR E N 1
ATOM 3061 C CA . TYR B 2 70 ? 13.498 35.662 63.854 1.00 22.09 96 TYR E CA 1
ATOM 3062 C C . TYR B 2 70 ? 14.611 36.700 63.778 1.00 22.59 96 TYR E C 1
ATOM 3063 O O . TYR B 2 70 ? 15.788 36.353 63.716 1.00 23.15 96 TYR E O 1
ATOM 3072 N N . GLN B 2 71 ? 14.231 37.973 63.780 1.00 23.68 97 GLN E N 1
ATOM 3073 C CA . GLN B 2 71 ? 15.195 39.061 63.699 1.00 24.16 97 GLN E CA 1
ATOM 3074 C C . GLN B 2 71 ? 16.138 39.115 64.899 1.00 24.94 97 GLN E C 1
ATOM 3075 O O . GLN B 2 71 ? 17.287 39.514 64.760 1.00 25.90 97 GLN E O 1
ATOM 3081 N N . SER B 2 72 ? 15.657 38.712 66.071 1.00 25.96 98 SER E N 1
ATOM 3082 C CA . SER B 2 72 ? 16.478 38.749 67.285 1.00 26.96 98 SER E CA 1
ATOM 3083 C C . SER B 2 72 ? 17.282 37.476 67.515 1.00 28.13 98 SER E C 1
ATOM 3084 O O . SER B 2 72 ? 18.040 37.383 68.483 1.00 29.17 98 SER E O 1
ATOM 3087 N N . GLY B 2 73 ? 17.101 36.488 66.647 1.00 28.37 99 GLY E N 1
ATOM 3088 C CA . GLY B 2 73 ? 17.827 35.246 66.805 1.00 28.63 99 GLY E CA 1
ATOM 3089 C C . GLY B 2 73 ? 17.184 34.280 67.783 1.00 29.41 99 GLY E C 1
ATOM 3090 O O . GLY B 2 73 ? 17.816 33.319 68.210 1.00 29.09 99 GLY E O 1
ATOM 3091 N N . GLY B 2 74 ? 15.934 34.525 68.157 1.00 30.03 100 GLY E N 1
ATOM 3092 C CA . GLY B 2 74 ? 15.276 33.605 69.065 1.00 31.59 100 GLY E CA 1
ATOM 3093 C C . GLY B 2 74 ? 14.586 34.190 70.278 1.00 33.12 100 GLY E C 1
ATOM 3094 O O . GLY B 2 74 ? 14.063 33.440 71.099 1.00 33.81 100 GLY E O 1
ATOM 3095 N N . ARG B 2 75 ? 14.573 35.510 70.412 1.00 34.12 101 ARG E N 1
ATOM 3096 C CA . ARG B 2 75 ? 13.903 36.119 71.555 1.00 35.72 101 ARG E CA 1
ATOM 3097 C C . ARG B 2 75 ? 12.389 36.089 71.344 1.00 35.72 101 ARG E C 1
ATOM 3098 O O . ARG B 2 75 ? 11.883 36.558 70.330 1.00 34.68 101 ARG E O 1
ATOM 3106 N N . LEU B 2 76 ? 11.677 35.532 72.320 1.00 35.71 102 LEU E N 1
ATOM 3107 C CA . LEU B 2 76 ? 10.228 35.442 72.244 1.00 35.73 102 LEU E CA 1
ATOM 3108 C C . LEU B 2 76 ? 9.588 36.324 73.318 1.00 35.94 102 LEU E C 1
ATOM 3109 O O . LEU B 2 76 ? 9.420 35.864 74.454 1.00 35.84 102 LEU E O 1
ATOM 3114 N N . ARG B 2 77 ? 9.242 37.567 72.999 1.00 36.69 103 ARG E N 1
ATOM 3115 C CA . ARG B 2 77 ? 8.693 38.494 73.979 1.00 38.14 103 ARG E CA 1
ATOM 3116 C C . ARG B 2 77 ? 7.188 38.693 73.691 1.00 38.46 103 ARG E C 1
ATOM 3117 O O . ARG B 2 77 ? 6.805 39.091 72.583 1.00 38.51 103 ARG E O 1
ATOM 3125 N N . ARG B 2 78 ? 6.363 38.551 74.665 1.00 38.51 104 ARG E N 1
ATOM 3126 C CA . ARG B 2 78 ? 4.925 38.758 74.428 1.00 39.00 104 ARG E CA 1
ATOM 3127 C C . ARG B 2 78 ? 4.635 40.258 74.422 1.00 39.40 104 ARG E C 1
ATOM 3128 O O . ARG B 2 78 ? 5.023 40.966 75.330 1.00 39.53 104 ARG E O 1
ATOM 3136 N N . PRO B 2 79 ? 4.011 40.783 73.335 1.00 39.56 105 PRO E N 1
ATOM 3137 C CA . PRO B 2 79 ? 3.696 42.228 73.331 1.00 40.19 105 PRO E CA 1
ATOM 3138 C C . PRO B 2 79 ? 2.793 42.625 74.497 1.00 41.15 105 PRO E C 1
ATOM 3139 O O . PRO B 2 79 ? 1.869 41.889 74.840 1.00 41.32 105 PRO E O 1
ATOM 3143 N N . VAL B 2 80 ? 3.068 43.777 75.112 1.00 41.76 106 VAL E N 1
ATOM 3144 C CA . VAL B 2 80 ? 2.293 44.253 76.258 1.00 42.75 106 VAL E CA 1
ATOM 3145 C C . VAL B 2 80 ? 0.784 44.256 76.010 1.00 43.19 106 VAL E C 1
ATOM 3146 O O . VAL B 2 80 ? 0.000 43.913 76.900 1.00 43.67 106 VAL E O 1
ATOM 3150 N N . ASN B 2 81 ? 0.381 44.635 74.802 1.00 43.56 107 ASN E N 1
ATOM 3151 C CA . ASN B 2 81 ? -1.033 44.698 74.436 1.00 43.51 107 ASN E CA 1
ATOM 3152 C C . ASN B 2 81 ? -1.666 43.382 73.987 1.00 42.54 107 ASN E C 1
ATOM 3153 O O . ASN B 2 81 ? -2.817 43.371 73.545 1.00 43.43 107 ASN E O 1
ATOM 3158 N N . VAL B 2 82 ? -0.936 42.277 74.086 1.00 40.28 108 VAL E N 1
ATOM 3159 C CA . VAL B 2 82 ? -1.479 40.986 73.663 1.00 38.20 108 VAL E CA 1
ATOM 3160 C C . VAL B 2 82 ? -1.688 40.052 74.853 1.00 36.96 108 VAL E C 1
ATOM 3161 O O . VAL B 2 82 ? -0.750 39.741 75.575 1.00 36.95 108 VAL E O 1
ATOM 3165 N N . PRO B 2 83 ? -2.927 39.584 75.060 1.00 36.12 109 PRO E N 1
ATOM 3166 C CA . PRO B 2 83 ? -3.257 38.683 76.168 1.00 35.53 109 PRO E CA 1
ATOM 3167 C C . PRO B 2 83 ? -2.392 37.428 76.148 1.00 35.27 109 PRO E C 1
ATOM 3168 O O . PRO B 2 83 ? -1.953 36.988 75.093 1.00 34.14 109 PRO E O 1
ATOM 3172 N N . LEU B 2 84 ? -2.165 36.851 77.322 1.00 35.33 110 LEU E N 1
ATOM 3173 C CA . LEU B 2 84 ? -1.335 35.665 77.428 1.00 35.51 110 LEU E CA 1
ATOM 3174 C C . LEU B 2 84 ? -1.859 34.480 76.625 1.00 35.14 110 LEU E C 1
ATOM 3175 O O . LEU B 2 84 ? -1.106 33.837 75.893 1.00 34.71 110 LEU E O 1
ATOM 3180 N N . ASP B 2 85 ? -3.148 34.194 76.735 1.00 34.91 111 ASP E N 1
ATOM 3181 C CA . ASP B 2 85 ? -3.721 33.064 76.009 1.00 35.87 111 ASP E CA 1
ATOM 3182 C C . ASP B 2 85 ? -3.681 33.230 74.486 1.00 35.23 111 ASP E C 1
ATOM 3183 O O . ASP B 2 85 ? -3.465 32.263 73.753 1.00 34.81 111 ASP E O 1
ATOM 3188 N N . MET B 2 86 ? -3.863 34.453 74.006 1.00 34.69 112 MET E N 1
ATOM 3189 C CA . MET B 2 86 ? -3.843 34.685 72.566 1.00 34.66 112 MET E CA 1
ATOM 3190 C C . MET B 2 86 ? -2.433 34.486 72.011 1.00 32.71 112 MET E C 1
ATOM 3191 O O . MET B 2 86 ? -2.245 33.872 70.960 1.00 32.40 112 MET E O 1
ATOM 3196 N N . PHE B 2 87 ? -1.437 34.994 72.727 1.00 30.32 113 PHE E N 1
ATOM 3197 C CA . PHE B 2 87 ? -0.054 34.865 72.284 1.00 28.92 113 PHE E CA 1
ATOM 3198 C C . PHE B 2 87 ? 0.404 33.409 72.233 1.00 27.71 113 PHE E C 1
ATOM 3199 O O . PHE B 2 87 ? 1.125 33.020 71.323 1.00 26.08 113 PHE E O 1
ATOM 3207 N N . SER B 2 88 ? -0.019 32.600 73.201 1.00 27.69 114 SER E N 1
ATOM 3208 C CA . SER B 2 88 ? 0.381 31.194 73.219 1.00 27.31 114 SER E CA 1
ATOM 3209 C C . SER B 2 88 ? -0.163 30.448 72.002 1.00 26.34 114 SER E C 1
ATOM 3210 O O . SER B 2 88 ? 0.492 29.544 71.483 1.00 25.43 114 SER E O 1
ATOM 3213 N N . GLU B 2 89 ? -1.355 30.826 71.547 1.00 25.74 115 GLU E N 1
ATOM 3214 C CA . GLU B 2 89 ? -1.962 30.176 70.384 1.00 26.09 115 GLU E CA 1
ATOM 3215 C C . GLU B 2 89 ? -1.167 30.486 69.122 1.00 24.35 115 GLU E C 1
ATOM 3216 O O . GLU B 2 89 ? -1.016 29.634 68.251 1.00 23.88 115 GLU E O 1
ATOM 3222 N N . GLU B 2 90 ? -0.661 31.710 69.027 1.00 23.05 116 GLU E N 1
ATOM 3223 C CA . GLU B 2 90 ? 0.135 32.108 67.870 1.00 21.96 116 GLU E CA 1
ATOM 3224 C C . GLU B 2 90 ? 1.493 31.399 67.884 1.00 20.83 116 GLU E C 1
ATOM 3225 O O . GLU B 2 90 ? 1.977 30.946 66.844 1.00 19.50 116 GLU E O 1
ATOM 3231 N N . ILE B 2 91 ? 2.104 31.297 69.060 1.00 20.02 117 ILE E N 1
ATOM 3232 C CA . ILE B 2 91 ? 3.386 30.608 69.172 1.00 19.64 117 ILE E CA 1
ATOM 3233 C C . ILE B 2 91 ? 3.214 29.175 68.674 1.00 19.37 117 ILE E C 1
ATOM 3234 O O . ILE B 2 91 ? 4.061 28.640 67.948 1.00 18.50 117 ILE E O 1
ATOM 3239 N N . LYS B 2 92 ? 2.103 28.560 69.059 1.00 18.80 118 LYS E N 1
ATOM 3240 C CA . LYS B 2 92 ? 1.816 27.191 68.660 1.00 19.69 118 LYS E CA 1
ATOM 3241 C C . LYS B 2 92 ? 1.604 27.085 67.147 1.00 18.94 118 LYS E C 1
ATOM 3242 O O . LYS B 2 92 ? 2.179 26.213 66.492 1.00 17.82 118 LYS E O 1
ATOM 3248 N N . PHE B 2 93 ? 0.781 27.968 66.589 1.00 18.69 119 PHE E N 1
ATOM 3249 C CA . PHE B 2 93 ? 0.532 27.932 65.151 1.00 18.97 119 PHE E CA 1
ATOM 3250 C C . PHE B 2 93 ? 1.807 28.116 64.337 1.00 18.51 119 PHE E C 1
ATOM 3251 O O . PHE B 2 93 ? 2.064 27.362 63.397 1.00 19.02 119 PHE E O 1
ATOM 3259 N N . TYR B 2 94 ? 2.599 29.127 64.677 1.00 18.47 120 TYR E N 1
ATOM 3260 C CA . TYR B 2 94 ? 3.830 29.370 63.933 1.00 19.64 120 TYR E CA 1
ATOM 3261 C C . TYR B 2 94 ? 4.935 28.398 64.312 1.00 19.60 120 TYR E C 1
ATOM 3262 O O . TYR B 2 94 ? 6.029 28.446 63.754 1.00 18.93 120 TYR E O 1
ATOM 3271 N N . GLU B 2 95 ? 4.634 27.518 65.263 1.00 21.13 121 GLU E N 1
ATOM 3272 C CA . GLU B 2 95 ? 5.571 26.494 65.716 1.00 22.98 121 GLU E CA 1
ATOM 3273 C C . GLU B 2 95 ? 6.896 27.041 66.223 1.00 23.90 121 GLU E C 1
ATOM 3274 O O . GLU B 2 95 ? 7.955 26.570 65.819 1.00 24.70 121 GLU E O 1
ATOM 3280 N N . LEU B 2 96 ? 6.847 28.021 67.116 1.00 25.32 122 LEU E N 1
ATOM 3281 C CA . LEU B 2 96 ? 8.072 28.603 67.645 1.00 27.85 122 LEU E CA 1
ATOM 3282 C C . LEU B 2 96 ? 8.551 27.891 68.907 1.00 30.69 122 LEU E C 1
ATOM 3283 O O . LEU B 2 96 ? 7.755 27.537 69.779 1.00 30.25 122 LEU E O 1
ATOM 3288 N N . GLY B 2 97 ? 9.860 27.678 68.988 1.00 33.63 123 GLY E N 1
ATOM 3289 C CA . GLY B 2 97 ? 10.433 27.028 70.152 1.00 38.13 123 GLY E CA 1
ATOM 3290 C C . GLY B 2 97 ? 11.152 28.047 71.018 1.00 41.20 123 GLY E C 1
ATOM 3291 O O . GLY B 2 97 ? 11.459 29.146 70.555 1.00 41.34 123 GLY E O 1
ATOM 3292 N N . GLU B 2 98 ? 11.415 27.698 72.272 1.00 44.67 124 GLU E N 1
ATOM 3293 C CA . GLU B 2 98 ? 12.111 28.606 73.181 1.00 48.49 124 GLU E CA 1
ATOM 3294 C C . GLU B 2 98 ? 13.481 28.051 73.551 1.00 50.62 124 GLU E C 1
ATOM 3295 O O . GLU B 2 98 ? 14.475 28.772 73.621 1.00 51.55 124 GLU E O 1
ATOM 3301 N N . GLU B 2 99 ? 13.487 26.742 73.781 1.00 53.05 125 GLU E N 1
ATOM 3302 C CA . GLU B 2 99 ? 14.667 25.951 74.143 1.00 55.11 125 GLU E CA 1
ATOM 3303 C C . GLU B 2 99 ? 15.913 26.273 73.284 1.00 56.41 125 GLU E C 1
ATOM 3304 O O . GLU B 2 99 ? 15.915 26.006 72.097 1.00 57.11 125 GLU E O 1
ATOM 3310 N N . ALA B 2 100 ? 16.960 26.842 73.888 1.00 57.40 126 ALA E N 1
ATOM 3311 C CA . ALA B 2 100 ? 18.256 27.161 73.247 1.00 58.18 126 ALA E CA 1
ATOM 3312 C C . ALA B 2 100 ? 19.123 26.219 74.036 1.00 58.85 126 ALA E C 1
ATOM 3313 O O . ALA B 2 100 ? 20.118 25.546 73.565 1.00 59.10 126 ALA E O 1
#